Protein AF-A0A7S3K0P5-F1 (afdb_monomer_lite)

InterPro domains:
  IPR003675 CAAX prenyl protease 2/Lysostaphin resistance protein A-like domain [PF02517] (197-302)

Sequence (463 aa):
KKNKDVCHDDGSIIFIKDVLRVMKRLLISLFFVATGFVRAFTLPLLSERALSVGRGRGRRWAVSRKFDEKINYSVLLIERGGSSEERKEKKKLPEKPSLMLIGTLWLNTAIMGMLGLLACCYAGPEVILGDMFEISWKAGMLGILWAMPWLLLSAAPLEKWFPQRLAFLREVGDHTEIFTAMAFGSRFGGIWRWIQVIFGSLLLSISAGIFEEMVFRGTAQRFVEYILQLIFSGMLPINDTKNYIISACAVIGASSAFGYLHNYTAGYALLATLAGIFFGTVYAVTQNLFVAAITHALVDAFAFITCYFALARADTKRLDFLASRNFPITNALRMARENYEMKAKKNFSSKKKSSFSRLSSILMRRMKDSSQKNQQAQFFRFTTFPPPSTKTSDEIYSTFAEANNFSPPQQQNNKTKITGDPFFQEQEPAPYHEDISLGKPPPPPPGYPGPPPYTRPPTLNEE

Structure (mmCIF, N/CA/C/O backbone):
data_AF-A0A7S3K0P5-F1
#
_entry.id   AF-A0A7S3K0P5-F1
#
loop_
_atom_site.group_PDB
_atom_site.id
_atom_site.type_symbol
_atom_site.label_atom_id
_atom_site.label_alt_id
_atom_site.label_comp_id
_atom_site.label_asym_id
_atom_site.label_entity_id
_atom_site.label_seq_id
_atom_site.pdbx_PDB_ins_code
_atom_site.Cartn_x
_atom_site.Cartn_y
_atom_site.Cartn_z
_atom_site.occupancy
_atom_site.B_iso_or_equiv
_atom_site.auth_seq_id
_atom_site.auth_comp_id
_atom_site.auth_asym_id
_atom_site.auth_atom_id
_atom_site.pdbx_PDB_model_num
ATOM 1 N N . LYS A 1 1 ? -35.842 17.636 60.089 1.00 48.03 1 LYS A N 1
ATOM 2 C CA . LYS A 1 1 ? -34.589 18.436 60.037 1.00 48.03 1 LYS A CA 1
ATOM 3 C C . LYS A 1 1 ? -33.426 17.480 59.766 1.00 48.03 1 LYS A C 1
ATOM 5 O O . LYS A 1 1 ? -33.303 16.531 60.522 1.00 48.03 1 LYS A O 1
ATOM 10 N N . LYS A 1 2 ? -32.619 17.765 58.729 1.00 53.16 2 LYS A N 1
ATOM 11 C CA . LYS A 1 2 ? -31.479 17.003 58.157 1.00 53.16 2 LYS A CA 1
ATOM 12 C C . LYS A 1 2 ? -31.813 15.873 57.163 1.00 53.16 2 LYS A C 1
ATOM 14 O O . LYS A 1 2 ? -31.983 14.728 57.550 1.00 53.16 2 LYS A O 1
ATOM 19 N N . ASN A 1 3 ? -31.815 16.220 55.876 1.00 43.03 3 ASN A N 1
ATOM 20 C CA . ASN A 1 3 ? -31.352 15.376 54.765 1.00 43.03 3 ASN A CA 1
ATOM 21 C C . ASN A 1 3 ? -31.008 16.333 53.609 1.00 43.03 3 ASN A C 1
ATOM 23 O O . ASN A 1 3 ? -31.868 17.096 53.190 1.00 43.03 3 ASN A O 1
ATOM 27 N N . LYS A 1 4 ? -29.713 16.522 53.339 1.00 47.66 4 LYS A N 1
ATOM 28 C CA . LYS A 1 4 ? -28.941 15.920 52.231 1.00 47.66 4 LYS A CA 1
ATOM 29 C C . LYS A 1 4 ? -28.885 16.867 51.028 1.00 47.66 4 LYS A C 1
ATOM 31 O O . LYS A 1 4 ? -29.532 16.639 50.015 1.00 47.66 4 LYS A O 1
ATOM 36 N N . ASP A 1 5 ? -28.047 17.890 51.169 1.00 45.16 5 ASP A N 1
ATOM 37 C CA . ASP A 1 5 ? -27.445 18.580 50.032 1.00 45.16 5 ASP A CA 1
ATOM 38 C C . ASP A 1 5 ? -26.342 17.667 49.485 1.00 45.16 5 ASP A C 1
ATOM 40 O O . ASP A 1 5 ? -25.272 17.518 50.078 1.00 45.16 5 ASP A O 1
ATOM 44 N N . VAL A 1 6 ? -26.649 16.963 48.398 1.00 46.88 6 VAL A N 1
ATOM 45 C CA . VAL A 1 6 ? -25.652 16.249 47.600 1.00 46.88 6 VAL A CA 1
ATOM 46 C C . VAL A 1 6 ? -25.029 17.294 46.681 1.00 46.88 6 VAL A C 1
ATOM 48 O O . VAL A 1 6 ? -25.638 17.694 45.692 1.00 46.88 6 VAL A O 1
ATOM 51 N N . CYS A 1 7 ? -23.839 17.778 47.042 1.00 47.38 7 CYS A N 1
ATOM 52 C CA . CYS A 1 7 ? -23.020 18.594 46.153 1.00 47.38 7 CYS A CA 1
ATOM 53 C C . CYS A 1 7 ? -22.741 17.797 44.873 1.00 47.38 7 CYS A C 1
ATOM 55 O O . CYS A 1 7 ? -22.093 16.751 44.917 1.00 47.38 7 CYS A O 1
ATOM 57 N N . HIS A 1 8 ? -23.250 18.287 43.744 1.00 47.25 8 HIS A N 1
ATOM 58 C CA . HIS A 1 8 ? -22.822 17.834 42.430 1.00 47.25 8 HIS A CA 1
ATOM 59 C C . HIS A 1 8 ? -21.351 18.216 42.234 1.00 47.25 8 HIS A C 1
ATOM 61 O O . HIS A 1 8 ? -20.960 19.363 42.428 1.00 47.25 8 HIS A O 1
ATOM 67 N N . ASP A 1 9 ? -20.547 17.211 41.913 1.00 50.94 9 ASP A N 1
ATOM 68 C CA . ASP A 1 9 ? -19.091 17.255 41.901 1.00 50.94 9 ASP A CA 1
ATOM 69 C C . ASP A 1 9 ? -18.570 17.971 40.634 1.00 50.94 9 ASP A C 1
ATOM 71 O O . ASP A 1 9 ? -18.603 17.428 39.520 1.00 50.94 9 ASP A O 1
ATOM 75 N N . ASP A 1 10 ? -18.080 19.205 40.802 1.00 54.06 10 ASP A N 1
ATOM 76 C CA . ASP A 1 10 ? -17.473 20.052 39.757 1.00 54.06 10 ASP A CA 1
ATOM 77 C C . ASP A 1 10 ? -16.227 19.416 39.095 1.00 54.06 10 ASP A C 1
ATOM 79 O O . ASP A 1 10 ? -15.749 19.883 38.053 1.00 54.06 10 ASP A O 1
ATOM 83 N N . GLY A 1 11 ? -15.703 18.318 39.654 1.00 51.38 11 GLY A N 1
ATOM 84 C CA . GLY A 1 11 ? -14.541 17.597 39.128 1.00 51.38 11 GLY A CA 1
ATOM 85 C C . GLY A 1 11 ? -14.735 17.042 37.710 1.00 51.38 11 GLY A C 1
ATOM 86 O O . GLY A 1 11 ? -13.788 16.997 36.920 1.00 51.38 11 GLY A O 1
ATOM 87 N N . SER A 1 12 ? -15.969 16.701 37.336 1.00 48.28 12 SER A N 1
ATOM 88 C CA . SER A 1 12 ? -16.295 16.153 36.010 1.00 48.28 12 SER A CA 1
ATOM 89 C C . SER A 1 12 ? -16.130 17.180 34.875 1.00 48.28 12 SER A C 1
ATOM 91 O O . SER A 1 12 ? -15.656 16.845 33.786 1.00 48.28 12 SER A O 1
ATOM 93 N N . ILE A 1 13 ? -16.416 18.460 35.136 1.00 57.28 13 ILE A N 1
ATOM 94 C CA . ILE A 1 13 ? -16.288 19.547 34.150 1.00 57.28 13 ILE A CA 1
ATOM 95 C C . ILE A 1 13 ? -14.815 19.920 33.921 1.00 57.28 13 ILE A C 1
ATOM 97 O O . ILE A 1 13 ? -14.421 20.264 32.801 1.00 57.28 13 ILE A O 1
ATOM 101 N N . ILE A 1 14 ? -13.986 19.841 34.964 1.00 64.94 14 ILE A N 1
ATOM 102 C CA . ILE A 1 14 ? -12.548 20.136 34.882 1.00 64.94 14 ILE A CA 1
ATOM 103 C C . ILE A 1 14 ? -11.833 19.059 34.056 1.00 64.94 14 ILE A C 1
ATOM 105 O O . ILE A 1 14 ? -11.089 19.397 33.133 1.00 64.94 14 ILE A O 1
ATOM 109 N N . PHE A 1 15 ? -12.149 17.782 34.292 1.00 58.66 15 PHE A N 1
ATOM 110 C CA . PHE A 1 15 ? -11.589 16.664 33.529 1.00 58.66 15 PHE A CA 1
ATOM 111 C C . PHE A 1 15 ? -11.896 16.771 32.027 1.00 58.66 15 PHE A C 1
ATOM 113 O O . PHE A 1 15 ? -10.992 16.669 31.198 1.00 58.66 15 PHE A O 1
ATOM 120 N N . ILE A 1 16 ? -13.145 17.088 31.658 1.00 53.84 16 ILE A N 1
ATOM 121 C CA . ILE A 1 16 ? -13.539 17.279 30.252 1.00 53.84 16 ILE A CA 1
ATOM 122 C C . ILE A 1 16 ? -12.772 18.447 29.612 1.00 53.84 16 ILE A C 1
ATOM 124 O O . ILE A 1 16 ? -12.306 18.334 28.476 1.00 53.84 16 ILE A O 1
ATOM 128 N N . LYS A 1 17 ? -12.587 19.566 30.325 1.00 66.38 17 LYS A N 1
ATOM 129 C CA . LYS A 1 17 ? -11.829 20.720 29.807 1.00 66.38 17 LYS A CA 1
ATOM 130 C C . LYS A 1 17 ? -10.355 20.398 29.575 1.00 66.38 17 LYS A C 1
ATOM 132 O O . LYS A 1 17 ? -9.792 20.866 28.582 1.00 66.38 17 LYS A O 1
ATOM 137 N N . ASP A 1 18 ? -9.735 19.615 30.449 1.00 65.31 18 ASP A N 1
ATOM 138 C CA . ASP A 1 18 ? -8.329 19.238 30.311 1.00 65.31 18 ASP A CA 1
ATOM 139 C C . ASP A 1 18 ? -8.124 18.191 29.209 1.00 65.31 18 ASP A C 1
ATOM 141 O O . ASP A 1 18 ? -7.217 18.354 28.388 1.00 65.31 18 ASP A O 1
ATOM 145 N N . VAL A 1 19 ? -9.033 17.218 29.079 1.00 54.66 19 VAL A N 1
ATOM 146 C CA . VAL A 1 19 ? -9.066 16.276 27.947 1.00 54.66 19 VAL A CA 1
ATOM 147 C C . VAL A 1 19 ? -9.231 17.029 26.624 1.00 54.66 19 VAL A C 1
ATOM 149 O O . VAL A 1 19 ? -8.426 16.848 25.712 1.00 54.66 19 VAL A O 1
ATOM 152 N N . LEU A 1 20 ? -10.183 17.965 26.528 1.00 57.50 20 LEU A N 1
ATOM 153 C CA . LEU A 1 20 ? -10.367 18.797 25.332 1.00 57.50 20 LEU A CA 1
ATOM 154 C C . LEU A 1 20 ? -9.138 19.667 25.025 1.00 57.50 20 LEU A C 1
ATOM 156 O O . LEU A 1 20 ? -8.812 19.891 23.857 1.00 57.50 20 LEU A O 1
ATOM 160 N N . ARG A 1 21 ? -8.419 20.149 26.046 1.00 70.94 21 ARG A N 1
ATOM 161 C CA . ARG A 1 21 ? -7.191 20.939 25.867 1.00 70.94 21 ARG A CA 1
ATOM 162 C C . ARG A 1 21 ? -6.039 20.081 25.341 1.00 70.94 21 ARG A C 1
ATOM 164 O O . ARG A 1 21 ? -5.311 20.539 24.457 1.00 70.94 21 ARG A O 1
ATOM 171 N N . VAL A 1 22 ? -5.885 18.856 25.845 1.00 63.75 22 VAL A N 1
ATOM 172 C CA . VAL A 1 22 ? -4.888 17.890 25.359 1.00 63.75 22 VAL A CA 1
ATOM 173 C C . VAL A 1 22 ? -5.232 17.440 23.941 1.00 63.75 22 VAL A C 1
ATOM 175 O O . VAL A 1 22 ? -4.375 17.525 23.065 1.00 63.75 22 VAL A O 1
ATOM 178 N N . MET A 1 23 ? -6.493 17.098 23.667 1.00 47.06 23 MET A N 1
ATOM 179 C CA . MET A 1 23 ? -6.971 16.738 22.328 1.00 47.06 23 MET A CA 1
ATOM 180 C C . MET A 1 23 ? -6.791 17.875 21.326 1.00 47.06 23 MET A C 1
ATOM 182 O O . MET A 1 23 ? -6.342 17.633 20.213 1.00 47.06 23 MET A O 1
ATOM 186 N N . LYS A 1 24 ? -7.064 19.129 21.710 1.00 67.00 24 LYS A N 1
ATOM 187 C CA . LYS A 1 24 ? -6.801 20.297 20.859 1.00 67.00 24 LYS A CA 1
ATOM 188 C C . LYS A 1 24 ? -5.317 20.409 20.517 1.00 67.00 24 LYS A C 1
ATOM 190 O O . LYS A 1 24 ? -4.986 20.683 19.371 1.00 67.00 24 LYS A O 1
ATOM 195 N N . ARG A 1 25 ? -4.415 20.184 21.478 1.00 66.88 25 ARG A N 1
ATOM 196 C CA . ARG A 1 25 ? -2.963 20.196 21.227 1.00 66.88 25 ARG A CA 1
ATOM 197 C C . ARG A 1 25 ? -2.538 19.042 20.321 1.00 66.88 25 ARG A C 1
ATOM 199 O O . ARG A 1 25 ? -1.798 19.285 19.379 1.00 66.88 25 ARG A O 1
ATOM 206 N N . LEU A 1 26 ? -3.061 17.838 20.545 1.00 50.66 26 LEU A N 1
ATOM 207 C CA . LEU A 1 26 ? -2.803 16.654 19.722 1.00 50.66 26 LEU A CA 1
ATOM 208 C C . LEU A 1 26 ? -3.323 16.822 18.292 1.00 50.66 26 LEU A C 1
ATOM 210 O O . LEU A 1 26 ? -2.578 16.570 17.356 1.00 50.66 26 LEU A O 1
ATOM 214 N N . LEU A 1 27 ? -4.547 17.324 18.114 1.00 53.28 27 LEU A N 1
ATOM 215 C CA . LEU A 1 27 ? -5.126 17.649 16.809 1.00 53.28 27 LEU A CA 1
ATOM 216 C C . LEU A 1 27 ? -4.357 18.762 16.110 1.00 53.28 27 LEU A C 1
ATOM 218 O O . LEU A 1 27 ? -4.160 18.676 14.909 1.00 53.28 27 LEU A O 1
ATOM 222 N N . ILE A 1 28 ? -3.889 19.783 16.831 1.00 62.50 28 ILE A N 1
ATOM 223 C CA . ILE A 1 28 ? -3.033 20.829 16.263 1.00 62.50 28 ILE A CA 1
ATOM 224 C C . ILE A 1 28 ? -1.685 20.236 15.834 1.00 62.50 28 ILE A C 1
ATOM 226 O O . ILE A 1 28 ? -1.234 20.515 14.730 1.00 62.50 28 ILE A O 1
ATOM 230 N N . SER A 1 29 ? -1.058 19.384 16.646 1.00 57.56 29 SER A N 1
ATOM 231 C CA . SER A 1 29 ? 0.200 18.711 16.303 1.00 57.56 29 SER A CA 1
ATOM 232 C C . SER A 1 29 ? 0.039 17.747 15.128 1.00 57.56 29 SER A C 1
ATOM 234 O O . SER A 1 29 ? 0.835 17.805 14.199 1.00 57.56 29 SER A O 1
ATOM 236 N N . LEU A 1 30 ? -1.011 16.923 15.110 1.00 48.41 30 LEU A N 1
ATOM 237 C CA . LEU A 1 30 ? -1.371 16.060 13.983 1.00 48.41 30 LEU A CA 1
ATOM 238 C C . LEU A 1 30 ? -1.714 16.884 12.748 1.00 48.41 30 LEU A C 1
ATOM 240 O O . LEU A 1 30 ? -1.269 16.540 11.665 1.00 48.41 30 LEU A O 1
ATOM 244 N N . PHE A 1 31 ? -2.425 18.001 12.897 1.00 53.06 31 PHE A N 1
ATOM 245 C CA . PHE A 1 31 ? -2.688 18.935 11.811 1.00 53.06 31 PHE A CA 1
ATOM 246 C C . PHE A 1 31 ? -1.395 19.560 11.303 1.00 53.06 31 PHE A C 1
ATOM 248 O O . PHE A 1 31 ? -1.269 19.691 10.101 1.00 53.06 31 PHE A O 1
ATOM 255 N N . PHE A 1 32 ? -0.415 19.902 12.144 1.00 53.06 32 PHE A N 1
ATOM 256 C CA . PHE A 1 32 ? 0.886 20.436 11.717 1.00 53.06 32 PHE A CA 1
ATOM 257 C C . PHE A 1 32 ? 1.804 19.377 11.106 1.00 53.06 32 PHE A C 1
ATOM 259 O O . PHE A 1 32 ? 2.530 19.685 10.168 1.00 53.06 32 PHE A O 1
ATOM 266 N N . VAL A 1 33 ? 1.756 18.132 11.578 1.00 53.12 33 VAL A N 1
ATOM 267 C CA . VAL A 1 33 ? 2.470 17.003 10.966 1.00 53.12 33 VAL A CA 1
ATOM 268 C C . VAL A 1 33 ? 1.826 16.653 9.630 1.00 53.12 33 VAL A C 1
ATOM 270 O O . VAL A 1 33 ? 2.524 16.573 8.628 1.00 53.12 33 VAL A O 1
ATOM 273 N N . ALA A 1 34 ? 0.498 16.558 9.573 1.00 44.94 34 ALA A N 1
ATOM 274 C CA . ALA A 1 34 ? -0.257 16.313 8.353 1.00 44.94 34 ALA A CA 1
ATOM 275 C C . ALA A 1 34 ? -0.165 17.491 7.379 1.00 44.94 34 ALA A C 1
ATOM 277 O O . ALA A 1 34 ? 0.022 17.258 6.200 1.00 44.94 34 ALA A O 1
ATOM 278 N N . THR A 1 35 ? -0.217 18.751 7.822 1.00 46.72 35 THR A N 1
ATOM 279 C CA . THR A 1 35 ? 0.013 19.923 6.955 1.00 46.72 35 THR A CA 1
ATOM 280 C C . THR A 1 35 ? 1.477 20.128 6.630 1.00 46.72 35 THR A C 1
ATOM 282 O O . THR A 1 35 ? 1.754 20.713 5.597 1.00 46.72 35 THR A O 1
ATOM 285 N N . GLY A 1 36 ? 2.416 19.646 7.440 1.00 53.16 36 GLY A N 1
ATOM 286 C CA . GLY A 1 36 ? 3.840 19.587 7.118 1.00 53.16 36 GLY A CA 1
ATOM 287 C C . GLY A 1 36 ? 4.116 18.539 6.044 1.00 53.16 36 GLY A C 1
ATOM 288 O O . GLY A 1 36 ? 4.815 18.826 5.080 1.00 53.16 36 GLY A O 1
ATOM 289 N N . PHE A 1 37 ? 3.479 17.373 6.153 1.00 45.34 37 PHE A N 1
ATOM 290 C CA . PHE A 1 37 ? 3.492 16.296 5.167 1.00 45.34 37 PHE A CA 1
ATOM 291 C C . PHE A 1 37 ? 2.795 16.734 3.872 1.00 45.34 37 PHE A C 1
ATOM 293 O O . PHE A 1 37 ? 3.392 16.736 2.800 1.00 45.34 37 PHE A O 1
ATOM 300 N N . VAL A 1 38 ? 1.572 17.255 3.973 1.00 44.62 38 VAL A N 1
ATOM 301 C CA . VAL A 1 38 ? 0.833 17.872 2.869 1.00 44.62 38 VAL A CA 1
ATOM 302 C C . VAL A 1 38 ? 1.620 19.056 2.316 1.00 44.62 38 VAL A C 1
ATOM 304 O O . VAL A 1 38 ? 1.713 19.159 1.114 1.00 44.62 38 VAL A O 1
ATOM 307 N N . ARG A 1 39 ? 2.285 19.923 3.084 1.00 44.94 39 ARG A N 1
ATOM 308 C CA . ARG A 1 39 ? 3.134 20.990 2.512 1.00 44.94 39 ARG A CA 1
ATOM 309 C C . ARG A 1 39 ? 4.344 20.424 1.780 1.00 44.94 39 ARG A C 1
ATOM 311 O O . ARG A 1 39 ? 4.621 20.875 0.678 1.00 44.94 39 ARG A O 1
ATOM 318 N N . ALA A 1 40 ? 5.043 19.450 2.352 1.00 47.34 40 ALA A N 1
ATOM 319 C CA . ALA A 1 40 ? 6.229 18.852 1.745 1.00 47.34 40 ALA A CA 1
ATOM 320 C C . ALA A 1 40 ? 5.911 18.147 0.415 1.00 47.34 40 ALA A C 1
ATOM 322 O O . ALA A 1 40 ? 6.728 18.186 -0.501 1.00 47.34 40 ALA A O 1
ATOM 323 N N . PHE A 1 41 ? 4.713 17.566 0.289 1.00 45.19 41 PHE A N 1
ATOM 324 C CA . PHE A 1 41 ? 4.298 16.811 -0.895 1.00 45.19 41 PHE A CA 1
ATOM 325 C C . PHE A 1 41 ? 3.310 17.551 -1.817 1.00 45.19 41 PHE A C 1
ATOM 327 O O . PHE A 1 41 ? 3.311 17.301 -3.018 1.00 45.19 41 PHE A O 1
ATOM 334 N N . THR A 1 42 ? 2.509 18.497 -1.313 1.00 42.22 42 THR A N 1
ATOM 335 C CA . THR A 1 42 ? 1.496 19.256 -2.082 1.00 42.22 42 THR A CA 1
ATOM 336 C C . THR A 1 42 ? 1.862 20.709 -2.385 1.00 42.22 42 THR A C 1
ATOM 338 O O . THR A 1 42 ? 1.316 21.242 -3.346 1.00 42.22 42 THR A O 1
ATOM 341 N N . LEU A 1 43 ? 2.808 21.367 -1.691 1.00 45.06 43 LEU A N 1
ATOM 342 C CA . LEU A 1 43 ? 3.287 22.685 -2.160 1.00 45.06 43 LEU A CA 1
ATOM 343 C C . LEU A 1 43 ? 3.972 22.618 -3.533 1.00 45.06 43 LEU A C 1
ATOM 345 O O . LEU A 1 43 ? 3.689 23.505 -4.337 1.00 45.06 43 LEU A O 1
ATOM 349 N N . PRO A 1 44 ? 4.774 21.581 -3.864 1.00 45.34 44 PRO A N 1
ATOM 350 C CA . PRO A 1 44 ? 5.263 21.400 -5.233 1.00 45.34 44 PRO A CA 1
ATOM 351 C C . PRO A 1 44 ? 4.125 21.195 -6.251 1.00 45.34 44 PRO A C 1
ATOM 353 O O . PRO A 1 44 ? 4.267 21.546 -7.416 1.00 45.34 44 PRO A O 1
ATOM 356 N N . LEU A 1 45 ? 2.977 20.661 -5.811 1.00 44.34 45 LEU A N 1
ATOM 357 C CA . LEU A 1 45 ? 1.812 20.367 -6.655 1.00 44.34 45 LEU A CA 1
ATOM 358 C C . LEU A 1 45 ? 0.890 21.569 -6.879 1.00 44.34 45 LEU A C 1
ATOM 360 O O . LEU A 1 45 ? 0.326 21.744 -7.960 1.00 44.34 45 LEU A O 1
ATOM 364 N N . LEU A 1 46 ? 0.717 22.407 -5.858 1.00 41.78 46 LEU A N 1
ATOM 365 C CA . LEU A 1 46 ? -0.109 23.609 -5.937 1.00 41.78 46 LEU A CA 1
ATOM 366 C C . LEU A 1 46 ? 0.620 24.753 -6.653 1.00 41.78 46 LEU A C 1
ATOM 368 O O . LEU A 1 46 ? -0.045 25.554 -7.314 1.00 41.78 46 LEU A O 1
ATOM 372 N N . SER A 1 47 ? 1.960 24.800 -6.610 1.00 48.16 47 SER A N 1
ATOM 373 C CA . SER A 1 47 ? 2.727 25.776 -7.395 1.00 48.16 47 SER A CA 1
ATOM 374 C C . SER A 1 47 ? 2.595 25.558 -8.906 1.00 48.16 47 SER A C 1
ATOM 376 O O . SER A 1 47 ? 2.561 26.536 -9.647 1.00 48.16 47 SER A O 1
ATOM 378 N N . GLU A 1 48 ? 2.443 24.312 -9.378 1.00 44.81 48 GLU A N 1
ATOM 379 C CA . GLU A 1 48 ? 2.206 24.028 -10.805 1.00 44.81 48 GLU A CA 1
ATOM 380 C C . GLU A 1 48 ? 0.793 24.435 -11.260 1.00 44.81 48 GLU A C 1
ATOM 382 O O . GLU A 1 48 ? 0.629 25.027 -12.329 1.00 44.81 48 GLU A O 1
ATOM 387 N N . ARG A 1 49 ? -0.247 24.203 -10.443 1.00 44.38 49 ARG A N 1
ATOM 388 C CA . ARG A 1 49 ? -1.627 24.595 -10.801 1.00 44.38 49 ARG A CA 1
ATOM 389 C C . ARG A 1 49 ? -1.861 26.105 -10.752 1.00 44.38 49 ARG A C 1
ATOM 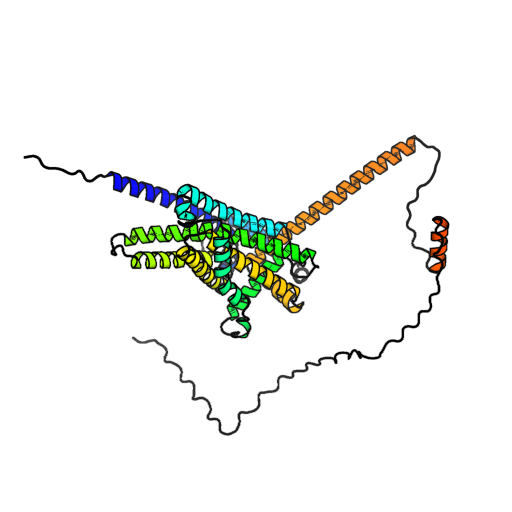391 O O . ARG A 1 49 ? -2.556 26.619 -11.631 1.00 44.38 49 ARG A O 1
ATOM 398 N N . ALA A 1 50 ? -1.249 26.822 -9.806 1.00 46.28 50 ALA A N 1
ATOM 399 C CA . ALA A 1 50 ? -1.358 28.282 -9.700 1.00 46.28 50 ALA A CA 1
ATOM 400 C C . ALA A 1 50 ? -0.732 29.036 -10.894 1.00 46.28 50 ALA A C 1
ATOM 402 O O . ALA A 1 50 ? -1.085 30.186 -11.146 1.00 46.28 50 ALA A O 1
ATOM 403 N N . LEU A 1 51 ? 0.147 28.389 -11.670 1.00 47.09 51 LEU A N 1
ATOM 404 C CA . LEU A 1 51 ? 0.723 28.953 -12.897 1.00 47.09 51 LEU A CA 1
ATOM 405 C C . LEU A 1 51 ? -0.138 28.708 -14.151 1.00 47.09 51 LEU A C 1
ATOM 407 O O . LEU A 1 51 ? 0.064 29.381 -15.162 1.00 47.09 51 LEU A O 1
ATOM 411 N N . SER A 1 52 ? -1.124 27.802 -14.090 1.00 42.88 52 SER A N 1
ATOM 412 C CA . SER A 1 52 ? -2.018 27.490 -15.221 1.00 42.88 52 SER A CA 1
ATOM 413 C C . SER A 1 52 ? -3.312 28.317 -15.252 1.00 42.88 52 SER A C 1
ATOM 415 O O . SER A 1 52 ? -3.945 28.429 -16.300 1.00 42.88 52 SER A O 1
ATOM 417 N N . VAL A 1 53 ? -3.682 28.961 -14.139 1.00 47.28 53 VAL A N 1
ATOM 418 C CA . VAL A 1 53 ? -4.904 29.771 -14.016 1.00 47.28 53 VAL A CA 1
ATOM 419 C C . VAL A 1 53 ? -4.530 31.165 -13.518 1.00 47.28 53 VAL A C 1
ATOM 421 O O . VAL A 1 53 ? -4.523 31.421 -12.320 1.00 47.28 53 VAL A O 1
ATOM 424 N N . GLY A 1 54 ? -4.184 32.084 -14.427 1.00 42.41 54 GLY A N 1
ATOM 425 C CA . GLY A 1 54 ? -3.982 33.479 -14.016 1.00 42.41 54 GLY A CA 1
ATOM 426 C C . GLY A 1 54 ? -3.096 34.373 -14.877 1.00 42.41 54 GLY A C 1
ATOM 427 O O . GLY A 1 54 ? -2.382 35.205 -14.327 1.00 42.41 54 GLY A O 1
ATOM 428 N N . ARG A 1 55 ? -3.165 34.312 -16.214 1.00 44.97 55 ARG A N 1
ATOM 429 C CA . ARG A 1 55 ? -2.853 35.505 -17.034 1.00 44.97 55 ARG A CA 1
ATOM 430 C C . ARG A 1 55 ? -4.117 36.352 -17.193 1.00 44.97 55 ARG A C 1
ATOM 432 O O . ARG A 1 55 ? -4.636 36.525 -18.286 1.00 44.97 55 ARG A O 1
ATOM 439 N N . GLY A 1 56 ? -4.620 36.858 -16.071 1.00 43.62 56 GLY A N 1
ATOM 440 C CA . GLY A 1 56 ? -5.755 37.774 -15.998 1.00 43.62 56 GLY A CA 1
ATOM 441 C C . GLY A 1 56 ? -5.441 38.887 -15.004 1.00 43.62 56 GLY A C 1
ATOM 442 O O . GLY A 1 56 ? -5.343 38.645 -13.811 1.00 43.62 56 GLY A O 1
ATOM 443 N N . ARG A 1 57 ? -5.192 40.082 -15.544 1.00 49.75 57 ARG A N 1
ATOM 444 C CA . ARG A 1 57 ? -4.874 41.379 -14.914 1.00 49.75 57 ARG A CA 1
ATOM 445 C C . ARG A 1 57 ? -5.247 41.561 -13.423 1.00 49.75 57 ARG A C 1
ATOM 447 O O . ARG A 1 57 ? -6.413 41.487 -13.070 1.00 49.75 57 ARG A O 1
ATOM 454 N N . GLY A 1 58 ? -4.292 42.092 -12.643 1.00 46.94 58 GLY A N 1
ATOM 455 C CA . GLY A 1 58 ? -4.579 43.205 -11.716 1.00 46.94 58 GLY A CA 1
ATOM 456 C C . GLY A 1 58 ? -4.285 43.032 -10.215 1.00 46.94 58 GLY A C 1
ATOM 457 O O . GLY A 1 58 ? -5.131 42.580 -9.467 1.00 46.94 58 GLY A O 1
ATOM 458 N N . ARG A 1 59 ? -3.143 43.599 -9.790 1.00 47.59 59 ARG A N 1
ATOM 459 C CA . ARG A 1 59 ? -2.834 44.276 -8.500 1.00 47.59 59 ARG A CA 1
ATOM 460 C C . ARG A 1 59 ? -2.844 43.513 -7.148 1.00 47.59 59 ARG A C 1
ATOM 462 O O . ARG A 1 59 ? -3.865 43.101 -6.630 1.00 47.59 59 ARG A O 1
ATOM 469 N N . ARG A 1 60 ? -1.660 43.630 -6.513 1.00 46.81 60 ARG A N 1
ATOM 470 C CA . ARG A 1 60 ? -1.313 43.766 -5.074 1.00 46.81 60 ARG A CA 1
ATOM 471 C C . ARG A 1 60 ? -1.679 42.636 -4.105 1.00 46.81 60 ARG A C 1
ATOM 473 O O . ARG A 1 60 ? -2.731 42.699 -3.502 1.00 46.81 60 ARG A O 1
ATOM 480 N N . TRP A 1 61 ? -0.682 41.806 -3.779 1.00 37.19 61 TRP A N 1
ATOM 481 C CA . TRP A 1 61 ? -0.308 41.465 -2.393 1.00 37.19 61 TRP A CA 1
ATOM 482 C C . TRP A 1 61 ? 1.215 41.267 -2.335 1.00 37.19 61 TRP A C 1
ATOM 484 O O . TRP A 1 61 ? 1.773 40.426 -3.037 1.00 37.19 61 TRP A O 1
ATOM 494 N N . ALA A 1 62 ? 1.905 42.104 -1.557 1.00 46.97 62 ALA A N 1
ATOM 495 C CA . ALA A 1 62 ? 3.365 42.182 -1.495 1.00 46.97 62 ALA A CA 1
ATOM 496 C C . ALA A 1 62 ? 3.855 41.977 -0.057 1.00 46.97 62 ALA A C 1
ATOM 498 O O . ALA A 1 62 ? 4.337 42.918 0.555 1.00 46.97 62 ALA A O 1
ATOM 499 N N . VAL A 1 63 ? 3.721 40.762 0.491 1.00 42.44 63 VAL A N 1
ATOM 500 C CA . VAL A 1 63 ? 4.413 40.385 1.748 1.00 42.44 63 VAL A CA 1
ATOM 501 C C . VAL A 1 63 ? 4.972 38.946 1.735 1.00 42.44 63 VAL A C 1
ATOM 503 O O . VAL A 1 63 ? 5.906 38.661 2.472 1.00 42.44 63 VAL A O 1
ATOM 506 N N . SER A 1 64 ? 4.557 38.058 0.820 1.00 44.31 64 SER A N 1
ATOM 507 C CA . SER A 1 64 ? 5.073 36.671 0.738 1.00 44.31 64 SER A CA 1
ATOM 508 C C . SER A 1 64 ? 5.950 36.388 -0.497 1.00 44.31 64 SER A C 1
ATOM 510 O O . SER A 1 64 ? 5.834 35.335 -1.106 1.00 44.31 64 SER A O 1
ATOM 512 N N . ARG A 1 65 ? 6.810 37.323 -0.939 1.00 43.25 65 ARG A N 1
ATOM 513 C CA . ARG A 1 65 ? 7.668 37.106 -2.136 1.00 43.25 65 ARG A CA 1
ATOM 514 C C . ARG A 1 65 ? 9.097 36.651 -1.850 1.00 43.25 65 ARG A C 1
ATOM 516 O O . ARG A 1 65 ? 9.661 35.925 -2.658 1.00 43.25 65 ARG A O 1
ATOM 523 N N . LYS A 1 66 ? 9.690 37.019 -0.710 1.00 42.38 66 LYS A N 1
ATOM 524 C CA . LYS A 1 66 ? 11.131 36.779 -0.489 1.00 42.38 66 LYS A CA 1
ATOM 525 C C . LYS A 1 66 ? 11.503 35.322 -0.186 1.00 42.38 66 LYS A C 1
ATOM 527 O O . LYS A 1 66 ? 12.666 34.966 -0.350 1.00 42.38 66 LYS A O 1
ATOM 532 N N . PHE A 1 67 ? 10.552 34.482 0.233 1.00 40.56 67 PHE A N 1
ATOM 533 C CA . PHE A 1 67 ? 10.808 33.053 0.470 1.00 40.56 67 PHE A CA 1
ATOM 534 C C . PHE A 1 67 ? 10.403 32.180 -0.730 1.00 40.56 67 PHE A C 1
ATOM 536 O O . PHE A 1 67 ? 11.145 31.268 -1.092 1.00 40.56 67 PHE A O 1
ATOM 543 N N . ASP A 1 68 ? 9.314 32.538 -1.424 1.00 44.34 68 ASP A N 1
ATOM 544 C CA . ASP A 1 68 ? 8.884 31.872 -2.661 1.00 44.34 68 ASP A CA 1
ATOM 545 C C . ASP A 1 68 ? 9.824 32.136 -3.848 1.00 44.34 68 ASP A C 1
ATOM 547 O O . ASP A 1 68 ? 9.947 31.275 -4.715 1.00 44.34 68 ASP A O 1
ATOM 551 N N . GLU A 1 69 ? 10.551 33.262 -3.895 1.00 44.38 69 GLU A N 1
ATOM 552 C CA . GLU A 1 69 ? 11.564 33.486 -4.940 1.00 44.38 69 GLU A CA 1
ATOM 553 C C . GLU A 1 69 ? 12.705 32.460 -4.868 1.00 44.38 69 GLU A C 1
ATOM 555 O O . GLU A 1 69 ? 13.112 31.936 -5.901 1.00 44.38 69 GLU A O 1
ATOM 560 N N . LYS A 1 70 ? 13.193 32.084 -3.677 1.00 42.84 70 LYS A N 1
ATOM 561 C CA . LYS A 1 70 ? 14.339 31.159 -3.565 1.00 42.84 70 LYS A CA 1
ATOM 562 C C . LYS A 1 70 ? 14.016 29.722 -3.995 1.00 42.84 70 LYS A C 1
ATOM 564 O O . LYS A 1 70 ? 14.879 29.065 -4.578 1.00 42.84 70 LYS A O 1
ATOM 569 N N . ILE A 1 71 ? 12.793 29.244 -3.750 1.00 49.78 71 ILE A N 1
ATOM 570 C CA . ILE A 1 71 ? 12.350 27.910 -4.194 1.00 49.78 71 ILE A CA 1
ATOM 571 C C . ILE A 1 71 ? 11.981 27.939 -5.687 1.00 49.78 71 ILE A C 1
ATOM 573 O O . ILE A 1 71 ? 12.390 27.045 -6.430 1.00 49.78 71 ILE A O 1
ATOM 577 N N . ASN A 1 72 ? 11.333 29.012 -6.163 1.00 42.28 72 ASN A N 1
ATOM 578 C CA . ASN A 1 72 ? 11.020 29.179 -7.585 1.00 42.28 72 ASN A CA 1
ATOM 579 C C . ASN A 1 72 ? 12.269 29.297 -8.463 1.00 42.28 72 ASN A C 1
ATOM 581 O O . ASN A 1 72 ? 12.272 28.744 -9.558 1.00 42.28 72 ASN A O 1
ATOM 585 N N . TYR A 1 73 ? 13.356 29.925 -7.998 1.00 42.12 73 TYR A N 1
ATOM 586 C CA . TYR A 1 73 ? 14.594 29.979 -8.782 1.00 42.12 73 TYR A CA 1
ATOM 587 C C . TYR A 1 73 ? 15.199 28.590 -9.019 1.00 42.12 73 TYR A C 1
ATOM 589 O O . TYR A 1 73 ? 15.765 28.369 -10.079 1.00 42.12 73 TYR A O 1
ATOM 597 N N . SER A 1 74 ? 15.041 27.630 -8.102 1.00 44.97 74 SER A N 1
ATOM 598 C CA . SER A 1 74 ? 15.634 26.292 -8.261 1.00 44.97 74 SER A CA 1
ATOM 599 C C . SER A 1 74 ? 14.851 25.409 -9.241 1.00 44.97 74 SER A C 1
ATOM 601 O O . SER A 1 74 ? 15.459 24.656 -9.994 1.00 44.97 74 SER A O 1
ATOM 603 N N . VAL A 1 75 ? 13.519 25.534 -9.284 1.00 43.81 75 VAL A N 1
ATOM 604 C CA . VAL A 1 75 ? 12.663 24.803 -10.239 1.00 43.81 75 VAL A CA 1
ATOM 605 C C . VAL A 1 75 ? 12.673 25.478 -11.622 1.00 43.81 75 VAL A C 1
ATOM 607 O O . VAL A 1 75 ? 12.813 24.794 -12.634 1.00 43.81 75 VAL A O 1
ATOM 610 N N . LEU A 1 76 ? 12.662 26.817 -11.693 1.00 44.72 76 LEU A N 1
ATOM 611 C CA . LEU A 1 76 ? 12.734 27.561 -12.963 1.00 44.72 76 LEU A CA 1
ATOM 612 C C . LEU A 1 76 ? 14.136 27.580 -13.598 1.00 44.72 76 LEU A C 1
ATOM 614 O O . LEU A 1 76 ? 14.236 27.664 -14.824 1.00 44.72 76 LEU A O 1
ATOM 618 N N . LEU A 1 77 ? 15.225 27.475 -12.822 1.00 45.97 77 LEU A N 1
ATOM 619 C CA . LEU A 1 77 ? 16.576 27.338 -13.395 1.00 45.97 77 LEU A CA 1
ATOM 620 C C . LEU A 1 77 ? 16.809 25.959 -14.030 1.00 45.97 77 LEU A C 1
ATOM 622 O O . LEU A 1 77 ? 17.624 25.858 -14.943 1.00 45.97 77 LEU A O 1
ATOM 626 N N . ILE A 1 78 ? 16.062 24.923 -13.630 1.00 52.12 78 ILE A N 1
ATOM 627 C CA . ILE A 1 78 ? 16.084 23.615 -14.309 1.00 52.12 78 ILE A CA 1
ATOM 628 C C . ILE A 1 78 ? 15.320 23.683 -15.644 1.00 52.12 78 ILE A C 1
ATOM 630 O O . ILE A 1 78 ? 15.683 23.007 -16.612 1.00 52.12 78 ILE A O 1
ATOM 634 N N . GLU A 1 79 ? 14.306 24.548 -15.754 1.00 48.88 79 GLU A N 1
ATOM 635 C CA . GLU A 1 79 ? 13.515 24.661 -16.979 1.00 48.88 79 GLU A CA 1
ATOM 636 C C . GLU A 1 79 ? 14.179 25.465 -18.105 1.00 48.88 79 GLU A C 1
ATOM 638 O O . GLU A 1 79 ? 13.931 25.146 -19.268 1.00 48.88 79 GLU A O 1
ATOM 643 N N . ARG A 1 80 ? 15.046 26.444 -17.808 1.00 48.28 80 ARG A N 1
ATOM 644 C CA . ARG A 1 80 ? 15.490 27.451 -18.796 1.00 48.28 80 ARG A CA 1
ATOM 645 C C . ARG A 1 80 ? 16.809 27.192 -19.542 1.00 48.28 80 ARG A C 1
ATOM 647 O O . ARG A 1 80 ? 17.148 27.999 -20.400 1.00 48.28 80 ARG A O 1
ATOM 654 N N . GLY A 1 81 ? 17.546 26.119 -19.247 1.00 44.94 81 GLY A N 1
ATOM 655 C CA . GLY A 1 81 ? 18.925 25.955 -19.749 1.00 44.94 81 GLY A CA 1
ATOM 656 C C . GLY A 1 81 ? 19.193 24.864 -20.794 1.00 44.94 81 GLY A C 1
ATOM 657 O O . GLY A 1 81 ? 20.275 24.858 -21.366 1.00 44.94 81 GLY A O 1
ATOM 658 N N . GLY A 1 82 ? 18.265 23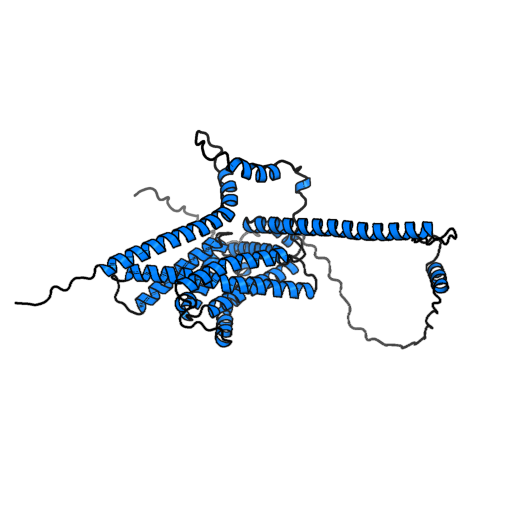.935 -21.043 1.00 49.78 82 GLY A N 1
ATOM 659 C CA . GLY A 1 82 ? 18.508 22.804 -21.951 1.00 49.78 82 GLY A CA 1
ATOM 660 C C . GLY A 1 82 ? 17.927 23.054 -23.337 1.00 49.78 82 GLY A C 1
ATOM 661 O O . GLY A 1 82 ? 16.725 23.300 -23.452 1.00 49.78 82 GLY A O 1
ATOM 662 N N . SER A 1 83 ? 18.753 22.975 -24.384 1.00 53.53 83 SER A N 1
ATOM 663 C CA . SER A 1 83 ? 18.275 22.995 -25.771 1.00 53.53 83 SER A CA 1
ATOM 664 C C . SER A 1 83 ? 17.183 21.927 -25.966 1.00 53.53 83 SER A C 1
ATOM 666 O O . SER A 1 83 ? 17.252 20.839 -25.389 1.00 53.53 83 SER A O 1
ATOM 668 N N . SER A 1 84 ? 16.139 22.224 -26.749 1.00 57.72 84 SER A N 1
ATOM 669 C CA . SER A 1 84 ? 14.992 21.309 -26.903 1.00 57.72 84 SER A CA 1
ATOM 670 C C . SER A 1 84 ? 15.361 19.945 -27.515 1.00 57.72 84 SER A C 1
ATOM 672 O O . SER A 1 84 ? 14.583 18.997 -27.413 1.00 57.72 84 SER A O 1
ATOM 674 N N . GLU A 1 85 ? 16.556 19.827 -28.105 1.00 58.59 85 GLU A N 1
ATOM 675 C CA . GLU A 1 85 ? 17.091 18.570 -28.630 1.00 58.59 85 GLU A CA 1
ATOM 676 C C . GLU A 1 85 ? 17.738 17.692 -27.554 1.00 58.59 85 GLU A C 1
ATOM 678 O O . GLU A 1 85 ? 17.535 16.480 -27.570 1.00 58.59 85 GLU A O 1
ATOM 683 N N . GLU A 1 86 ? 18.411 18.269 -26.555 1.00 54.41 86 GLU A N 1
ATOM 684 C CA . GLU A 1 86 ? 19.045 17.499 -25.472 1.00 54.41 86 GLU A CA 1
ATOM 685 C C . GLU A 1 86 ? 18.002 16.885 -24.513 1.00 54.41 86 GLU A C 1
ATOM 687 O O . GLU A 1 86 ? 18.244 15.871 -23.864 1.00 54.41 86 GLU A O 1
ATOM 692 N N . ARG A 1 87 ? 16.773 17.426 -24.491 1.00 54.38 87 ARG A N 1
ATOM 693 C CA . ARG A 1 87 ? 15.629 16.851 -23.753 1.00 54.38 87 ARG A CA 1
ATOM 694 C C . ARG A 1 87 ? 14.905 15.705 -24.466 1.00 54.38 87 ARG A C 1
ATOM 696 O O . ARG A 1 87 ? 13.987 15.135 -23.876 1.00 54.38 87 ARG A O 1
ATOM 703 N N . LYS A 1 88 ? 15.282 15.347 -25.700 1.00 57.12 88 LYS A N 1
ATOM 704 C CA . LYS A 1 88 ? 14.697 14.189 -26.403 1.00 57.12 88 LYS A CA 1
ATOM 705 C C . LYS A 1 88 ? 15.383 12.864 -26.075 1.00 57.12 88 LYS A C 1
ATOM 707 O O . LYS A 1 88 ? 15.012 11.845 -26.661 1.00 57.12 88 LYS A O 1
ATOM 712 N N . GLU A 1 89 ? 16.326 12.827 -25.132 1.00 70.19 89 GLU A N 1
ATOM 713 C CA . GLU A 1 89 ? 16.738 11.548 -24.562 1.00 70.19 89 GLU A CA 1
ATOM 714 C C . GLU A 1 89 ? 15.525 10.946 -23.839 1.00 70.19 89 GLU A C 1
ATOM 716 O O . GLU A 1 89 ? 15.121 11.392 -22.762 1.00 70.19 89 GLU A O 1
ATOM 721 N N . LYS A 1 90 ? 14.867 9.983 -24.501 1.00 71.25 90 LYS A N 1
ATOM 722 C CA . LYS A 1 90 ? 13.706 9.272 -23.965 1.00 71.25 90 LYS A CA 1
ATOM 723 C C . LYS A 1 90 ? 14.068 8.781 -22.568 1.00 71.25 90 LYS A C 1
ATOM 725 O O . LYS A 1 90 ? 14.919 7.901 -22.436 1.00 71.25 90 LYS A O 1
ATOM 730 N N . LYS A 1 91 ? 13.424 9.338 -21.536 1.00 85.88 91 LYS A N 1
ATOM 731 C CA . LYS A 1 91 ? 13.559 8.842 -20.164 1.00 85.88 91 LYS A CA 1
ATOM 732 C C . LYS A 1 91 ? 13.215 7.360 -20.202 1.00 85.88 91 LYS A C 1
ATOM 734 O O . LYS A 1 91 ? 12.092 7.015 -20.543 1.00 85.88 91 LYS A O 1
ATOM 739 N N . LYS A 1 92 ? 14.182 6.490 -19.927 1.00 94.81 92 LYS A N 1
ATOM 740 C CA . LYS A 1 92 ? 13.960 5.044 -19.841 1.00 94.81 92 LYS A CA 1
ATOM 741 C C . LYS A 1 92 ? 13.614 4.687 -18.404 1.00 94.81 92 LYS A C 1
ATOM 743 O O . LYS A 1 92 ? 14.148 5.283 -17.468 1.00 94.81 92 LYS A O 1
ATOM 748 N N . LEU A 1 93 ? 12.742 3.697 -18.217 1.00 96.44 93 LEU A N 1
ATOM 749 C CA . LEU A 1 93 ? 12.570 3.099 -16.895 1.00 96.44 93 LEU A CA 1
ATOM 750 C C . LEU A 1 93 ? 13.889 2.438 -16.464 1.00 96.44 93 LEU A C 1
ATOM 752 O O . LEU A 1 93 ? 14.588 1.855 -17.296 1.00 96.44 93 LEU A O 1
ATOM 756 N N . PRO A 1 94 ? 14.244 2.498 -15.173 1.00 96.44 94 PRO A N 1
ATOM 757 C CA . PRO A 1 94 ? 15.454 1.865 -14.694 1.00 96.44 94 PRO A CA 1
ATOM 758 C C . PRO A 1 94 ? 15.364 0.348 -14.861 1.00 96.44 94 PRO A C 1
ATOM 760 O O . PRO A 1 94 ? 14.322 -0.268 -14.646 1.00 96.44 94 PRO A O 1
ATOM 763 N N . GLU A 1 95 ? 16.479 -0.277 -15.214 1.00 96.06 95 GLU A N 1
ATOM 764 C CA . GLU A 1 95 ? 16.529 -1.728 -15.435 1.00 96.06 95 GLU A CA 1
ATOM 765 C C . GLU A 1 95 ? 16.844 -2.516 -14.159 1.00 96.06 95 GLU A C 1
ATOM 767 O O . GLU A 1 95 ? 16.575 -3.713 -14.086 1.00 96.06 95 GLU A O 1
ATOM 772 N N . LYS A 1 96 ? 17.444 -1.861 -13.159 1.00 95.38 96 LYS A N 1
ATOM 773 C CA . LYS A 1 96 ? 17.968 -2.495 -11.939 1.00 95.38 96 LYS A CA 1
ATOM 774 C C . LYS A 1 96 ? 17.203 -2.029 -10.696 1.00 95.38 96 LYS A C 1
ATOM 776 O O . LYS A 1 96 ? 16.745 -0.886 -10.682 1.00 95.38 96 LYS A O 1
ATOM 781 N N . PRO A 1 97 ? 17.119 -2.842 -9.634 1.00 95.81 97 PRO A N 1
ATOM 782 C CA . PRO A 1 97 ? 16.567 -2.402 -8.356 1.00 95.81 97 PRO A CA 1
ATOM 783 C C . PRO A 1 97 ? 17.431 -1.311 -7.710 1.00 95.81 97 PRO A C 1
ATOM 785 O O . PRO A 1 97 ? 18.639 -1.234 -7.945 1.00 95.81 97 PRO A O 1
ATOM 788 N N . SER A 1 98 ? 16.811 -0.475 -6.876 1.00 96.12 98 SER A N 1
ATOM 789 C CA . SER A 1 98 ? 17.483 0.554 -6.077 1.00 96.12 98 SER A CA 1
ATOM 790 C C . SER A 1 98 ? 17.286 0.278 -4.587 1.00 96.12 98 SER A C 1
ATOM 792 O O . SER A 1 98 ? 16.291 0.689 -3.993 1.00 96.12 98 SER A O 1
ATOM 794 N N . LEU A 1 99 ? 18.262 -0.387 -3.957 1.00 95.00 99 LEU A N 1
ATOM 795 C CA . LEU A 1 99 ? 18.218 -0.694 -2.517 1.00 95.00 99 LEU A CA 1
ATOM 796 C C . LEU A 1 99 ? 18.112 0.569 -1.646 1.00 95.00 99 LEU A C 1
ATOM 798 O O . LEU A 1 99 ? 17.453 0.550 -0.614 1.00 95.00 99 LEU A O 1
ATOM 802 N N . MET A 1 100 ? 18.726 1.675 -2.078 1.00 95.75 100 MET A N 1
ATOM 803 C CA . MET A 1 100 ? 18.643 2.966 -1.382 1.00 95.75 100 MET A CA 1
ATOM 804 C C . MET A 1 100 ? 17.227 3.542 -1.421 1.00 95.75 100 MET A C 1
ATOM 806 O O . MET A 1 100 ? 16.757 4.082 -0.421 1.00 95.75 100 MET A O 1
ATOM 810 N N . LEU A 1 101 ? 16.534 3.408 -2.559 1.00 95.94 101 LEU A N 1
ATOM 811 C CA . LEU A 1 101 ? 15.145 3.840 -2.665 1.00 95.94 101 LEU A CA 1
ATOM 812 C C . LEU A 1 101 ? 14.230 2.945 -1.824 1.00 95.94 101 LEU A C 1
ATOM 814 O O . LEU A 1 101 ? 13.435 3.476 -1.060 1.00 95.94 101 LEU A O 1
ATOM 818 N N . ILE A 1 102 ? 14.393 1.618 -1.900 1.00 96.69 102 ILE A N 1
ATOM 819 C CA . ILE A 1 102 ? 13.637 0.661 -1.073 1.00 96.69 102 ILE A CA 1
ATOM 820 C C . ILE A 1 102 ? 13.822 0.983 0.417 1.00 96.69 102 ILE A C 1
ATOM 822 O O . ILE A 1 102 ? 12.841 1.130 1.137 1.00 96.69 102 ILE A O 1
ATOM 826 N N . GLY A 1 103 ? 15.061 1.188 0.873 1.00 96.38 103 GLY A N 1
ATOM 827 C CA . GLY A 1 103 ? 15.337 1.565 2.263 1.00 96.38 103 GLY A CA 1
ATOM 828 C C . GLY A 1 103 ? 14.727 2.913 2.663 1.00 96.38 103 GLY A C 1
ATOM 829 O O . GLY A 1 103 ? 14.274 3.069 3.791 1.00 96.38 103 GLY A O 1
ATOM 830 N N . THR A 1 104 ? 14.660 3.875 1.739 1.00 95.75 104 THR A N 1
ATOM 831 C CA . THR A 1 104 ? 14.025 5.181 1.990 1.00 95.75 104 THR A CA 1
ATOM 832 C C . THR A 1 104 ? 12.505 5.062 2.092 1.00 95.75 104 THR A C 1
ATOM 834 O O . THR A 1 104 ? 11.910 5.665 2.981 1.00 95.75 104 THR A O 1
ATOM 837 N N . LEU A 1 105 ? 11.876 4.272 1.217 1.00 95.38 105 LEU A N 1
ATOM 838 C CA . LEU A 1 105 ? 10.441 3.986 1.269 1.00 95.38 105 LEU A CA 1
ATOM 839 C C . LEU A 1 105 ? 10.075 3.265 2.571 1.00 95.38 105 LEU A C 1
ATOM 841 O O . LEU A 1 105 ? 9.156 3.689 3.267 1.00 95.38 105 LEU A O 1
ATOM 845 N N . TRP A 1 106 ? 10.857 2.251 2.949 1.00 96.62 106 TRP A N 1
ATOM 846 C CA . TRP A 1 106 ? 10.710 1.560 4.228 1.00 96.62 106 TRP A CA 1
ATOM 847 C C . TRP A 1 106 ? 10.828 2.532 5.410 1.00 96.62 106 TRP A C 1
ATOM 849 O O . TRP A 1 106 ? 9.951 2.569 6.272 1.00 96.62 106 TRP A O 1
ATOM 859 N N . LEU A 1 107 ? 11.858 3.386 5.427 1.00 95.81 107 LEU A N 1
ATOM 860 C CA . LEU A 1 107 ? 12.054 4.363 6.501 1.00 95.81 107 LEU A CA 1
ATOM 861 C C . LEU A 1 107 ? 10.882 5.350 6.598 1.00 95.81 107 LEU A C 1
ATOM 863 O O . LEU A 1 107 ? 10.469 5.696 7.701 1.00 95.81 107 LEU A O 1
ATOM 867 N N . ASN A 1 108 ? 10.319 5.770 5.463 1.00 93.12 108 ASN A N 1
ATOM 868 C CA . ASN A 1 108 ? 9.141 6.634 5.442 1.00 93.12 108 ASN A CA 1
ATOM 869 C C . ASN A 1 108 ? 7.934 5.961 6.121 1.00 93.12 108 ASN A C 1
ATOM 871 O O . ASN A 1 108 ? 7.277 6.581 6.954 1.00 93.12 108 ASN A O 1
ATOM 875 N N . THR A 1 109 ? 7.691 4.674 5.844 1.00 94.00 109 THR A N 1
ATOM 876 C CA . THR A 1 109 ? 6.643 3.910 6.549 1.00 94.00 109 THR A CA 1
ATOM 877 C C . THR A 1 109 ? 6.964 3.724 8.037 1.00 94.00 109 THR A C 1
ATOM 879 O O . THR A 1 109 ? 6.079 3.849 8.878 1.00 94.00 109 THR A O 1
ATOM 882 N N . ALA A 1 110 ? 8.234 3.530 8.406 1.00 94.06 110 ALA A N 1
ATOM 883 C CA . ALA A 1 110 ? 8.645 3.392 9.805 1.00 94.06 110 ALA A CA 1
ATOM 884 C C . ALA A 1 110 ? 8.401 4.666 10.632 1.00 94.06 110 ALA A C 1
ATOM 886 O O . ALA A 1 110 ? 8.004 4.578 11.794 1.00 94.06 110 ALA A O 1
ATOM 887 N N . ILE A 1 111 ? 8.576 5.852 10.037 1.00 93.94 111 ILE A N 1
ATOM 888 C CA . ILE A 1 111 ? 8.253 7.134 10.687 1.00 93.94 111 ILE A CA 1
ATOM 889 C C . ILE A 1 111 ? 6.756 7.215 11.019 1.00 93.94 111 ILE A C 1
ATOM 891 O O . ILE A 1 111 ? 6.397 7.657 12.109 1.00 93.94 111 ILE A O 1
ATOM 895 N N . MET A 1 112 ? 5.882 6.738 10.128 1.00 91.56 112 MET A N 1
ATOM 896 C CA . MET A 1 112 ? 4.446 6.624 10.419 1.00 91.56 112 MET A CA 1
ATOM 897 C C . MET A 1 112 ? 4.193 5.649 11.573 1.00 91.56 112 MET A C 1
ATOM 899 O O . MET A 1 112 ? 3.425 5.955 12.483 1.00 91.56 112 MET A O 1
ATOM 903 N N . GLY A 1 113 ? 4.918 4.531 11.607 1.00 91.69 113 GLY A N 1
ATOM 904 C CA . GLY A 1 113 ? 4.879 3.572 12.710 1.00 91.69 113 GLY A CA 1
ATOM 905 C C . GLY A 1 113 ? 5.189 4.197 14.070 1.00 91.69 113 GLY A C 1
ATOM 906 O O . GLY A 1 113 ? 4.540 3.874 15.062 1.00 91.69 113 GLY A O 1
ATOM 907 N N . MET A 1 114 ? 6.114 5.158 14.134 1.00 94.44 114 MET A N 1
ATOM 908 C CA . MET A 1 114 ? 6.387 5.879 15.382 1.00 94.44 114 MET A CA 1
ATOM 909 C C . MET A 1 114 ? 5.160 6.641 15.900 1.00 94.44 114 MET A C 1
ATOM 911 O O . MET A 1 114 ? 4.958 6.689 17.109 1.00 94.44 114 MET A O 1
ATOM 915 N N . LEU A 1 115 ? 4.312 7.189 15.022 1.00 93.38 115 LEU A N 1
ATOM 916 C CA . LEU A 1 115 ? 3.068 7.850 15.438 1.00 93.38 115 LEU A CA 1
ATOM 917 C C . LEU A 1 115 ? 2.082 6.856 16.058 1.00 93.38 115 LEU A C 1
ATOM 919 O O . LEU A 1 115 ? 1.484 7.158 17.088 1.00 93.38 115 LEU A O 1
ATOM 923 N N . GLY A 1 116 ? 1.955 5.665 15.468 1.00 93.69 116 GLY A N 1
ATOM 924 C CA . GLY A 1 116 ? 1.126 4.595 16.021 1.00 93.69 116 GLY A CA 1
ATOM 925 C C . GLY A 1 116 ? 1.636 4.100 17.379 1.00 93.69 116 GLY A C 1
ATOM 926 O O . GLY A 1 116 ? 0.855 3.959 18.313 1.00 93.69 116 GLY A O 1
ATOM 927 N N . LEU A 1 117 ? 2.955 3.943 17.542 1.00 95.00 117 LEU A N 1
ATOM 928 C CA . LEU A 1 117 ? 3.553 3.583 18.833 1.00 95.00 117 LEU A CA 1
ATOM 929 C C . LEU A 1 117 ? 3.335 4.665 19.895 1.00 95.00 117 LEU A C 1
ATOM 931 O O . LEU A 1 117 ? 3.025 4.347 21.039 1.00 95.00 117 LEU A O 1
ATOM 935 N N . LEU A 1 118 ? 3.461 5.944 19.529 1.00 96.06 118 LEU A N 1
ATOM 936 C CA . LEU A 1 118 ? 3.152 7.051 20.436 1.00 96.06 118 LEU A CA 1
ATOM 937 C C . LEU A 1 118 ? 1.677 7.036 20.857 1.00 96.06 118 LEU A C 1
ATOM 939 O O . LEU A 1 118 ? 1.381 7.297 22.022 1.00 96.06 118 LEU A O 1
ATOM 943 N N . ALA A 1 119 ? 0.767 6.690 19.944 1.00 94.56 119 ALA A N 1
ATOM 944 C CA . ALA A 1 119 ? -0.637 6.488 20.274 1.00 94.56 119 ALA A CA 1
ATOM 945 C C . ALA A 1 119 ? -0.836 5.299 21.228 1.00 94.56 119 ALA A C 1
ATOM 947 O O . ALA A 1 119 ? -1.568 5.454 22.201 1.00 94.56 119 ALA A O 1
ATOM 948 N N . CYS A 1 120 ? -0.139 4.168 21.033 1.00 94.25 120 CYS A N 1
ATOM 949 C CA . CYS A 1 120 ? -0.159 3.036 21.975 1.00 94.25 120 CYS A CA 1
ATOM 950 C C . CYS A 1 120 ? 0.307 3.457 23.371 1.00 94.25 120 CYS A C 1
ATOM 952 O O . CYS A 1 120 ? -0.335 3.127 24.362 1.00 94.25 120 CYS A O 1
ATOM 954 N N . CYS A 1 121 ? 1.403 4.216 23.459 1.00 96.12 121 CYS A N 1
ATOM 955 C CA . CYS A 1 121 ? 1.913 4.716 24.735 1.00 96.12 121 CYS A CA 1
ATOM 956 C C . CYS A 1 121 ? 0.925 5.661 25.435 1.00 96.12 121 CYS A C 1
ATOM 958 O O . CYS A 1 121 ? 0.917 5.730 26.660 1.00 96.12 121 CYS A O 1
ATOM 960 N N . TYR A 1 122 ? 0.126 6.413 24.671 1.00 96.19 122 TYR A N 1
ATOM 961 C CA . TYR A 1 122 ? -0.821 7.388 25.211 1.00 96.19 122 TYR A CA 1
ATOM 962 C C . TYR A 1 122 ? -2.175 6.773 25.595 1.00 96.19 122 TYR A C 1
ATOM 964 O O . TYR A 1 122 ? -2.692 7.068 26.668 1.00 96.19 122 TYR A O 1
ATOM 972 N N . ALA A 1 123 ? -2.757 5.953 24.718 1.00 95.56 123 ALA A N 1
ATOM 973 C CA . ALA A 1 123 ? -4.100 5.392 24.879 1.00 95.56 123 ALA A CA 1
ATOM 974 C C . ALA A 1 123 ? -4.114 3.990 25.511 1.00 95.56 123 ALA A C 1
ATOM 976 O O . ALA A 1 123 ? -5.172 3.525 25.919 1.00 95.56 123 ALA A O 1
ATOM 977 N N . GLY A 1 124 ? -2.956 3.332 25.597 1.00 96.69 124 GLY A N 1
ATOM 978 C CA . GLY A 1 124 ? -2.826 1.930 25.984 1.00 96.69 124 GLY A CA 1
ATOM 979 C C . GLY A 1 124 ? -2.731 1.006 24.761 1.00 96.69 124 GLY A C 1
ATOM 980 O O . GLY A 1 124 ? -3.365 1.266 23.729 1.00 96.69 124 GLY A O 1
ATOM 981 N N . PRO A 1 125 ? -1.924 -0.070 24.833 1.00 96.12 125 PRO A N 1
ATOM 982 C CA . PRO A 1 125 ? -1.784 -1.020 23.738 1.00 96.12 125 PRO A CA 1
ATOM 983 C C . PRO A 1 125 ? -3.094 -1.755 23.436 1.00 96.12 125 PRO A C 1
ATOM 985 O O . PRO A 1 125 ? -3.341 -2.043 22.273 1.00 96.12 125 PRO A O 1
ATOM 988 N N . GLU A 1 126 ? -3.962 -2.006 24.417 1.00 95.38 126 GLU A N 1
ATOM 989 C CA . GLU A 1 126 ? -5.242 -2.699 24.205 1.00 95.38 126 GLU A CA 1
ATOM 990 C C . GLU A 1 126 ? -6.170 -1.883 23.293 1.00 95.38 126 GLU A C 1
ATOM 992 O O . GLU A 1 126 ? -6.769 -2.417 22.361 1.00 95.38 126 GLU A O 1
ATOM 997 N N . VAL A 1 127 ? -6.203 -0.559 23.480 1.00 94.75 127 VAL A N 1
ATOM 998 C CA . VAL A 1 127 ? -7.032 0.350 22.674 1.00 94.75 127 VAL A CA 1
ATOM 999 C C . VAL A 1 127 ? -6.567 0.378 21.218 1.00 94.75 127 VAL A C 1
ATOM 1001 O O . VAL A 1 127 ? -7.383 0.290 20.301 1.00 94.75 127 VAL A O 1
ATOM 1004 N N . ILE A 1 128 ? -5.255 0.494 20.992 1.00 96.38 128 ILE A N 1
ATOM 1005 C CA . ILE A 1 128 ? -4.693 0.664 19.644 1.00 96.38 128 ILE A CA 1
ATOM 1006 C C . ILE A 1 128 ? -4.529 -0.678 18.923 1.00 96.38 128 ILE A C 1
ATOM 1008 O O . ILE A 1 128 ? -4.831 -0.799 17.738 1.00 96.38 128 ILE A O 1
ATOM 1012 N N . LEU A 1 129 ? -4.061 -1.717 19.607 1.00 96.56 129 LEU A N 1
ATOM 1013 C CA . LEU A 1 129 ? -3.818 -3.026 19.001 1.00 96.56 129 LEU A CA 1
ATOM 1014 C C . LEU A 1 129 ? -5.100 -3.875 18.909 1.00 96.56 129 LEU A C 1
ATOM 1016 O O . LEU A 1 129 ? -5.180 -4.772 18.066 1.00 96.56 129 LEU A O 1
ATOM 1020 N N . GLY A 1 130 ? -6.127 -3.528 19.690 1.00 95.75 130 GLY A N 1
ATOM 1021 C CA . GLY A 1 130 ? -7.407 -4.226 19.786 1.00 95.75 130 GLY A CA 1
ATOM 1022 C C . GLY A 1 130 ? -7.442 -5.251 20.923 1.00 95.75 130 GLY A C 1
ATOM 1023 O O . GLY A 1 130 ? -6.416 -5.814 21.302 1.00 95.75 130 GLY A O 1
ATOM 1024 N N . ASP A 1 131 ? -8.644 -5.511 21.439 1.00 95.94 131 ASP A N 1
ATOM 1025 C CA . ASP A 1 131 ? -8.868 -6.350 22.628 1.00 95.94 131 ASP A CA 1
ATOM 1026 C C . ASP A 1 131 ? -8.408 -7.805 22.451 1.00 95.94 131 ASP A C 1
ATOM 1028 O O . ASP A 1 131 ? -8.063 -8.482 23.416 1.00 95.94 131 ASP A O 1
ATOM 1032 N N . MET A 1 132 ? -8.388 -8.288 21.207 1.00 96.25 132 MET A N 1
ATOM 1033 C CA . MET A 1 132 ? -7.988 -9.648 20.841 1.00 96.25 132 MET A CA 1
ATOM 1034 C C . MET A 1 132 ? -6.597 -9.672 20.197 1.00 96.25 132 MET A C 1
ATOM 1036 O O . MET A 1 132 ? -6.292 -10.579 19.414 1.00 96.25 132 MET A O 1
ATOM 1040 N N . PHE A 1 133 ? -5.759 -8.663 20.460 1.00 97.44 133 PHE A N 1
ATOM 1041 C CA . PHE A 1 133 ? -4.422 -8.604 19.888 1.00 97.44 133 PHE A CA 1
ATOM 1042 C C . PHE A 1 133 ? -3.564 -9.783 20.346 1.00 97.44 133 PHE A C 1
ATOM 1044 O O . PHE A 1 133 ? -3.200 -9.923 21.512 1.00 97.44 133 PHE A O 1
ATOM 1051 N N . GLU A 1 134 ? -3.176 -10.601 19.377 1.00 97.31 134 GLU A N 1
ATOM 1052 C CA . GLU A 1 134 ? -2.212 -11.674 19.553 1.00 97.31 134 GLU A CA 1
ATOM 1053 C C . GLU A 1 134 ? -1.348 -11.815 18.300 1.00 97.31 134 GLU A C 1
ATOM 1055 O O . GLU A 1 134 ? -1.836 -11.756 17.167 1.00 97.31 134 GLU A O 1
ATOM 1060 N N . ILE A 1 135 ? -0.053 -12.050 18.511 1.00 97.81 135 ILE A N 1
ATOM 1061 C CA . ILE A 1 135 ? 0.877 -12.446 17.454 1.00 97.81 135 ILE A CA 1
ATOM 1062 C C . ILE A 1 135 ? 0.998 -13.966 17.523 1.00 97.81 135 ILE A C 1
ATOM 1064 O O . ILE A 1 135 ? 1.857 -14.515 18.212 1.00 97.81 135 ILE A O 1
ATOM 1068 N N . SER A 1 136 ? 0.087 -14.652 16.838 1.00 97.88 136 SER A N 1
ATOM 1069 C CA . SER A 1 136 ? 0.022 -16.112 16.796 1.00 97.88 136 SER A CA 1
ATOM 1070 C C . SER A 1 136 ? 0.024 -16.614 15.351 1.00 97.88 136 SER A C 1
ATOM 1072 O O . SER A 1 136 ? -0.345 -15.898 14.415 1.00 97.88 136 SER A O 1
ATOM 1074 N N . TRP A 1 137 ? 0.400 -17.880 15.153 1.00 98.00 137 TRP A N 1
ATOM 1075 C CA . TRP A 1 137 ? 0.258 -18.539 13.849 1.00 98.00 137 TRP A CA 1
ATOM 1076 C C . TRP A 1 137 ? -1.198 -18.520 13.360 1.00 98.00 137 TRP A C 1
ATOM 1078 O O . TRP A 1 137 ? -1.457 -18.292 12.181 1.00 98.00 137 TRP A O 1
ATOM 1088 N N . LYS A 1 138 ? -2.160 -18.693 14.276 1.00 98.25 138 LYS A N 1
ATOM 1089 C CA . LYS A 1 138 ? -3.595 -18.663 13.972 1.00 98.25 138 LYS A CA 1
ATOM 1090 C C . LYS A 1 138 ? -4.034 -17.287 13.464 1.00 98.25 138 LYS A C 1
ATOM 1092 O O . LYS A 1 138 ? -4.723 -17.223 12.450 1.00 98.25 138 LYS A O 1
ATOM 1097 N N . ALA A 1 139 ? -3.607 -16.206 14.117 1.00 98.19 139 ALA A N 1
ATOM 1098 C CA . ALA A 1 139 ? -3.883 -14.841 13.673 1.00 98.19 139 ALA A CA 1
ATOM 1099 C C . ALA A 1 139 ? -3.245 -14.550 12.302 1.00 98.19 139 ALA A C 1
ATOM 1101 O O . ALA A 1 139 ? -3.897 -13.983 11.427 1.00 98.19 139 ALA A O 1
ATOM 1102 N N . GLY A 1 140 ? -2.015 -15.022 12.071 1.00 98.38 140 GLY A N 1
ATOM 1103 C CA . GLY A 1 140 ? -1.362 -14.936 10.761 1.00 98.38 140 GLY A CA 1
ATOM 1104 C C . GLY A 1 140 ? -2.140 -15.664 9.657 1.00 98.38 140 GLY A C 1
ATOM 1105 O O . GLY A 1 140 ? -2.408 -15.084 8.606 1.00 98.38 140 GLY A O 1
ATOM 1106 N N . MET A 1 141 ? -2.578 -16.901 9.912 1.00 98.38 141 MET A N 1
ATOM 1107 C CA . MET A 1 141 ? -3.413 -17.672 8.980 1.00 98.38 141 MET A CA 1
ATOM 1108 C C . MET A 1 141 ? -4.766 -17.012 8.720 1.00 98.38 141 MET A C 1
ATOM 1110 O O . MET A 1 141 ? -5.244 -17.017 7.586 1.00 98.38 141 MET A O 1
ATOM 1114 N N . LEU A 1 142 ? -5.371 -16.411 9.746 1.00 98.44 142 LEU A N 1
ATOM 1115 C CA . LEU A 1 142 ? -6.601 -15.646 9.590 1.00 98.44 142 LEU A CA 1
ATOM 1116 C C . LEU A 1 142 ? -6.378 -14.422 8.689 1.00 98.44 142 LEU A C 1
ATOM 1118 O O . LEU A 1 142 ? -7.204 -14.159 7.822 1.00 98.44 142 LEU A O 1
ATOM 1122 N N . GLY A 1 143 ? -5.245 -13.726 8.826 1.00 98.38 143 GLY A N 1
ATOM 1123 C CA . GLY A 1 143 ? -4.874 -12.614 7.944 1.00 98.38 143 GLY A CA 1
ATOM 1124 C C . GLY A 1 143 ? -4.658 -13.054 6.494 1.00 98.38 143 GLY A C 1
ATOM 1125 O O . GLY A 1 143 ? -5.140 -12.406 5.569 1.00 98.38 143 GLY A O 1
ATOM 1126 N N . ILE A 1 144 ? -4.010 -14.206 6.280 1.00 98.31 144 ILE A N 1
ATOM 1127 C CA . ILE A 1 144 ? -3.879 -14.818 4.946 1.00 98.31 144 ILE A CA 1
ATOM 1128 C C . ILE A 1 144 ? -5.259 -15.102 4.345 1.00 98.31 144 ILE A C 1
ATOM 1130 O O . ILE A 1 144 ? -5.510 -14.759 3.191 1.00 98.31 144 ILE A O 1
ATOM 1134 N N . LEU A 1 145 ? -6.168 -15.696 5.123 1.00 98.31 145 LEU A N 1
ATOM 1135 C CA . LEU A 1 145 ? -7.519 -16.008 4.662 1.00 98.31 145 LEU A CA 1
ATOM 1136 C C . LEU A 1 145 ? -8.298 -14.739 4.288 1.00 98.31 145 LEU A C 1
ATOM 1138 O O . LEU A 1 145 ? -8.937 -14.706 3.236 1.00 98.31 145 LEU A O 1
ATOM 1142 N N . TRP A 1 146 ? -8.198 -13.683 5.099 1.00 98.31 146 TRP A N 1
ATOM 1143 C CA . TRP A 1 146 ? -8.796 -12.382 4.794 1.00 98.31 146 TRP A CA 1
ATOM 1144 C C . TRP A 1 146 ? -8.156 -11.691 3.588 1.00 98.31 146 TRP A C 1
ATOM 1146 O O . TRP A 1 146 ? -8.831 -10.918 2.922 1.00 98.31 146 TRP A O 1
ATOM 1156 N N . ALA A 1 147 ? -6.902 -11.972 3.230 1.00 98.50 147 ALA A N 1
ATOM 1157 C CA . ALA A 1 147 ? -6.309 -11.407 2.016 1.00 98.50 147 ALA A CA 1
ATOM 1158 C C . ALA A 1 147 ? -6.917 -12.005 0.732 1.00 98.50 147 ALA A C 1
ATOM 1160 O O . ALA A 1 147 ? -6.973 -11.329 -0.298 1.00 98.50 147 ALA A O 1
ATOM 1161 N N . MET A 1 148 ? -7.409 -13.250 0.780 1.00 98.12 148 MET A N 1
ATOM 1162 C CA . MET A 1 148 ? -7.825 -14.009 -0.408 1.00 98.12 148 MET A CA 1
ATOM 1163 C C . MET A 1 148 ? -8.824 -13.285 -1.327 1.00 98.12 148 MET A C 1
ATOM 1165 O O . MET A 1 148 ? -8.578 -13.286 -2.534 1.00 98.12 148 MET A O 1
ATOM 1169 N N . PRO A 1 149 ? -9.901 -12.629 -0.844 1.00 97.44 149 PRO A N 1
ATOM 1170 C CA . PRO A 1 149 ? -10.819 -11.898 -1.720 1.00 97.44 149 PRO A CA 1
ATOM 1171 C C . PRO A 1 149 ? -10.123 -10.817 -2.560 1.00 97.44 149 PRO A C 1
ATOM 1173 O O . PRO A 1 149 ? -10.387 -10.706 -3.756 1.00 97.44 149 PRO A O 1
ATOM 1176 N N . TRP A 1 150 ? -9.189 -10.067 -1.968 1.00 96.12 150 TRP A N 1
ATOM 1177 C CA . TRP A 1 150 ? -8.425 -9.037 -2.677 1.00 96.12 150 TRP A CA 1
ATOM 1178 C C . TRP A 1 150 ? -7.365 -9.617 -3.604 1.00 96.12 150 TRP A C 1
ATOM 1180 O O . TRP A 1 150 ? -7.156 -9.076 -4.688 1.00 96.12 150 TRP A O 1
ATOM 1190 N N . LEU A 1 151 ? -6.728 -10.728 -3.224 1.00 97.19 151 LEU A N 1
ATOM 1191 C CA . LEU A 1 151 ? -5.778 -11.430 -4.091 1.00 97.19 151 LEU A CA 1
ATOM 1192 C C . LEU A 1 151 ? -6.479 -11.966 -5.346 1.00 97.19 151 LEU A C 1
ATOM 1194 O O . LEU A 1 151 ? -5.991 -11.771 -6.458 1.00 97.19 151 LEU A O 1
ATOM 1198 N N . LEU A 1 152 ? -7.659 -12.571 -5.182 1.00 96.56 152 LEU A N 1
ATOM 1199 C CA . LEU A 1 152 ? -8.492 -13.035 -6.292 1.00 96.56 152 LEU A CA 1
ATOM 1200 C C . LEU A 1 152 ? -8.955 -11.870 -7.173 1.00 96.56 152 LEU A C 1
ATOM 1202 O O . LEU A 1 152 ? -8.880 -11.967 -8.397 1.00 96.56 152 LEU A O 1
ATOM 1206 N N . LEU A 1 153 ? -9.376 -10.756 -6.565 1.00 94.56 153 LEU A N 1
ATOM 1207 C CA . LEU A 1 153 ? -9.770 -9.553 -7.299 1.00 94.56 153 LEU A CA 1
ATOM 1208 C C . LEU A 1 153 ? -8.599 -8.953 -8.093 1.00 94.56 153 LEU A C 1
ATOM 1210 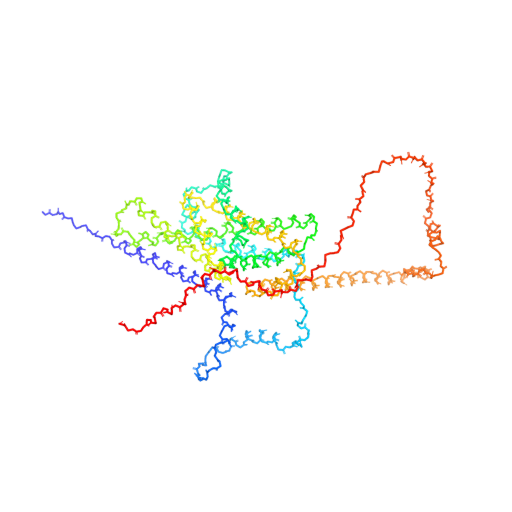O O . LEU A 1 153 ? -8.777 -8.571 -9.244 1.00 94.56 153 LEU A O 1
ATOM 1214 N N . SER A 1 154 ? -7.401 -8.921 -7.504 1.00 92.94 154 SER A N 1
ATOM 1215 C CA . SER A 1 154 ? -6.175 -8.406 -8.136 1.00 92.94 154 SER A CA 1
ATOM 1216 C C . SER A 1 154 ? -5.679 -9.302 -9.272 1.00 92.94 154 SER A C 1
ATOM 1218 O O . SER A 1 154 ? -5.082 -8.820 -10.230 1.00 92.94 154 SER A O 1
ATOM 1220 N N . ALA A 1 155 ? -5.924 -10.611 -9.178 1.00 94.06 155 ALA A N 1
ATOM 1221 C CA . ALA A 1 155 ? -5.590 -11.569 -10.227 1.00 94.06 155 ALA A CA 1
ATOM 1222 C C . ALA A 1 155 ? -6.617 -11.588 -11.374 1.00 94.06 155 ALA A C 1
ATOM 1224 O O . ALA A 1 155 ? -6.311 -12.065 -12.471 1.00 94.06 155 ALA A O 1
ATOM 1225 N N . ALA A 1 156 ? -7.836 -11.094 -11.141 1.00 94.50 156 ALA A N 1
ATOM 1226 C CA . ALA A 1 156 ? -8.883 -11.078 -12.148 1.00 94.50 156 ALA A CA 1
ATOM 1227 C C . ALA A 1 156 ? -8.563 -10.049 -13.253 1.00 94.50 156 ALA A C 1
ATOM 1229 O O . ALA A 1 156 ? -8.242 -8.897 -12.957 1.00 94.50 156 ALA A O 1
ATOM 1230 N N . PRO A 1 157 ? -8.699 -10.401 -14.546 1.00 92.62 157 PRO A N 1
ATOM 1231 C CA . PRO A 1 157 ? -8.444 -9.488 -15.658 1.00 92.62 157 PRO A CA 1
ATOM 1232 C C . PRO A 1 157 ? -9.619 -8.515 -15.869 1.00 92.62 157 PRO A C 1
ATOM 1234 O O . PRO A 1 157 ? -10.166 -8.415 -16.969 1.00 92.62 157 PRO A O 1
ATOM 1237 N N . LEU A 1 158 ? -10.011 -7.787 -14.817 1.00 92.06 158 LEU A N 1
ATOM 1238 C CA . LEU A 1 158 ? -11.171 -6.888 -14.802 1.00 92.06 158 LEU A CA 1
ATOM 1239 C C . LEU A 1 158 ? -11.113 -5.847 -15.925 1.00 92.06 158 LEU A C 1
ATOM 1241 O O . LEU A 1 158 ? -12.135 -5.526 -16.527 1.00 92.06 158 LEU A O 1
ATOM 1245 N N . GLU A 1 159 ? -9.913 -5.372 -16.261 1.00 90.25 159 GLU A N 1
ATOM 1246 C CA . GLU A 1 159 ? -9.688 -4.434 -17.365 1.00 90.25 159 GLU A CA 1
ATOM 1247 C C . GLU A 1 159 ? -10.085 -5.008 -18.731 1.00 90.25 159 GLU A C 1
ATOM 1249 O O . GLU A 1 159 ? -10.565 -4.274 -19.592 1.00 90.25 159 GLU A O 1
ATOM 1254 N N . LYS A 1 160 ? -9.915 -6.322 -18.937 1.00 90.81 160 LYS A N 1
ATOM 1255 C CA . LYS A 1 160 ? -10.320 -6.995 -20.180 1.00 90.81 160 LYS A CA 1
ATOM 1256 C C . LYS A 1 160 ? -11.824 -7.218 -20.226 1.00 90.81 160 LYS A C 1
ATOM 1258 O O . LYS A 1 160 ? -12.414 -7.144 -21.298 1.00 90.81 160 LYS A O 1
ATOM 1263 N N . TRP A 1 161 ? -12.436 -7.496 -19.077 1.00 94.75 161 TRP A N 1
ATOM 1264 C CA . TRP A 1 161 ? -13.875 -7.731 -18.984 1.00 94.75 161 TRP A CA 1
ATOM 1265 C C . TRP A 1 161 ? -14.687 -6.436 -19.089 1.00 94.75 161 TRP A C 1
ATOM 1267 O O . TRP A 1 161 ? -15.767 -6.442 -19.674 1.00 94.75 161 TRP A O 1
ATOM 1277 N N . PHE A 1 162 ? -14.166 -5.314 -18.580 1.00 94.56 162 PHE A N 1
ATOM 1278 C CA . PHE A 1 162 ? -14.886 -4.036 -18.535 1.00 94.56 162 PHE A CA 1
ATOM 1279 C C . PHE A 1 162 ? -14.025 -2.831 -18.969 1.00 94.56 162 PHE A C 1
ATOM 1281 O O . PHE A 1 162 ? -13.916 -1.850 -18.225 1.00 94.56 162 PHE A O 1
ATOM 1288 N N . PRO A 1 163 ? -13.454 -2.833 -20.187 1.00 91.94 163 PRO A N 1
ATOM 1289 C CA . PRO A 1 163 ? -12.441 -1.857 -20.608 1.00 91.94 163 PRO A CA 1
ATOM 1290 C C . PRO A 1 163 ? -12.926 -0.401 -20.582 1.00 91.94 163 PRO A C 1
ATOM 1292 O O . PRO A 1 163 ? -12.166 0.501 -20.244 1.00 91.94 163 PRO A O 1
ATOM 1295 N N . GLN A 1 164 ? -14.201 -0.157 -20.903 1.00 93.50 164 GLN A N 1
ATOM 1296 C CA . GLN A 1 164 ? -14.770 1.196 -20.923 1.00 93.50 164 GLN A CA 1
ATOM 1297 C C . GLN A 1 164 ? -15.096 1.726 -19.520 1.00 93.50 164 GLN A C 1
ATOM 1299 O O . GLN A 1 164 ? -14.944 2.915 -19.260 1.00 93.50 164 GLN A O 1
ATOM 1304 N N . ARG A 1 165 ? -15.548 0.852 -18.610 1.00 91.81 165 ARG A N 1
ATOM 1305 C CA . ARG A 1 165 ? -15.992 1.248 -17.261 1.00 91.81 165 ARG A CA 1
ATOM 1306 C C . ARG A 1 165 ? -14.840 1.311 -16.262 1.00 91.81 165 ARG A C 1
ATOM 1308 O O . ARG A 1 165 ? -14.909 2.066 -15.300 1.00 91.81 165 ARG A O 1
ATOM 1315 N N . LEU A 1 166 ? -13.787 0.533 -16.501 1.00 91.62 166 LEU A N 1
ATOM 1316 C CA . LEU A 1 166 ? -12.645 0.379 -15.603 1.00 91.62 166 LEU A CA 1
ATOM 1317 C C . LEU A 1 166 ? -11.358 0.978 -16.182 1.00 91.62 166 LEU A C 1
ATOM 1319 O O . LEU A 1 166 ? -10.262 0.570 -15.813 1.00 91.62 166 LEU A O 1
ATOM 1323 N N . ALA A 1 167 ? -11.468 1.987 -17.053 1.00 91.94 167 ALA A N 1
ATOM 1324 C CA . ALA A 1 167 ? -10.305 2.697 -17.590 1.00 91.94 167 ALA A CA 1
ATOM 1325 C C . ALA A 1 167 ? -9.409 3.290 -16.481 1.00 91.94 167 ALA A C 1
ATOM 1327 O O . ALA A 1 167 ? -8.192 3.364 -16.641 1.00 91.94 167 ALA A O 1
ATOM 1328 N N . PHE A 1 168 ? -9.992 3.655 -15.333 1.00 93.12 168 PHE A N 1
ATOM 1329 C CA . PHE A 1 168 ? -9.239 4.127 -14.169 1.00 93.12 168 PHE A CA 1
ATOM 1330 C C . PHE A 1 168 ? -8.381 3.028 -13.518 1.00 93.12 168 PHE A C 1
ATOM 1332 O O . PHE A 1 168 ? -7.340 3.354 -12.953 1.00 93.12 168 PHE A O 1
ATOM 1339 N N . LEU A 1 169 ? -8.767 1.743 -13.608 1.00 93.25 169 LEU A N 1
ATOM 1340 C CA . LEU A 1 169 ? -7.939 0.636 -13.109 1.00 93.25 169 LEU A CA 1
ATOM 1341 C C . LEU A 1 169 ? -6.631 0.558 -13.884 1.00 93.25 169 LEU A C 1
ATOM 1343 O O . LEU A 1 169 ? -5.579 0.417 -13.274 1.00 93.25 169 LEU A O 1
ATOM 1347 N N . ARG A 1 170 ? -6.684 0.781 -15.201 1.00 93.44 170 ARG A N 1
ATOM 1348 C CA . ARG A 1 170 ? -5.485 0.824 -16.040 1.00 93.44 170 ARG A CA 1
ATOM 1349 C C . ARG A 1 170 ? -4.551 1.963 -15.646 1.00 93.44 170 ARG A C 1
ATOM 1351 O O . ARG A 1 170 ? -3.338 1.793 -15.646 1.00 93.44 170 ARG A O 1
ATOM 1358 N N . GLU A 1 171 ? -5.098 3.122 -15.284 1.00 93.12 171 GLU A N 1
ATOM 1359 C CA . GLU A 1 171 ? -4.293 4.239 -14.781 1.00 93.12 171 GLU A CA 1
ATOM 1360 C C . GLU A 1 171 ? -3.634 3.911 -13.431 1.00 93.12 171 GLU A C 1
ATOM 1362 O O . GLU A 1 171 ? -2.467 4.245 -13.219 1.00 93.12 171 GLU A O 1
ATOM 1367 N N . VAL A 1 172 ? -4.357 3.229 -12.539 1.00 93.94 172 VAL A N 1
ATOM 1368 C CA . VAL A 1 172 ? -3.806 2.718 -11.276 1.00 93.94 172 VAL A CA 1
ATOM 1369 C C . VAL A 1 172 ? -2.710 1.686 -11.548 1.00 93.94 172 VAL A C 1
ATOM 1371 O O . VAL A 1 172 ? -1.633 1.787 -10.966 1.00 93.94 172 VAL A O 1
ATOM 1374 N N . GLY A 1 173 ? -2.941 0.751 -12.472 1.00 94.88 173 GLY A N 1
ATOM 1375 C CA . GLY A 1 173 ? -1.964 -0.241 -12.910 1.00 94.88 173 GLY A CA 1
ATOM 1376 C C . GLY A 1 173 ? -0.698 0.408 -13.464 1.00 94.88 173 GLY A C 1
ATOM 1377 O O . GLY A 1 173 ? 0.395 0.103 -12.995 1.00 94.88 173 GLY A O 1
ATOM 1378 N N . ASP A 1 174 ? -0.830 1.380 -14.373 1.00 95.56 174 ASP A N 1
ATOM 1379 C CA . ASP A 1 174 ? 0.296 2.160 -14.903 1.00 95.56 174 ASP A CA 1
ATOM 1380 C C . ASP A 1 174 ? 1.098 2.831 -13.771 1.00 95.56 174 ASP A C 1
ATOM 1382 O O . ASP A 1 174 ? 2.331 2.836 -13.785 1.00 95.56 174 ASP A O 1
ATOM 1386 N N . HIS A 1 175 ? 0.410 3.409 -12.782 1.00 94.62 175 HIS A N 1
ATOM 1387 C CA . HIS A 1 175 ? 1.048 4.067 -11.646 1.00 94.62 175 HIS A CA 1
ATOM 1388 C C . HIS A 1 175 ? 1.835 3.076 -10.776 1.00 94.62 175 HIS A C 1
ATOM 1390 O O . HIS A 1 175 ? 3.004 3.318 -10.457 1.00 94.62 175 HIS A O 1
ATOM 1396 N N . THR A 1 176 ? 1.218 1.947 -10.424 1.00 95.50 176 THR A N 1
ATOM 1397 C CA . THR A 1 176 ? 1.840 0.891 -9.619 1.00 95.50 176 THR A CA 1
ATOM 1398 C C . THR A 1 176 ? 2.998 0.232 -10.367 1.00 95.50 176 THR A C 1
ATOM 1400 O O . THR A 1 176 ? 4.045 -0.015 -9.770 1.00 95.50 176 THR A O 1
ATOM 1403 N N . GLU A 1 177 ? 2.891 0.034 -11.683 1.00 97.12 177 GLU A N 1
ATOM 1404 C CA . GLU A 1 177 ? 3.986 -0.434 -12.537 1.00 97.12 177 GLU A CA 1
ATOM 1405 C C . GLU A 1 177 ? 5.161 0.553 -12.537 1.00 97.12 177 GLU A C 1
ATOM 1407 O O . GLU A 1 177 ? 6.306 0.153 -12.339 1.00 97.12 177 GLU A O 1
ATOM 1412 N N . ILE A 1 178 ? 4.925 1.860 -12.684 1.00 96.88 178 ILE A N 1
ATOM 1413 C CA . ILE A 1 178 ? 6.017 2.847 -12.638 1.00 96.88 178 ILE A CA 1
ATOM 1414 C C . ILE A 1 178 ? 6.672 2.867 -11.255 1.00 96.88 178 ILE A C 1
ATOM 1416 O O . ILE A 1 178 ? 7.902 2.882 -11.170 1.00 96.88 178 ILE A O 1
ATOM 1420 N N . PHE A 1 179 ? 5.884 2.836 -10.178 1.00 96.31 179 PHE A N 1
ATOM 1421 C CA . PHE A 1 179 ? 6.401 2.757 -8.811 1.00 96.31 179 PHE A CA 1
ATOM 1422 C C . PHE A 1 179 ? 7.271 1.503 -8.619 1.00 96.31 179 PHE A C 1
ATOM 1424 O O . PHE A 1 179 ? 8.415 1.593 -8.165 1.00 96.31 179 PHE A O 1
ATOM 1431 N N . THR A 1 180 ? 6.764 0.347 -9.051 1.00 97.56 180 THR A N 1
ATOM 1432 C CA . THR A 1 180 ? 7.458 -0.948 -9.011 1.00 97.56 180 THR A CA 1
ATOM 1433 C C . THR A 1 180 ? 8.753 -0.895 -9.817 1.00 97.56 180 THR A C 1
ATOM 1435 O O . THR A 1 180 ? 9.801 -1.307 -9.323 1.00 97.56 180 THR A O 1
ATOM 1438 N N . ALA A 1 181 ? 8.732 -0.313 -11.018 1.00 97.75 181 ALA A N 1
ATOM 1439 C CA . ALA A 1 181 ? 9.925 -0.126 -11.833 1.00 97.75 181 ALA A CA 1
ATOM 1440 C C . ALA A 1 181 ? 10.953 0.769 -11.126 1.00 97.75 181 ALA A C 1
ATOM 1442 O O . ALA A 1 181 ? 12.140 0.444 -11.119 1.00 97.75 181 ALA A O 1
ATOM 1443 N N . MET A 1 182 ? 10.530 1.865 -10.483 1.00 97.25 182 MET A N 1
ATOM 1444 C CA . MET A 1 182 ? 11.442 2.738 -9.733 1.00 97.25 182 MET A CA 1
ATOM 1445 C C . MET A 1 182 ? 12.118 2.010 -8.569 1.00 97.25 182 MET A C 1
ATOM 1447 O O . MET A 1 182 ? 13.312 2.222 -8.353 1.00 97.25 182 MET A O 1
ATOM 1451 N N . ALA A 1 183 ? 11.407 1.143 -7.847 1.00 96.69 183 ALA A N 1
ATOM 1452 C CA . ALA A 1 183 ? 11.965 0.388 -6.726 1.00 96.69 183 ALA A CA 1
ATOM 1453 C C . ALA A 1 183 ? 12.813 -0.816 -7.181 1.00 96.69 183 ALA A C 1
ATOM 1455 O O . ALA A 1 183 ? 13.970 -0.959 -6.775 1.00 96.69 183 ALA A O 1
ATOM 1456 N N . PHE A 1 184 ? 12.267 -1.652 -8.064 1.00 97.50 184 PHE A N 1
ATOM 1457 C CA . PHE A 1 184 ? 12.771 -2.997 -8.365 1.00 97.50 184 PHE A CA 1
ATOM 1458 C C . PHE A 1 184 ? 13.426 -3.136 -9.748 1.00 97.50 184 PHE A C 1
ATOM 1460 O O . PHE A 1 184 ? 14.131 -4.111 -10.013 1.00 97.50 184 PHE A O 1
ATOM 1467 N N . GLY A 1 185 ? 13.277 -2.129 -10.607 1.00 97.00 185 GLY A N 1
ATOM 1468 C CA . GLY A 1 185 ? 13.686 -2.176 -12.007 1.00 97.00 185 GLY A CA 1
ATOM 1469 C C . GLY A 1 185 ? 12.608 -2.780 -12.912 1.00 97.00 185 GLY A C 1
ATOM 1470 O O . GLY A 1 185 ? 11.657 -3.403 -12.453 1.00 97.00 185 GLY A O 1
ATOM 1471 N N . SER A 1 186 ? 12.759 -2.581 -14.218 1.00 96.88 186 SER A N 1
ATOM 1472 C CA . SER A 1 186 ? 11.784 -2.985 -15.244 1.00 96.88 186 SER A CA 1
ATOM 1473 C C . SER A 1 186 ? 12.157 -4.257 -16.009 1.00 96.88 186 SER A C 1
ATOM 1475 O O . SER A 1 186 ? 11.343 -4.779 -16.761 1.00 96.88 186 SER A O 1
ATOM 1477 N N . ARG A 1 187 ? 13.385 -4.769 -15.855 1.00 95.56 187 ARG A N 1
ATOM 1478 C CA . ARG A 1 187 ? 13.885 -5.911 -16.636 1.00 95.56 187 ARG A CA 1
ATOM 1479 C C . ARG A 1 187 ? 14.225 -7.105 -15.763 1.00 95.56 187 ARG A C 1
ATOM 1481 O O . ARG A 1 187 ? 14.824 -6.967 -14.686 1.00 95.56 187 ARG A O 1
ATOM 1488 N N . PHE A 1 188 ? 13.921 -8.287 -16.297 1.00 93.06 188 PHE A N 1
ATOM 1489 C CA . PHE A 1 188 ? 14.385 -9.541 -15.730 1.00 93.06 188 PHE A CA 1
ATOM 1490 C C . PHE A 1 188 ? 15.920 -9.591 -15.721 1.00 93.06 188 PHE A C 1
ATOM 1492 O O . PHE A 1 188 ? 16.576 -9.141 -16.658 1.00 93.06 188 PHE A O 1
ATOM 1499 N N . GLY A 1 189 ? 16.502 -10.095 -14.634 1.00 90.19 189 GLY A N 1
ATOM 1500 C CA . GLY A 1 189 ? 17.953 -10.107 -14.427 1.00 90.19 189 GLY A CA 1
ATOM 1501 C C . GLY A 1 189 ? 18.476 -11.398 -13.812 1.00 90.19 189 GLY A C 1
ATOM 1502 O O . GLY A 1 189 ? 19.481 -11.354 -13.109 1.00 90.19 189 GLY A O 1
ATOM 1503 N N . GLY A 1 190 ? 17.774 -12.515 -14.018 1.00 94.94 190 GLY A N 1
ATOM 1504 C CA . GLY A 1 190 ? 18.104 -13.808 -13.419 1.00 94.94 190 GLY A CA 1
ATOM 1505 C C . GLY A 1 190 ? 17.504 -14.024 -12.024 1.00 94.94 190 GLY A C 1
ATOM 1506 O O . GLY A 1 190 ? 16.817 -13.162 -11.470 1.00 94.94 190 GLY A O 1
ATOM 1507 N N . ILE A 1 191 ? 17.781 -15.197 -11.447 1.00 95.69 191 ILE A N 1
ATOM 1508 C CA . ILE A 1 191 ? 17.220 -15.650 -10.162 1.00 95.69 191 ILE A CA 1
ATOM 1509 C C . ILE A 1 191 ? 17.574 -14.728 -8.988 1.00 95.69 191 ILE A C 1
ATOM 1511 O O . ILE A 1 191 ? 16.725 -14.418 -8.158 1.00 95.69 191 ILE A O 1
ATOM 1515 N N . TRP A 1 192 ? 18.798 -14.197 -8.956 1.00 94.62 192 TRP A N 1
ATOM 1516 C CA . TRP A 1 192 ? 19.228 -13.268 -7.909 1.00 94.62 192 TRP A CA 1
ATOM 1517 C C . TRP A 1 192 ? 18.414 -11.977 -7.901 1.00 94.62 192 TRP A C 1
ATOM 1519 O O . TRP A 1 192 ? 18.146 -11.426 -6.835 1.00 94.62 192 TRP A O 1
ATOM 1529 N N . ARG A 1 193 ? 17.978 -11.509 -9.078 1.00 92.94 193 ARG A N 1
ATOM 1530 C CA . ARG A 1 193 ? 17.099 -10.344 -9.158 1.00 92.94 193 ARG A CA 1
ATOM 1531 C C . ARG A 1 193 ? 15.715 -10.663 -8.608 1.00 92.94 193 ARG A C 1
ATOM 1533 O O . ARG A 1 193 ? 15.195 -9.855 -7.853 1.00 92.94 193 ARG A O 1
ATOM 1540 N N . TRP A 1 194 ? 15.158 -11.836 -8.910 1.00 94.69 194 TRP A N 1
ATOM 1541 C CA . TRP A 1 194 ? 13.887 -12.272 -8.316 1.00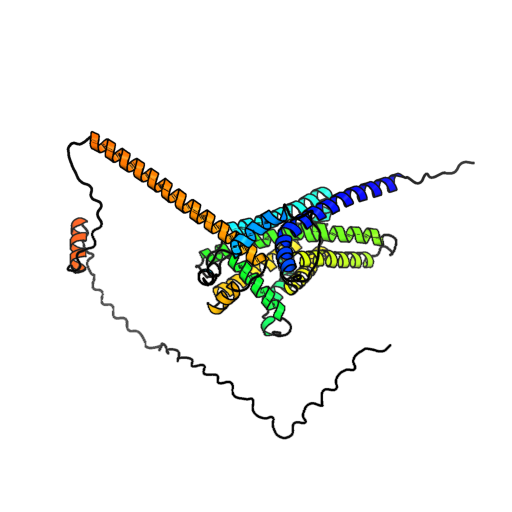 94.69 194 TRP A CA 1
ATOM 1542 C C . TRP A 1 194 ? 13.931 -12.288 -6.797 1.00 94.69 194 TRP A C 1
ATOM 1544 O O . TRP A 1 194 ? 13.032 -11.746 -6.167 1.00 94.69 194 TRP A O 1
ATOM 1554 N N . ILE A 1 195 ? 14.994 -12.847 -6.214 1.00 95.75 195 ILE A N 1
ATOM 1555 C CA . ILE A 1 195 ? 15.162 -12.879 -4.757 1.00 95.75 195 ILE A CA 1
ATOM 1556 C C . ILE A 1 195 ? 15.158 -11.453 -4.187 1.00 95.75 195 ILE A C 1
ATOM 1558 O O . ILE A 1 195 ? 14.479 -11.193 -3.199 1.00 95.75 195 ILE A O 1
ATOM 1562 N N . GLN A 1 196 ? 15.857 -10.512 -4.833 1.00 95.19 196 GLN A N 1
ATOM 1563 C CA . GLN A 1 196 ? 15.866 -9.104 -4.419 1.00 95.19 196 GLN A CA 1
ATOM 1564 C C . GLN A 1 196 ? 14.490 -8.444 -4.527 1.00 95.19 196 GLN A C 1
ATOM 1566 O O . GLN A 1 196 ? 14.132 -7.670 -3.642 1.00 95.19 196 GLN A O 1
ATOM 1571 N N . VAL A 1 197 ? 13.732 -8.730 -5.590 1.00 95.94 197 VAL A N 1
ATOM 1572 C CA . VAL A 1 197 ? 12.372 -8.202 -5.749 1.00 95.94 197 VAL A CA 1
ATOM 1573 C C . VAL A 1 197 ? 11.457 -8.774 -4.682 1.00 95.94 197 VAL A C 1
ATOM 1575 O O . VAL A 1 197 ? 10.854 -7.998 -3.962 1.00 95.94 197 VAL A O 1
ATOM 1578 N N . ILE A 1 198 ? 11.409 -10.097 -4.512 1.00 96.75 198 ILE A N 1
ATOM 1579 C CA . ILE A 1 198 ? 10.560 -10.744 -3.503 1.00 96.75 198 ILE A CA 1
ATOM 1580 C C . ILE A 1 198 ? 10.891 -10.205 -2.112 1.00 96.75 198 ILE A C 1
ATOM 1582 O O . ILE A 1 198 ? 9.997 -9.764 -1.397 1.00 96.75 198 ILE A O 1
ATOM 1586 N N . PHE A 1 199 ? 12.173 -10.176 -1.743 1.00 97.25 199 PHE A N 1
ATOM 1587 C CA . PHE A 1 199 ? 12.594 -9.657 -0.446 1.00 97.25 199 PHE A CA 1
ATOM 1588 C C . PHE A 1 199 ? 12.245 -8.174 -0.278 1.00 97.25 199 PHE A C 1
ATOM 1590 O O . PHE A 1 199 ? 11.722 -7.778 0.758 1.00 97.25 199 PHE A O 1
ATOM 1597 N N . GLY A 1 200 ? 12.512 -7.350 -1.292 1.00 97.19 200 GLY A N 1
ATOM 1598 C CA . GLY A 1 200 ? 12.219 -5.923 -1.245 1.00 97.19 200 GLY A CA 1
ATOM 1599 C C . GLY A 1 200 ? 10.718 -5.623 -1.200 1.00 97.19 200 GLY A C 1
ATOM 1600 O O . GLY A 1 200 ? 10.309 -4.749 -0.444 1.00 97.19 200 GLY A O 1
ATOM 1601 N N . SER A 1 201 ? 9.897 -6.361 -1.951 1.00 97.81 201 SER A N 1
ATOM 1602 C CA . SER A 1 201 ? 8.436 -6.279 -1.900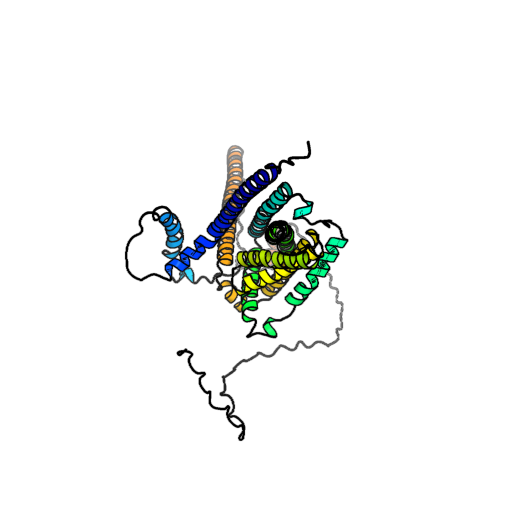 1.00 97.81 201 SER A CA 1
ATOM 1603 C C . SER A 1 201 ? 7.926 -6.683 -0.524 1.00 97.81 201 SER A C 1
ATOM 1605 O O . SER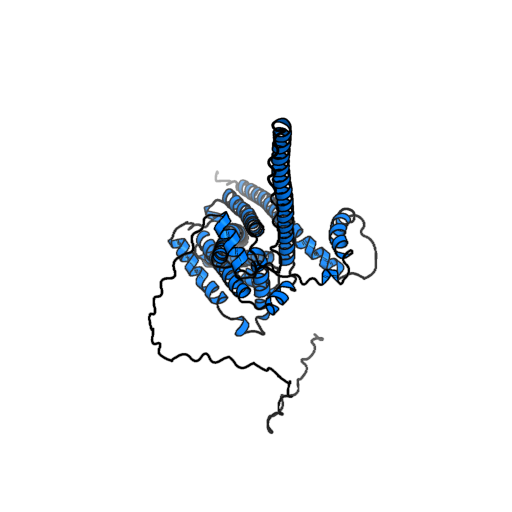 A 1 201 ? 7.220 -5.901 0.092 1.00 97.81 201 SER A O 1
ATOM 1607 N N . LEU A 1 202 ? 8.354 -7.831 0.014 1.00 98.00 202 LEU A N 1
ATOM 1608 C CA . LEU A 1 202 ? 7.971 -8.258 1.363 1.00 98.00 202 LEU A CA 1
ATOM 1609 C C . LEU A 1 202 ? 8.379 -7.233 2.424 1.00 98.00 202 LEU A C 1
ATOM 1611 O O . LEU A 1 202 ? 7.583 -6.927 3.303 1.00 98.00 202 LEU A O 1
ATOM 1615 N N . LEU A 1 203 ? 9.587 -6.672 2.336 1.00 97.56 203 LEU A N 1
ATOM 1616 C CA . LEU A 1 203 ? 10.056 -5.658 3.277 1.00 97.56 203 LEU A CA 1
ATOM 1617 C C . LEU A 1 203 ? 9.167 -4.406 3.263 1.00 97.56 203 LEU A C 1
ATOM 1619 O O . LEU A 1 203 ? 8.800 -3.928 4.333 1.00 97.56 203 LEU A O 1
ATOM 1623 N N . LEU A 1 204 ? 8.831 -3.888 2.074 1.00 97.44 204 LEU A N 1
ATOM 1624 C CA . LEU A 1 204 ? 7.964 -2.713 1.930 1.00 97.44 204 LEU A CA 1
ATOM 1625 C C . LEU A 1 204 ? 6.526 -3.008 2.358 1.00 97.44 204 LEU A C 1
ATOM 1627 O O . LEU A 1 204 ? 5.915 -2.199 3.047 1.00 97.44 204 LEU A O 1
ATOM 1631 N N . SER A 1 205 ? 5.992 -4.164 1.980 1.00 98.00 205 SER A N 1
ATOM 1632 C CA . SER A 1 205 ? 4.605 -4.518 2.263 1.00 98.00 205 SER A CA 1
ATOM 1633 C C . SER A 1 205 ? 4.382 -4.879 3.728 1.00 98.00 205 SER A C 1
ATOM 1635 O O . SER A 1 205 ? 3.374 -4.486 4.299 1.00 98.00 205 SER A O 1
ATOM 1637 N N . ILE A 1 206 ? 5.326 -5.568 4.381 1.00 98.00 206 ILE A N 1
ATOM 1638 C CA . ILE A 1 206 ? 5.251 -5.830 5.827 1.00 98.00 206 ILE A CA 1
ATOM 1639 C C . ILE A 1 206 ? 5.361 -4.518 6.607 1.00 98.00 206 ILE A C 1
ATOM 1641 O O . ILE A 1 206 ? 4.625 -4.327 7.574 1.00 98.00 206 ILE A O 1
ATOM 1645 N N . SER A 1 207 ? 6.251 -3.602 6.204 1.00 97.25 207 SER A N 1
ATOM 1646 C CA . SER A 1 207 ? 6.370 -2.317 6.896 1.00 97.25 207 SER A CA 1
ATOM 1647 C C . SER A 1 207 ? 5.131 -1.447 6.704 1.00 97.25 207 SER A C 1
ATOM 1649 O O . SER A 1 207 ? 4.654 -0.889 7.687 1.00 97.25 207 SER A O 1
ATOM 1651 N N . ALA A 1 208 ? 4.573 -1.379 5.492 1.00 96.88 208 ALA A N 1
ATOM 1652 C CA . ALA A 1 208 ? 3.299 -0.710 5.239 1.00 96.88 208 ALA A CA 1
ATOM 1653 C C . ALA A 1 208 ? 2.168 -1.353 6.059 1.00 96.88 208 ALA A C 1
ATOM 1655 O O . ALA A 1 208 ? 1.543 -0.675 6.869 1.00 96.88 208 ALA A O 1
ATOM 1656 N N . GLY A 1 209 ? 1.996 -2.674 5.970 1.00 97.94 209 GLY A N 1
ATOM 1657 C CA . GLY A 1 209 ? 0.955 -3.400 6.696 1.00 97.94 209 GLY A CA 1
ATOM 1658 C C . GLY A 1 209 ? 1.019 -3.209 8.213 1.00 97.94 209 GLY A C 1
ATOM 1659 O O . GLY A 1 209 ? -0.004 -2.976 8.841 1.00 97.94 209 GLY A O 1
ATOM 1660 N N . ILE A 1 210 ? 2.202 -3.244 8.832 1.00 97.69 210 ILE A N 1
ATOM 1661 C CA . ILE A 1 210 ? 2.320 -3.022 10.283 1.00 97.69 210 ILE A CA 1
ATOM 1662 C C . ILE A 1 210 ? 2.121 -1.543 10.634 1.00 97.69 210 ILE A C 1
ATOM 1664 O O . ILE A 1 210 ? 1.329 -1.208 11.517 1.00 97.69 210 ILE A O 1
ATOM 1668 N N . PHE A 1 211 ? 2.872 -0.648 9.991 1.00 97.75 211 PHE A N 1
ATOM 1669 C CA . PHE A 1 211 ? 2.952 0.742 10.428 1.00 97.75 211 PHE A CA 1
ATOM 1670 C C . PHE A 1 211 ? 1.742 1.570 10.005 1.00 97.75 211 PHE A C 1
ATOM 1672 O O . PHE A 1 211 ? 1.269 2.387 10.795 1.00 97.75 211 PHE A O 1
ATOM 1679 N N . GLU A 1 212 ? 1.213 1.353 8.803 1.00 97.81 212 GLU A N 1
ATOM 1680 C CA . GLU A 1 212 ? 0.014 2.051 8.351 1.00 97.81 212 GLU A CA 1
ATOM 1681 C C . GLU A 1 212 ? -1.218 1.552 9.100 1.00 97.81 212 GLU A C 1
ATOM 1683 O O . GLU A 1 212 ? -1.979 2.380 9.593 1.00 97.81 212 GLU A O 1
ATOM 1688 N N . GLU A 1 213 ? -1.398 0.242 9.304 1.00 98.44 213 GLU A N 1
ATOM 1689 C CA . GLU A 1 213 ? -2.579 -0.242 10.032 1.00 98.44 213 GLU A CA 1
ATOM 1690 C C . GLU A 1 213 ? -2.586 0.228 11.494 1.00 98.44 213 GLU A C 1
ATOM 1692 O O . GLU A 1 213 ? -3.637 0.613 12.007 1.00 98.44 213 GLU A O 1
ATOM 1697 N N . MET A 1 214 ? -1.430 0.316 12.159 1.00 97.62 214 MET A N 1
ATOM 1698 C CA . MET A 1 214 ? -1.349 0.889 13.509 1.00 97.62 214 MET A CA 1
ATOM 1699 C C . MET A 1 214 ? -1.788 2.363 13.553 1.00 97.62 214 MET A C 1
ATOM 1701 O O . MET A 1 214 ? -2.470 2.787 14.491 1.00 97.62 214 MET A O 1
ATOM 1705 N N . VAL A 1 215 ? -1.453 3.148 12.525 1.00 97.50 215 VAL A N 1
ATOM 1706 C CA . VAL A 1 215 ? -1.894 4.546 12.416 1.00 97.50 215 VAL A CA 1
ATOM 1707 C C . VAL A 1 215 ? -3.370 4.634 12.036 1.00 97.50 215 VAL A C 1
ATOM 1709 O O . VAL A 1 215 ? -4.127 5.360 12.673 1.00 97.50 215 VAL A O 1
ATOM 1712 N N . PHE A 1 216 ? -3.818 3.914 11.013 1.00 98.12 216 PHE A N 1
ATOM 1713 C CA . PHE A 1 216 ? -5.163 4.095 10.475 1.00 98.12 216 PHE A CA 1
ATOM 1714 C C . PHE A 1 216 ? -6.230 3.322 11.242 1.00 98.12 216 PHE A C 1
ATOM 1716 O O . PHE A 1 216 ? -7.304 3.870 11.481 1.00 98.12 216 PHE A O 1
ATOM 1723 N N . ARG A 1 217 ? -5.970 2.079 11.651 1.00 98.19 217 ARG A N 1
ATOM 1724 C CA . ARG A 1 217 ? -6.964 1.253 12.363 1.00 98.19 217 ARG A CA 1
ATOM 1725 C C . ARG A 1 217 ? -6.800 1.370 13.852 1.00 98.19 217 ARG A C 1
ATOM 1727 O O . ARG A 1 217 ? -7.764 1.670 14.547 1.00 98.19 217 ARG A O 1
ATOM 1734 N N . GLY A 1 218 ? -5.566 1.218 14.317 1.00 96.69 218 GLY A N 1
ATOM 1735 C CA . GLY A 1 218 ? -5.296 1.329 15.736 1.00 96.69 218 GLY A CA 1
ATOM 1736 C C . GLY A 1 218 ? -5.557 2.737 16.259 1.00 96.69 218 GLY A C 1
ATOM 1737 O O . GLY A 1 218 ? -6.208 2.898 17.282 1.00 96.69 218 GLY A O 1
ATOM 1738 N N . THR A 1 219 ? -5.112 3.771 15.539 1.00 97.31 219 THR A N 1
ATOM 1739 C CA . THR A 1 219 ? -5.238 5.155 16.021 1.00 97.31 219 THR A CA 1
ATOM 1740 C C . THR A 1 219 ? -6.437 5.887 15.419 1.00 97.31 219 THR A C 1
ATOM 1742 O O . THR A 1 219 ? -7.336 6.295 16.149 1.00 97.31 219 THR A O 1
ATOM 1745 N N . ALA A 1 220 ? -6.484 6.080 14.097 1.00 97.38 220 ALA A N 1
ATOM 1746 C CA . ALA A 1 220 ? -7.479 6.957 13.479 1.00 97.38 220 ALA A CA 1
ATOM 1747 C C . ALA A 1 220 ? -8.911 6.402 13.572 1.00 97.38 220 ALA A C 1
ATOM 1749 O O . ALA A 1 220 ? -9.819 7.137 13.953 1.00 97.38 220 ALA A O 1
ATOM 1750 N N . GLN A 1 221 ? -9.124 5.117 13.277 1.00 98.06 221 GLN A N 1
ATOM 1751 C CA . GLN A 1 221 ? -10.441 4.480 13.382 1.00 98.06 221 GLN A CA 1
ATOM 1752 C C . GLN A 1 221 ? -10.948 4.483 14.829 1.00 98.06 221 GLN A C 1
ATOM 1754 O O . GLN A 1 221 ? -12.076 4.914 15.058 1.00 98.06 221 GLN A O 1
ATOM 1759 N N . ARG A 1 222 ? -10.113 4.120 15.813 1.00 97.25 222 ARG A N 1
ATOM 1760 C CA . ARG A 1 222 ? -10.474 4.200 17.242 1.00 97.25 222 ARG A CA 1
ATOM 1761 C C . ARG A 1 222 ? -10.766 5.614 17.711 1.00 97.25 222 ARG A C 1
ATOM 1763 O O . ARG A 1 222 ? -11.706 5.833 18.467 1.00 97.25 222 ARG A O 1
ATOM 1770 N N . PHE A 1 223 ? -10.000 6.589 17.231 1.00 96.25 223 PHE A N 1
ATOM 1771 C CA . PHE A 1 223 ? -10.259 7.989 17.530 1.00 96.25 223 PHE A CA 1
ATOM 1772 C C . PHE A 1 223 ? -11.628 8.434 16.998 1.00 96.25 223 PHE A C 1
ATOM 1774 O O . PHE A 1 223 ? -12.392 9.058 17.731 1.00 96.25 223 PHE A O 1
ATOM 1781 N N . VAL A 1 224 ? -11.974 8.089 15.753 1.00 97.19 224 VAL A N 1
ATOM 1782 C CA . VAL A 1 224 ? -13.296 8.410 15.190 1.00 97.19 224 VAL A CA 1
ATOM 1783 C C . VAL A 1 224 ? -14.406 7.687 15.955 1.00 97.19 224 VAL A C 1
ATOM 1785 O O . VAL A 1 224 ? -15.407 8.314 16.290 1.00 97.19 224 VAL A O 1
ATOM 1788 N N . GLU A 1 225 ? -14.218 6.408 16.283 1.00 96.75 225 GLU A N 1
ATOM 1789 C CA . GLU A 1 225 ? -15.145 5.627 17.108 1.00 96.75 225 GLU A CA 1
ATOM 1790 C C . GLU A 1 225 ? -15.405 6.314 18.457 1.00 96.75 225 GLU A C 1
ATOM 1792 O O . GLU A 1 225 ? -16.560 6.558 18.802 1.00 96.75 225 GLU A O 1
ATOM 1797 N N . TYR A 1 226 ? -14.354 6.742 19.159 1.00 95.50 226 TYR A N 1
ATOM 1798 C CA . TYR A 1 226 ? -14.462 7.481 20.418 1.00 95.50 226 TYR A CA 1
ATOM 1799 C C . TYR A 1 226 ? -15.241 8.799 20.273 1.00 95.50 226 TYR A C 1
ATOM 1801 O O . TYR A 1 226 ? -16.148 9.081 21.057 1.00 95.50 226 TYR A O 1
ATOM 1809 N N . ILE A 1 227 ? -14.941 9.606 19.247 1.00 96.06 227 ILE A N 1
ATOM 1810 C CA . ILE A 1 227 ? -15.662 10.865 18.996 1.00 96.06 227 ILE A CA 1
ATOM 1811 C C . ILE A 1 227 ? -17.150 10.607 18.735 1.00 96.06 227 ILE A C 1
ATOM 1813 O O . ILE A 1 227 ? -18.003 11.308 19.279 1.00 96.06 227 ILE A O 1
ATOM 1817 N N . LEU A 1 228 ? -17.477 9.595 17.931 1.00 95.81 228 LEU A N 1
ATOM 1818 C CA . LEU A 1 228 ? -18.863 9.235 17.644 1.00 95.81 228 LEU A CA 1
ATOM 1819 C C . LEU A 1 228 ? -19.579 8.722 18.900 1.00 95.81 228 LEU A C 1
ATOM 1821 O O . LEU A 1 228 ? -20.718 9.116 19.144 1.00 95.81 228 LEU A O 1
ATOM 1825 N N . GLN A 1 229 ? -18.918 7.921 19.740 1.00 94.75 229 GLN A N 1
ATOM 1826 C CA . GLN A 1 229 ? -19.472 7.494 21.030 1.00 94.75 229 GLN A CA 1
ATOM 1827 C C . GLN A 1 229 ? -19.812 8.689 21.927 1.00 94.75 229 GLN A C 1
ATOM 1829 O O . GLN A 1 229 ? -20.901 8.715 22.501 1.00 94.75 229 GLN A O 1
ATOM 1834 N N . LEU A 1 230 ? -18.941 9.703 21.997 1.00 93.31 230 LEU A N 1
ATOM 1835 C CA . LEU A 1 230 ? -19.211 10.932 22.749 1.00 93.31 230 LEU A CA 1
ATOM 1836 C C . LEU A 1 230 ? -20.416 11.693 22.190 1.00 93.31 230 LEU A C 1
ATOM 1838 O O . LEU A 1 230 ? -21.301 12.073 22.957 1.00 93.31 230 LEU A O 1
ATOM 1842 N N . ILE A 1 231 ? -20.484 11.881 20.868 1.00 93.62 231 ILE A N 1
ATOM 1843 C CA . ILE A 1 231 ? -21.589 12.595 20.207 1.00 93.62 231 ILE A CA 1
ATOM 1844 C C . ILE A 1 231 ? -22.922 11.877 20.452 1.00 93.62 231 ILE A C 1
ATOM 1846 O O . ILE A 1 231 ? -23.923 12.510 20.780 1.00 93.62 231 ILE A O 1
ATOM 1850 N N . PHE A 1 232 ? -22.937 10.548 20.348 1.00 92.69 232 PHE A N 1
ATOM 1851 C CA . PHE A 1 232 ? -24.153 9.752 20.506 1.00 92.69 232 PHE A CA 1
ATOM 1852 C C . PHE A 1 232 ? -24.434 9.320 21.952 1.00 92.69 232 PHE A C 1
ATOM 1854 O O . PHE A 1 232 ? -25.410 8.598 22.181 1.00 92.69 232 PHE A O 1
ATOM 1861 N N . SER A 1 233 ? -23.630 9.736 22.937 1.00 87.62 233 SER A N 1
ATOM 1862 C CA . SER A 1 233 ? -23.718 9.272 24.335 1.00 87.62 233 SER A CA 1
ATOM 1863 C C . SER A 1 233 ? -25.069 9.552 25.016 1.00 87.62 233 SER A C 1
ATOM 1865 O O . SER A 1 233 ? -25.431 8.821 25.931 1.00 87.62 233 SER A O 1
ATOM 1867 N N . GLY A 1 234 ? -25.867 10.503 24.517 1.00 83.75 234 GLY A N 1
ATOM 1868 C CA . GLY A 1 234 ? -27.224 10.787 25.014 1.00 83.75 234 GLY A CA 1
ATOM 1869 C C . GLY A 1 234 ? -28.359 10.647 23.992 1.00 83.75 234 GLY A C 1
ATOM 1870 O O . GLY A 1 234 ? -29.515 10.831 24.354 1.00 83.75 234 GLY A O 1
ATOM 1871 N N . MET A 1 235 ? -28.063 10.348 22.722 1.00 85.31 235 MET A N 1
ATOM 1872 C CA . MET A 1 235 ? -29.076 10.375 21.649 1.00 85.31 235 MET A CA 1
ATOM 1873 C C . MET A 1 235 ? -29.749 9.025 21.392 1.00 85.31 235 MET A C 1
ATOM 1875 O O . MET A 1 235 ? -30.860 8.984 20.874 1.00 85.31 235 MET A O 1
ATOM 1879 N N . LEU A 1 236 ? -29.071 7.919 21.705 1.00 76.75 236 LEU A N 1
ATOM 1880 C CA . LEU A 1 236 ? -29.539 6.571 21.386 1.00 76.75 236 LEU A CA 1
ATOM 1881 C C . LEU A 1 236 ? -29.327 5.633 22.577 1.00 76.75 236 LEU A C 1
ATOM 1883 O O . LEU A 1 236 ? -28.246 5.693 23.184 1.00 76.75 236 LEU A O 1
ATOM 1887 N N . PRO A 1 237 ? -30.299 4.746 22.879 1.00 82.44 237 PRO A N 1
ATOM 1888 C CA . PRO A 1 237 ? -30.120 3.712 23.888 1.00 82.44 237 PRO A CA 1
ATOM 1889 C C . PRO A 1 237 ? -28.883 2.878 23.553 1.00 82.44 237 PRO A C 1
ATOM 1891 O O . PRO A 1 237 ? -28.601 2.596 22.387 1.00 82.44 237 PRO A O 1
ATOM 1894 N N . ILE A 1 238 ? -28.105 2.540 24.580 1.00 79.62 238 ILE A N 1
ATOM 1895 C CA . ILE A 1 238 ? -26.904 1.719 24.431 1.00 79.62 238 ILE A CA 1
ATOM 1896 C C . ILE A 1 238 ? -27.372 0.297 24.112 1.00 79.62 238 ILE A C 1
ATOM 1898 O O . ILE A 1 238 ? -27.779 -0.444 25.000 1.00 79.62 238 ILE A O 1
ATOM 1902 N N . ASN A 1 239 ? -27.372 -0.047 22.829 1.00 89.69 239 ASN A N 1
ATOM 1903 C CA . ASN A 1 239 ? -27.610 -1.392 22.325 1.00 89.69 239 ASN A CA 1
ATOM 1904 C C . ASN A 1 239 ? -26.522 -1.766 21.309 1.00 89.69 239 ASN A C 1
ATOM 1906 O O . ASN A 1 239 ? -25.789 -0.902 20.818 1.00 89.69 239 ASN A O 1
ATOM 1910 N N . ASP A 1 240 ? -26.428 -3.049 20.971 1.00 91.81 240 ASP A N 1
ATOM 1911 C CA . ASP A 1 240 ? -25.404 -3.548 20.045 1.00 91.81 240 ASP A CA 1
ATOM 1912 C C . ASP A 1 240 ? -25.494 -2.871 18.670 1.00 91.81 240 ASP A C 1
ATOM 1914 O O . ASP A 1 240 ? -24.477 -2.530 18.065 1.00 91.81 240 ASP A O 1
ATOM 1918 N N . THR A 1 241 ? -26.712 -2.568 18.206 1.00 90.88 241 THR A N 1
ATOM 1919 C CA . THR A 1 241 ? -26.957 -1.854 16.944 1.00 90.88 241 THR A CA 1
ATOM 1920 C C . THR A 1 241 ? -26.245 -0.502 16.893 1.00 90.88 241 THR A C 1
ATOM 1922 O O . THR A 1 241 ? -25.627 -0.174 15.879 1.00 90.88 241 THR A O 1
ATOM 1925 N N . LYS A 1 242 ? -26.279 0.275 17.982 1.00 90.88 242 LYS A N 1
ATOM 1926 C CA . LYS A 1 242 ? -25.577 1.560 18.082 1.00 90.88 242 LYS A CA 1
ATOM 1927 C C . LYS A 1 242 ? -24.067 1.386 17.919 1.00 90.88 242 LYS A C 1
ATOM 1929 O O . LYS A 1 242 ? -23.452 2.146 17.173 1.00 90.88 242 LYS A O 1
ATOM 1934 N N . ASN A 1 243 ? -23.481 0.379 18.566 1.00 92.12 243 ASN A N 1
ATOM 1935 C CA . ASN A 1 243 ? -22.045 0.111 18.478 1.00 92.12 243 ASN A CA 1
ATOM 1936 C C . ASN A 1 243 ? -21.637 -0.313 17.059 1.00 92.12 243 ASN A C 1
ATOM 1938 O O . ASN A 1 243 ? -20.634 0.181 16.545 1.00 92.12 243 ASN A O 1
ATOM 1942 N N . TYR A 1 244 ? -22.449 -1.128 16.376 1.00 95.00 244 TYR A N 1
ATOM 1943 C CA . TYR A 1 244 ? -22.200 -1.489 14.976 1.00 95.00 244 TYR A CA 1
ATOM 1944 C C . TYR A 1 244 ? -22.237 -0.279 14.037 1.00 95.00 244 TYR A C 1
ATOM 1946 O O . TYR A 1 244 ? -21.357 -0.140 13.189 1.00 95.00 244 TYR A O 1
ATOM 1954 N N . ILE A 1 245 ? -23.215 0.621 14.199 1.00 94.94 245 ILE A N 1
ATOM 1955 C CA . ILE A 1 245 ? -23.315 1.841 13.382 1.00 94.94 245 ILE A CA 1
ATOM 1956 C C . ILE A 1 245 ? -22.103 2.747 13.618 1.00 94.94 245 ILE A C 1
ATOM 1958 O O . ILE A 1 245 ? -21.504 3.237 12.662 1.00 94.94 245 ILE A O 1
ATOM 1962 N N . ILE A 1 246 ? -21.715 2.949 14.881 1.00 96.06 246 ILE A N 1
ATOM 1963 C CA . ILE A 1 246 ? -20.534 3.744 15.234 1.00 96.06 246 ILE A CA 1
ATOM 1964 C C . ILE A 1 246 ? -19.272 3.145 14.606 1.00 96.06 246 ILE A C 1
ATOM 1966 O O . ILE A 1 246 ? -18.510 3.871 13.967 1.00 96.06 246 ILE A O 1
ATOM 1970 N N . SER A 1 247 ? -19.077 1.831 14.741 1.00 96.75 247 SER A N 1
ATOM 1971 C CA . SER A 1 247 ? -17.920 1.130 14.184 1.00 96.75 247 SER A CA 1
ATOM 1972 C C . SER A 1 247 ? -17.873 1.246 12.656 1.00 96.75 247 SER A C 1
ATOM 1974 O O . SER A 1 247 ? -16.841 1.613 12.095 1.00 96.75 247 SER A O 1
ATOM 1976 N N . ALA A 1 248 ? -19.005 1.054 11.969 1.00 97.38 248 ALA A N 1
ATOM 1977 C CA . ALA A 1 248 ? -19.100 1.215 10.518 1.00 97.38 248 ALA A CA 1
ATOM 1978 C C . ALA A 1 248 ? -18.759 2.647 10.066 1.00 97.38 248 ALA A C 1
ATOM 1980 O O . ALA A 1 248 ? -17.966 2.841 9.141 1.00 97.38 248 ALA A O 1
ATOM 1981 N N . CYS A 1 249 ? -19.294 3.664 10.748 1.00 97.31 249 CYS A N 1
ATOM 1982 C CA . CYS A 1 249 ? -18.968 5.065 10.480 1.00 97.31 249 CYS A CA 1
ATOM 1983 C C . CYS A 1 249 ? -17.481 5.368 10.723 1.00 97.31 249 CYS A C 1
ATOM 1985 O O . CYS A 1 249 ? -16.866 6.092 9.937 1.00 97.31 249 CYS A O 1
ATOM 1987 N N . ALA A 1 250 ? -16.885 4.794 11.770 1.00 98.00 250 ALA A N 1
ATOM 1988 C CA . ALA A 1 250 ? -15.464 4.939 12.061 1.00 98.00 250 ALA A CA 1
ATOM 1989 C C . ALA A 1 250 ? -14.580 4.302 10.979 1.00 98.00 250 ALA A C 1
ATOM 1991 O O . ALA A 1 250 ? -13.624 4.935 10.523 1.00 98.00 250 ALA A O 1
ATOM 1992 N N . VAL A 1 251 ? -14.935 3.099 10.509 1.00 98.38 251 VAL A N 1
ATOM 1993 C CA . VAL A 1 251 ? -14.276 2.433 9.374 1.00 98.38 251 VAL A CA 1
ATOM 1994 C C . VAL A 1 251 ? -14.337 3.317 8.129 1.00 98.38 251 VAL A C 1
ATOM 1996 O O . VAL A 1 251 ? -13.300 3.572 7.516 1.00 98.38 251 VAL A O 1
ATOM 1999 N N . ILE A 1 252 ? -15.515 3.833 7.767 1.00 98.31 252 ILE A N 1
ATOM 2000 C CA . ILE A 1 252 ? -15.687 4.696 6.586 1.00 98.31 252 ILE A CA 1
ATOM 2001 C C . ILE A 1 252 ? -14.865 5.984 6.725 1.00 98.31 252 ILE A C 1
ATOM 2003 O O . ILE A 1 252 ? -14.155 6.367 5.791 1.00 98.31 252 ILE A O 1
ATOM 2007 N N . GLY A 1 253 ? -14.917 6.637 7.889 1.00 97.44 253 GLY A N 1
ATOM 2008 C CA . GLY A 1 253 ? -14.196 7.882 8.155 1.00 97.44 253 GLY A CA 1
ATOM 2009 C C . GLY A 1 253 ? -12.678 7.719 8.046 1.00 97.44 253 GLY A C 1
ATOM 2010 O O . GLY A 1 253 ? -12.029 8.436 7.280 1.00 97.44 253 GLY A O 1
ATOM 2011 N N . ALA A 1 254 ? -12.110 6.733 8.747 1.00 97.88 254 ALA A N 1
ATOM 2012 C CA . ALA A 1 254 ? -10.674 6.457 8.705 1.00 97.88 254 ALA A CA 1
ATOM 2013 C C . ALA A 1 254 ? -10.202 6.017 7.307 1.00 97.88 254 ALA A C 1
ATOM 2015 O O . ALA A 1 254 ? -9.138 6.427 6.846 1.00 97.88 254 ALA A O 1
ATOM 2016 N N . SER A 1 255 ? -11.013 5.236 6.592 1.00 98.12 255 SER A N 1
ATOM 2017 C CA . SER A 1 255 ? -10.677 4.743 5.248 1.00 98.12 255 SER A CA 1
ATOM 2018 C C . SER A 1 255 ? -10.774 5.817 4.168 1.00 98.12 255 SER A C 1
ATOM 2020 O O . SER A 1 255 ? -10.012 5.807 3.201 1.00 98.12 255 SER A O 1
ATOM 2022 N N . SER A 1 256 ? -11.665 6.791 4.344 1.00 97.69 256 SER A N 1
ATOM 2023 C CA . SER A 1 256 ? -11.719 7.974 3.482 1.00 97.69 256 SER A CA 1
ATOM 2024 C C . SER A 1 256 ? -10.451 8.818 3.640 1.00 97.69 256 SER A C 1
ATOM 2026 O O . SER A 1 256 ? -9.862 9.235 2.645 1.00 97.69 256 SER A O 1
ATOM 2028 N N . ALA A 1 257 ? -9.972 9.003 4.877 1.00 96.88 257 ALA A N 1
ATOM 2029 C CA . ALA A 1 257 ? -8.697 9.673 5.137 1.00 96.88 257 ALA A CA 1
ATOM 2030 C C . ALA A 1 257 ? -7.506 8.900 4.540 1.00 96.88 257 ALA A C 1
ATOM 2032 O O . ALA A 1 257 ? -6.623 9.507 3.932 1.00 96.88 257 ALA A O 1
ATOM 2033 N N . PHE A 1 258 ? -7.513 7.568 4.653 1.00 97.25 258 PHE A N 1
ATOM 2034 C CA . PHE A 1 258 ? -6.514 6.700 4.028 1.00 97.25 258 PHE A CA 1
ATOM 2035 C C . PHE A 1 258 ? -6.470 6.877 2.503 1.00 97.25 258 PHE A C 1
ATOM 2037 O O . PHE A 1 258 ? -5.401 7.132 1.949 1.00 97.25 258 PHE A O 1
ATOM 2044 N N . GLY A 1 259 ? -7.619 6.829 1.820 1.00 96.50 259 GLY A N 1
ATOM 2045 C CA . GLY A 1 259 ? -7.672 7.040 0.370 1.00 96.50 259 GLY A CA 1
ATOM 2046 C C . GLY A 1 259 ? -7.298 8.459 -0.059 1.00 96.50 259 GLY A C 1
ATOM 2047 O O . GLY A 1 259 ? -6.626 8.639 -1.072 1.00 96.50 259 GLY A O 1
ATOM 2048 N N . TYR A 1 260 ? -7.636 9.473 0.744 1.00 96.19 260 TYR A N 1
ATOM 2049 C CA . TYR A 1 260 ? -7.219 10.853 0.491 1.00 96.19 260 TYR A CA 1
ATOM 2050 C C . TYR A 1 260 ? -5.692 11.026 0.535 1.00 96.19 260 TYR A C 1
ATOM 2052 O O . TYR A 1 260 ? -5.123 11.713 -0.313 1.00 96.19 260 TYR A O 1
ATOM 2060 N N . LEU A 1 261 ? -5.011 10.375 1.484 1.00 94.25 261 LEU A N 1
ATOM 2061 C CA . LEU A 1 261 ? -3.544 10.389 1.567 1.00 94.25 261 LEU A CA 1
ATOM 2062 C C . LEU A 1 261 ? -2.873 9.630 0.411 1.00 94.25 261 LEU A C 1
ATOM 2064 O O . LEU A 1 261 ? -1.714 9.889 0.092 1.00 94.25 261 LEU A O 1
ATOM 2068 N N . HIS A 1 262 ? -3.634 8.774 -0.264 1.00 94.06 262 HIS A N 1
ATOM 2069 C CA . HIS A 1 262 ? -3.246 8.025 -1.453 1.00 94.06 262 HIS A CA 1
ATOM 2070 C C . HIS A 1 262 ? -3.743 8.662 -2.762 1.00 94.06 262 HIS A C 1
ATOM 2072 O O . HIS A 1 262 ? -3.789 8.015 -3.805 1.00 94.06 262 HIS A O 1
ATOM 2078 N N . ASN A 1 263 ? -4.120 9.942 -2.755 1.00 91.88 263 ASN A N 1
ATOM 2079 C CA . ASN A 1 263 ? -4.687 10.610 -3.925 1.00 91.88 263 ASN A CA 1
ATOM 2080 C C . ASN A 1 263 ? -3.634 10.988 -4.985 1.00 91.88 263 ASN A C 1
ATOM 2082 O O . ASN A 1 263 ? -3.320 12.161 -5.195 1.00 91.88 263 ASN A O 1
ATOM 2086 N N . TYR A 1 264 ? -3.087 9.982 -5.668 1.00 88.06 264 TYR A N 1
ATOM 2087 C CA . TYR A 1 264 ? -2.258 10.160 -6.865 1.00 88.06 264 TYR A CA 1
ATOM 2088 C C . TYR A 1 264 ? -3.121 10.429 -8.099 1.00 88.06 264 TYR A C 1
ATOM 2090 O O . TYR A 1 264 ? -2.789 11.269 -8.936 1.00 88.06 264 TYR A O 1
ATOM 2098 N N . THR A 1 265 ? -4.242 9.714 -8.175 1.00 90.44 265 THR A N 1
ATOM 2099 C CA . THR A 1 265 ? -5.330 9.878 -9.138 1.00 90.44 265 THR A CA 1
ATOM 2100 C C . THR A 1 265 ? -6.645 9.621 -8.402 1.00 90.44 265 THR A C 1
ATOM 2102 O O . THR A 1 265 ? -6.661 8.949 -7.368 1.00 90.44 265 THR A O 1
ATOM 2105 N N . ALA A 1 266 ? -7.766 10.112 -8.935 1.00 92.19 266 ALA A N 1
ATOM 2106 C CA . ALA A 1 266 ? -9.073 9.879 -8.316 1.00 92.19 266 ALA A CA 1
ATOM 2107 C C . ALA A 1 266 ? -9.412 8.378 -8.226 1.00 92.19 266 ALA A C 1
ATOM 2109 O O . ALA A 1 266 ? -9.963 7.924 -7.225 1.00 92.19 266 ALA A O 1
ATOM 2110 N N . GLY A 1 267 ? -9.030 7.600 -9.248 1.00 92.81 267 GLY A N 1
ATOM 2111 C CA . GLY A 1 267 ? -9.194 6.146 -9.253 1.00 92.81 267 GLY A CA 1
ATOM 2112 C C . GLY A 1 267 ? -8.362 5.455 -8.173 1.00 92.81 267 GLY A C 1
ATOM 2113 O O . GLY A 1 267 ? -8.872 4.575 -7.484 1.00 92.81 267 GLY A O 1
ATOM 2114 N N . TYR A 1 268 ? -7.114 5.893 -7.975 1.00 93.56 268 TYR A N 1
ATOM 2115 C CA . TYR A 1 268 ? -6.259 5.361 -6.913 1.00 93.56 268 TYR A CA 1
ATOM 2116 C C . TYR A 1 268 ? -6.821 5.697 -5.529 1.00 93.56 268 TYR A C 1
ATOM 2118 O O . TYR A 1 268 ? -6.907 4.814 -4.682 1.00 93.56 268 TYR A O 1
ATOM 2126 N N . ALA A 1 269 ? -7.264 6.941 -5.312 1.00 95.44 269 ALA A N 1
ATOM 2127 C CA . ALA A 1 269 ? -7.871 7.360 -4.049 1.00 95.44 269 ALA A CA 1
ATOM 2128 C C . ALA A 1 269 ? -9.103 6.511 -3.704 1.00 95.44 269 ALA A C 1
ATOM 2130 O O . ALA A 1 269 ? -9.235 6.044 -2.575 1.00 95.44 269 ALA A O 1
ATOM 2131 N N . LEU A 1 270 ? -9.974 6.263 -4.690 1.00 95.94 270 LEU A N 1
ATOM 2132 C CA . LEU A 1 270 ? -11.159 5.425 -4.520 1.00 95.94 270 LEU A CA 1
ATOM 2133 C C . LEU A 1 270 ? -10.789 3.982 -4.155 1.00 95.94 270 LEU A C 1
ATOM 2135 O O . LEU A 1 270 ? -11.334 3.443 -3.195 1.00 95.94 270 LEU A O 1
ATOM 2139 N N . LEU A 1 271 ? -9.858 3.358 -4.885 1.00 95.44 271 LEU A N 1
ATOM 2140 C CA . LEU A 1 271 ? -9.417 1.994 -4.576 1.00 95.44 271 LEU A CA 1
ATOM 2141 C C . LEU A 1 271 ? -8.745 1.903 -3.210 1.00 95.44 271 LEU A C 1
ATOM 2143 O O . LEU A 1 271 ? -9.027 0.970 -2.466 1.00 95.44 271 LEU A O 1
ATOM 2147 N N . ALA A 1 272 ? -7.914 2.882 -2.857 1.00 96.81 272 ALA A N 1
ATOM 2148 C CA . ALA A 1 272 ? -7.300 2.958 -1.541 1.00 96.81 272 ALA A CA 1
ATOM 2149 C C . ALA A 1 272 ? -8.366 3.115 -0.445 1.00 96.81 272 ALA A C 1
ATOM 2151 O O . ALA A 1 272 ? -8.283 2.437 0.573 1.00 96.81 272 ALA A O 1
ATOM 2152 N N . THR A 1 273 ? -9.420 3.915 -0.651 1.00 98.00 273 THR A N 1
ATOM 2153 C CA . THR A 1 273 ? -10.559 3.971 0.282 1.00 98.00 273 THR A CA 1
ATOM 2154 C C . THR A 1 273 ? -11.268 2.624 0.401 1.00 98.00 273 THR A C 1
ATOM 2156 O O . THR A 1 273 ? -11.555 2.205 1.518 1.00 98.00 273 THR A O 1
ATOM 2159 N N . LEU A 1 274 ? -11.526 1.921 -0.706 1.00 97.50 274 LEU A N 1
ATOM 2160 C CA . LEU A 1 274 ? -12.172 0.602 -0.677 1.00 97.50 274 LEU A CA 1
ATOM 2161 C C . LEU A 1 274 ? -11.308 -0.452 0.031 1.00 97.50 274 LEU A C 1
ATOM 2163 O O . LEU A 1 274 ? -11.820 -1.200 0.863 1.00 97.50 274 LEU A O 1
ATOM 2167 N N . ALA A 1 275 ? -10.002 -0.479 -0.245 1.00 97.69 275 ALA A N 1
ATOM 2168 C CA . ALA A 1 275 ? -9.043 -1.315 0.474 1.00 97.69 275 ALA A CA 1
ATOM 2169 C C . ALA A 1 275 ? -9.014 -0.950 1.963 1.00 97.69 275 ALA A C 1
ATOM 2171 O O . ALA A 1 275 ? -9.072 -1.822 2.824 1.00 97.69 275 ALA A O 1
ATOM 2172 N N . GLY A 1 276 ? -9.048 0.347 2.276 1.00 98.25 276 GLY A N 1
ATOM 2173 C CA . GLY A 1 276 ? -9.108 0.823 3.646 1.00 98.25 276 GLY A CA 1
ATOM 2174 C C . GLY A 1 276 ? -10.370 0.376 4.382 1.00 98.25 276 GLY A C 1
ATOM 2175 O O . GLY A 1 276 ? -10.270 -0.057 5.528 1.00 98.25 276 GLY A O 1
ATOM 2176 N N . ILE A 1 277 ? -11.539 0.431 3.728 1.00 98.62 277 ILE A N 1
ATOM 2177 C CA . ILE A 1 277 ? -12.809 -0.052 4.294 1.00 98.62 277 ILE A CA 1
ATOM 2178 C C . ILE A 1 277 ? -12.695 -1.545 4.586 1.00 98.62 277 ILE A C 1
ATOM 2180 O O . ILE A 1 277 ? -13.112 -2.000 5.652 1.00 98.62 277 ILE A O 1
ATOM 2184 N N . PHE A 1 278 ? -12.097 -2.301 3.666 1.00 98.56 278 PHE A N 1
ATOM 2185 C CA . PHE A 1 278 ? -11.868 -3.724 3.851 1.00 98.56 278 PHE A CA 1
ATOM 2186 C C . PHE A 1 278 ? -10.963 -4.003 5.060 1.00 98.56 278 PHE A C 1
ATOM 2188 O O . PHE A 1 278 ? -11.389 -4.704 5.974 1.00 98.56 278 PHE A O 1
ATOM 2195 N N . PHE A 1 279 ? -9.771 -3.404 5.134 1.00 98.56 279 PHE A N 1
ATOM 2196 C CA . PHE A 1 279 ? -8.848 -3.608 6.260 1.00 98.56 279 PHE A CA 1
ATOM 2197 C C . PHE A 1 279 ? -9.430 -3.115 7.594 1.00 98.56 279 PHE A C 1
ATOM 2199 O O . PHE A 1 279 ? -9.298 -3.787 8.616 1.00 98.56 279 PHE A O 1
ATOM 2206 N N . GLY A 1 280 ? -10.157 -1.993 7.587 1.00 98.50 280 GLY A N 1
ATOM 2207 C CA . GLY A 1 280 ? -10.863 -1.491 8.767 1.00 98.50 280 GLY A CA 1
ATOM 2208 C C . GLY A 1 280 ? -11.984 -2.412 9.238 1.00 98.50 280 GLY A C 1
ATOM 2209 O O . GLY A 1 280 ? -12.166 -2.572 10.445 1.00 98.50 280 GLY A O 1
ATOM 2210 N N . THR A 1 281 ? -12.675 -3.080 8.310 1.00 98.56 281 THR A N 1
ATOM 2211 C CA . THR A 1 281 ? -13.659 -4.124 8.630 1.00 98.56 281 THR A CA 1
ATOM 2212 C C . THR A 1 281 ? -12.975 -5.359 9.210 1.00 98.56 281 THR A C 1
ATOM 2214 O O . THR A 1 281 ? -13.430 -5.872 10.227 1.00 98.56 281 THR A O 1
ATOM 2217 N N . VAL A 1 282 ? -11.854 -5.806 8.629 1.00 98.50 282 VAL A N 1
ATOM 2218 C CA . VAL A 1 282 ? -11.057 -6.918 9.178 1.00 98.50 282 VAL A CA 1
ATOM 2219 C C . VAL A 1 282 ? -10.646 -6.614 10.618 1.00 98.50 282 VAL A C 1
ATOM 2221 O O . VAL A 1 282 ? -10.855 -7.448 11.498 1.00 98.50 282 VAL A O 1
ATOM 2224 N N . TYR A 1 283 ? -10.139 -5.409 10.892 1.00 98.62 283 TYR A N 1
ATOM 2225 C CA . TYR A 1 283 ? -9.797 -4.990 12.252 1.00 98.62 283 TYR A CA 1
ATOM 2226 C C . TYR A 1 283 ? -11.026 -4.926 13.173 1.00 98.62 283 TYR A C 1
ATOM 2228 O O . TYR A 1 283 ? -10.983 -5.468 14.273 1.00 98.62 283 TYR A O 1
ATOM 2236 N N . ALA A 1 284 ? -12.142 -4.343 12.723 1.00 97.94 284 ALA A N 1
ATOM 2237 C CA . ALA A 1 284 ? -13.367 -4.235 13.519 1.00 97.94 284 ALA A CA 1
ATOM 2238 C C . ALA A 1 284 ? -13.994 -5.601 13.858 1.00 97.94 284 ALA A C 1
ATOM 2240 O O . ALA A 1 284 ? -14.548 -5.776 14.939 1.00 97.94 284 ALA A O 1
ATOM 2241 N N . VAL A 1 285 ? -13.900 -6.583 12.960 1.00 98.12 285 VAL A N 1
ATOM 2242 C CA . VAL A 1 285 ? -14.445 -7.931 13.183 1.00 98.12 285 VAL A CA 1
ATOM 2243 C C . VAL A 1 285 ? -13.520 -8.767 14.060 1.00 98.12 285 VAL A C 1
ATOM 2245 O O . VAL A 1 285 ? -13.983 -9.493 14.934 1.00 98.12 285 VAL A O 1
ATOM 2248 N N . THR A 1 286 ? -12.212 -8.694 13.821 1.00 98.25 286 THR A N 1
ATOM 2249 C CA . THR A 1 286 ? -11.245 -9.567 14.503 1.00 98.25 286 THR A CA 1
ATOM 2250 C C . THR A 1 286 ? -10.747 -8.996 15.820 1.00 98.25 286 THR A C 1
ATOM 2252 O O . THR A 1 286 ? -10.221 -9.752 16.631 1.00 98.25 286 THR A O 1
ATOM 2255 N N . GLN A 1 287 ? -10.886 -7.680 16.023 1.00 97.81 287 GLN A N 1
ATOM 2256 C CA . GLN A 1 287 ? -10.329 -6.941 17.158 1.00 97.81 287 GLN A CA 1
ATOM 2257 C C . GLN A 1 287 ? -8.828 -7.220 17.357 1.00 97.81 287 GLN A C 1
ATOM 2259 O O . GLN A 1 287 ? -8.318 -7.158 18.472 1.00 97.81 287 GLN A O 1
ATOM 2264 N N . ASN A 1 288 ? -8.118 -7.544 16.271 1.00 98.38 288 ASN A N 1
ATOM 2265 C CA . ASN A 1 288 ? -6.705 -7.895 16.283 1.00 98.38 288 ASN A CA 1
ATOM 2266 C C . ASN A 1 288 ? -5.984 -7.190 15.127 1.00 98.38 288 ASN A C 1
ATOM 2268 O O . ASN A 1 288 ? -6.121 -7.553 13.956 1.00 98.38 288 ASN A O 1
ATOM 2272 N N . LEU A 1 289 ? -5.175 -6.186 15.468 1.00 98.25 289 LEU A N 1
ATOM 2273 C CA . LEU A 1 289 ? -4.426 -5.391 14.496 1.00 98.25 289 LEU A CA 1
ATOM 2274 C C . LEU A 1 289 ? -3.451 -6.229 13.654 1.00 98.25 289 LEU A C 1
ATOM 2276 O O . LEU A 1 289 ? -3.247 -5.926 12.480 1.00 98.25 289 LEU A O 1
ATOM 2280 N N . PHE A 1 290 ? -2.878 -7.301 14.212 1.00 98.56 290 PHE A N 1
ATOM 2281 C CA . PHE A 1 290 ? -1.949 -8.168 13.485 1.00 98.56 290 PHE A CA 1
ATOM 2282 C C . PHE A 1 290 ? -2.631 -8.863 12.299 1.00 98.56 290 PHE A C 1
ATOM 2284 O O . PHE A 1 290 ? -2.027 -8.994 11.235 1.00 98.56 290 PHE A O 1
ATOM 2291 N N . VAL A 1 291 ? -3.910 -9.234 12.432 1.00 98.69 291 VAL A N 1
ATOM 2292 C CA . VAL A 1 291 ? -4.686 -9.841 11.337 1.00 98.69 291 VAL A CA 1
ATOM 2293 C C . VAL A 1 291 ? -4.850 -8.856 10.178 1.00 98.69 291 VAL A C 1
ATOM 2295 O O . VAL A 1 291 ? -4.596 -9.216 9.026 1.00 98.69 291 VAL A O 1
ATOM 2298 N N . ALA A 1 292 ? -5.212 -7.602 10.470 1.00 98.50 292 ALA A N 1
ATOM 2299 C CA . ALA A 1 292 ? -5.316 -6.545 9.462 1.00 98.50 292 ALA A CA 1
ATOM 2300 C C . ALA A 1 292 ? -3.951 -6.232 8.819 1.00 98.50 292 ALA A C 1
ATOM 2302 O O . ALA A 1 292 ? -3.862 -6.140 7.596 1.00 98.50 292 ALA A O 1
ATOM 2303 N N . ALA A 1 293 ? -2.879 -6.174 9.617 1.00 98.56 293 ALA A N 1
ATOM 2304 C CA . ALA A 1 293 ? -1.522 -5.922 9.135 1.00 98.56 293 ALA A CA 1
ATOM 2305 C C . ALA A 1 293 ? -1.025 -7.002 8.162 1.00 98.56 293 ALA A C 1
ATOM 2307 O O . ALA A 1 293 ? -0.484 -6.677 7.106 1.00 98.56 293 ALA A O 1
ATOM 2308 N N . ILE A 1 294 ? -1.238 -8.286 8.479 1.00 98.69 294 ILE A N 1
ATOM 2309 C CA . ILE A 1 294 ? -0.899 -9.399 7.578 1.00 98.69 294 ILE A CA 1
ATOM 2310 C C . ILE A 1 294 ? -1.757 -9.355 6.312 1.00 98.69 294 ILE A C 1
ATOM 2312 O O . ILE A 1 294 ? -1.231 -9.538 5.214 1.00 98.69 294 ILE A O 1
ATOM 2316 N N . THR A 1 295 ? -3.055 -9.073 6.455 1.00 98.69 295 THR A N 1
ATOM 2317 C CA . THR A 1 295 ? -3.978 -8.939 5.319 1.00 98.69 295 THR A CA 1
ATOM 2318 C C . THR A 1 295 ? -3.485 -7.872 4.339 1.00 98.69 295 THR A C 1
ATOM 2320 O O . THR A 1 295 ? -3.328 -8.152 3.152 1.00 98.69 295 THR A O 1
ATOM 2323 N N . HIS A 1 296 ? -3.176 -6.675 4.841 1.00 98.56 296 HIS A N 1
ATOM 2324 C CA . HIS A 1 296 ? -2.656 -5.561 4.050 1.00 98.56 296 HIS A CA 1
ATOM 2325 C C . HIS A 1 296 ? -1.302 -5.916 3.414 1.00 98.56 296 HIS A C 1
ATOM 2327 O O . HIS A 1 296 ? -1.154 -5.845 2.194 1.00 98.56 296 HIS A O 1
ATOM 2333 N N . ALA A 1 297 ? -0.341 -6.403 4.206 1.00 98.44 297 ALA A N 1
ATOM 2334 C CA . ALA A 1 297 ? 0.991 -6.749 3.712 1.00 98.44 297 ALA A CA 1
ATOM 2335 C C . ALA A 1 297 ? 0.961 -7.779 2.569 1.00 98.44 297 ALA A C 1
ATOM 2337 O O . ALA A 1 297 ? 1.750 -7.693 1.629 1.00 98.44 297 ALA A O 1
ATOM 2338 N N . LEU A 1 298 ? 0.059 -8.760 2.617 1.00 98.44 298 LEU A N 1
ATOM 2339 C CA . LEU A 1 298 ? -0.057 -9.763 1.558 1.00 98.44 298 LEU A CA 1
ATOM 2340 C C . LEU A 1 298 ? -0.642 -9.194 0.267 1.00 98.44 298 LEU A C 1
ATOM 2342 O O . LEU A 1 298 ? -0.149 -9.533 -0.811 1.00 98.44 298 LEU A O 1
ATOM 2346 N N . VAL A 1 299 ? -1.657 -8.331 0.367 1.00 98.12 299 VAL A N 1
ATOM 2347 C CA . VAL A 1 299 ? -2.257 -7.662 -0.798 1.00 98.12 299 VAL A CA 1
ATOM 2348 C C . VAL A 1 299 ? -1.207 -6.814 -1.517 1.00 98.12 299 VAL A C 1
ATOM 2350 O O . VAL A 1 299 ? -1.024 -6.962 -2.727 1.00 98.12 299 VAL A O 1
ATOM 2353 N N . ASP A 1 300 ? -0.440 -6.021 -0.772 1.00 97.88 300 ASP A N 1
ATOM 2354 C CA . ASP A 1 300 ? 0.619 -5.181 -1.334 1.00 97.88 300 ASP A CA 1
ATOM 2355 C C . ASP A 1 300 ? 1.764 -6.000 -1.933 1.00 97.88 300 ASP A C 1
ATOM 2357 O O . ASP A 1 300 ? 2.237 -5.711 -3.036 1.00 97.88 300 ASP A O 1
ATOM 2361 N N . ALA A 1 301 ? 2.214 -7.048 -1.234 1.00 98.25 301 ALA A N 1
ATOM 2362 C CA . ALA A 1 301 ? 3.305 -7.886 -1.720 1.00 98.25 301 ALA A CA 1
ATOM 2363 C C . ALA A 1 301 ? 2.914 -8.560 -3.039 1.00 98.25 301 ALA A C 1
ATOM 2365 O O . ALA A 1 301 ? 3.700 -8.583 -3.990 1.00 98.25 301 ALA A O 1
ATOM 2366 N N . PHE A 1 302 ? 1.680 -9.061 -3.120 1.00 97.75 302 PHE A N 1
ATOM 2367 C CA . PHE A 1 302 ? 1.138 -9.639 -4.340 1.00 97.75 302 PHE A CA 1
ATOM 2368 C C . PHE A 1 302 ? 1.050 -8.608 -5.468 1.00 97.75 302 PHE A C 1
ATOM 2370 O O . PHE A 1 302 ? 1.483 -8.897 -6.587 1.00 97.75 302 PHE A O 1
ATOM 2377 N N . ALA A 1 303 ? 0.570 -7.393 -5.189 1.00 96.56 303 ALA A N 1
ATOM 2378 C CA . ALA A 1 303 ? 0.510 -6.312 -6.170 1.00 96.56 303 ALA A CA 1
ATOM 2379 C C . ALA A 1 303 ? 1.903 -5.955 -6.722 1.00 96.56 303 ALA A C 1
ATOM 2381 O O . ALA A 1 303 ? 2.085 -5.891 -7.939 1.00 96.56 303 ALA A O 1
ATOM 2382 N N . PHE A 1 304 ? 2.922 -5.806 -5.867 1.00 97.31 304 PHE A N 1
ATOM 2383 C CA . PHE A 1 304 ? 4.286 -5.515 -6.324 1.00 97.31 304 PHE A CA 1
ATOM 2384 C C . PHE A 1 304 ? 4.896 -6.654 -7.147 1.00 97.31 304 PHE A C 1
ATOM 2386 O O . PHE A 1 304 ? 5.510 -6.401 -8.186 1.00 97.31 304 PHE A O 1
ATOM 2393 N N . ILE A 1 305 ? 4.725 -7.906 -6.715 1.00 97.50 305 ILE A N 1
ATOM 2394 C CA . ILE A 1 305 ? 5.284 -9.073 -7.411 1.00 97.50 305 ILE A CA 1
ATOM 2395 C C . ILE A 1 305 ? 4.624 -9.251 -8.784 1.00 97.50 305 ILE A C 1
ATOM 2397 O O . ILE A 1 305 ? 5.319 -9.464 -9.782 1.00 97.50 305 ILE A O 1
ATOM 2401 N N . THR A 1 306 ? 3.298 -9.123 -8.859 1.00 96.75 306 THR A N 1
ATOM 2402 C CA . THR A 1 306 ? 2.552 -9.226 -10.123 1.00 96.75 306 THR A CA 1
ATOM 2403 C C . THR A 1 306 ? 2.892 -8.084 -11.078 1.00 96.75 306 THR A C 1
ATOM 2405 O O . THR A 1 306 ? 3.167 -8.343 -12.252 1.00 96.75 306 THR A O 1
ATOM 2408 N N . CYS A 1 307 ? 2.997 -6.845 -10.585 1.00 96.88 307 CYS A N 1
ATOM 2409 C CA . CYS A 1 307 ? 3.446 -5.705 -11.388 1.00 96.88 307 CYS A CA 1
ATOM 2410 C C . CYS A 1 307 ? 4.879 -5.895 -11.898 1.00 96.88 307 CYS A C 1
ATOM 2412 O O . CYS A 1 307 ? 5.163 -5.623 -13.064 1.00 96.88 307 CYS A O 1
ATOM 2414 N N . TYR A 1 308 ? 5.794 -6.402 -11.066 1.00 97.44 308 TYR A N 1
ATOM 2415 C CA . TYR A 1 308 ? 7.167 -6.662 -11.500 1.00 97.44 308 TYR A CA 1
ATOM 2416 C C . TYR A 1 308 ? 7.213 -7.713 -12.610 1.00 97.44 308 TYR A C 1
ATOM 2418 O O . TYR A 1 308 ? 7.944 -7.565 -13.589 1.00 97.44 308 TYR A O 1
ATOM 2426 N N . PHE A 1 309 ? 6.401 -8.759 -12.491 1.00 96.75 309 PHE A N 1
ATOM 2427 C CA . PHE A 1 309 ? 6.288 -9.782 -13.519 1.00 96.75 309 PHE A CA 1
ATOM 2428 C C . PHE A 1 309 ? 5.727 -9.238 -14.838 1.00 96.75 309 PHE A C 1
ATOM 2430 O O . PHE A 1 309 ? 6.251 -9.570 -15.904 1.00 96.75 309 PHE A O 1
ATOM 2437 N N . ALA A 1 310 ? 4.708 -8.376 -14.771 1.00 96.38 310 ALA A N 1
ATOM 2438 C CA . ALA A 1 310 ? 4.161 -7.688 -15.937 1.00 96.38 310 ALA A CA 1
ATOM 2439 C C . ALA A 1 310 ? 5.225 -6.810 -16.617 1.00 96.38 310 ALA A C 1
ATOM 2441 O O . ALA A 1 310 ? 5.441 -6.932 -17.822 1.00 96.38 310 ALA A O 1
ATOM 2442 N N . LEU A 1 311 ? 5.971 -6.014 -15.842 1.00 97.44 311 LEU A N 1
ATOM 2443 C CA . LEU A 1 311 ? 7.080 -5.188 -16.335 1.00 97.44 311 LEU A CA 1
ATOM 2444 C C . LEU A 1 311 ? 8.183 -6.016 -16.996 1.00 97.44 311 LEU A C 1
ATOM 2446 O O . LEU A 1 311 ? 8.637 -5.687 -18.089 1.00 97.44 311 LEU A O 1
ATOM 2450 N N . ALA A 1 312 ? 8.597 -7.111 -16.357 1.00 96.81 312 ALA A N 1
ATOM 2451 C CA . ALA A 1 312 ? 9.657 -7.976 -16.860 1.00 96.81 312 ALA A CA 1
ATOM 2452 C C . ALA A 1 312 ? 9.311 -8.613 -18.218 1.00 96.81 312 ALA A C 1
ATOM 2454 O O . ALA A 1 312 ? 10.219 -8.919 -18.993 1.00 96.81 312 ALA A O 1
ATOM 2455 N N . ARG A 1 313 ? 8.013 -8.796 -18.499 1.00 96.75 313 ARG A N 1
ATOM 2456 C CA . ARG A 1 313 ? 7.468 -9.339 -19.753 1.00 96.75 313 ARG A CA 1
ATOM 2457 C C . ARG A 1 313 ? 7.028 -8.269 -20.752 1.00 96.75 313 ARG A C 1
ATOM 2459 O O . ARG A 1 313 ? 6.702 -8.612 -21.884 1.00 96.75 313 ARG A O 1
ATOM 2466 N N . ALA A 1 314 ? 7.000 -7.002 -20.350 1.00 97.19 314 ALA A N 1
ATOM 2467 C CA . ALA A 1 314 ? 6.550 -5.913 -21.198 1.00 97.19 314 ALA A CA 1
ATOM 2468 C C . ALA A 1 314 ? 7.502 -5.697 -22.386 1.00 97.19 314 ALA A C 1
ATOM 2470 O O . ALA A 1 314 ? 8.735 -5.762 -22.268 1.00 97.19 314 ALA A O 1
ATOM 2471 N N . ASP A 1 315 ? 6.915 -5.404 -23.545 1.00 97.25 315 ASP A N 1
ATOM 2472 C CA . ASP A 1 315 ? 7.663 -5.006 -24.728 1.00 97.25 315 ASP A CA 1
ATOM 2473 C C . ASP A 1 315 ? 8.254 -3.592 -24.564 1.00 97.25 315 ASP A C 1
ATOM 2475 O O . ASP A 1 315 ? 7.939 -2.832 -23.642 1.00 97.25 315 ASP A O 1
ATOM 2479 N N . THR A 1 316 ? 9.163 -3.214 -25.463 1.00 96.12 316 THR A N 1
ATOM 2480 C CA . THR A 1 316 ? 9.781 -1.880 -25.438 1.00 96.12 316 THR A CA 1
ATOM 2481 C C . THR A 1 316 ? 8.762 -0.759 -25.624 1.00 96.12 316 THR A C 1
ATOM 2483 O O . THR A 1 316 ? 8.937 0.298 -25.025 1.00 96.12 316 THR A O 1
ATOM 2486 N N . LYS A 1 317 ? 7.681 -0.979 -26.386 1.00 96.50 317 LYS A N 1
ATOM 2487 C CA . LYS A 1 317 ? 6.623 0.023 -26.591 1.00 96.50 317 LYS A CA 1
ATOM 2488 C C . LYS A 1 317 ? 5.894 0.342 -25.285 1.00 96.50 317 LYS A C 1
ATOM 2490 O O . LYS A 1 317 ? 5.704 1.515 -24.970 1.00 96.50 317 LYS A O 1
ATOM 2495 N N . ARG A 1 318 ? 5.523 -0.675 -24.501 1.00 96.81 318 ARG A N 1
ATOM 2496 C CA . ARG A 1 318 ? 4.883 -0.510 -23.190 1.00 96.81 318 ARG A CA 1
ATOM 2497 C C . ARG A 1 318 ? 5.821 0.155 -22.191 1.00 96.81 318 ARG A C 1
ATOM 2499 O O . ARG A 1 318 ? 5.389 1.065 -21.489 1.00 96.81 318 ARG A O 1
ATOM 2506 N N . LEU A 1 319 ? 7.092 -0.247 -22.145 1.00 97.06 319 LEU A N 1
ATOM 2507 C CA . LEU A 1 319 ? 8.075 0.383 -21.259 1.00 97.06 319 LEU A CA 1
ATOM 2508 C C . LEU A 1 319 ? 8.308 1.859 -21.616 1.00 97.06 319 LEU A C 1
ATOM 2510 O O . LEU A 1 319 ? 8.319 2.694 -20.714 1.00 97.06 319 LEU A O 1
ATOM 2514 N N . ASP A 1 320 ? 8.424 2.195 -22.905 1.00 95.50 320 ASP A N 1
ATOM 2515 C CA . ASP A 1 320 ? 8.519 3.582 -23.385 1.00 95.50 320 ASP A CA 1
ATOM 2516 C C . ASP A 1 320 ? 7.256 4.381 -23.020 1.00 95.50 320 ASP A C 1
ATOM 2518 O O . ASP A 1 320 ? 7.350 5.515 -22.541 1.00 95.50 320 ASP A O 1
ATOM 2522 N N . PHE A 1 321 ? 6.070 3.784 -23.192 1.00 95.94 321 PHE A N 1
ATOM 2523 C CA . PHE A 1 321 ? 4.800 4.391 -22.794 1.00 95.94 321 PHE A CA 1
ATOM 2524 C C . PHE A 1 321 ? 4.788 4.718 -21.296 1.00 95.94 321 PHE A C 1
ATOM 2526 O O . PHE A 1 321 ? 4.567 5.871 -20.930 1.00 95.94 321 PHE A O 1
ATOM 2533 N N . LEU A 1 322 ? 5.099 3.754 -20.426 1.00 96.44 322 LEU A N 1
ATOM 2534 C CA . LEU A 1 322 ? 5.150 3.964 -18.975 1.00 96.44 322 LEU A CA 1
ATOM 2535 C C . LEU A 1 322 ? 6.196 5.012 -18.577 1.00 96.44 322 LEU A C 1
ATOM 2537 O O . LEU A 1 322 ? 5.958 5.834 -17.693 1.00 96.44 322 LEU A O 1
ATOM 2541 N N . ALA A 1 323 ? 7.350 5.023 -19.244 1.00 95.94 323 ALA A N 1
ATOM 2542 C CA . ALA A 1 323 ? 8.394 6.003 -18.978 1.00 95.94 323 ALA A CA 1
ATOM 2543 C C . ALA A 1 323 ? 7.980 7.432 -19.370 1.00 95.94 323 ALA A C 1
ATOM 2545 O O . ALA A 1 323 ? 8.405 8.393 -18.727 1.00 95.94 323 ALA A O 1
ATOM 2546 N N . SER A 1 324 ? 7.113 7.570 -20.381 1.00 94.38 324 SER A N 1
ATOM 2547 C CA . SER A 1 324 ? 6.556 8.858 -20.810 1.00 94.38 324 SER A CA 1
ATOM 2548 C C . SER A 1 324 ? 5.463 9.407 -19.883 1.00 94.38 324 SER A C 1
ATOM 2550 O O . SER A 1 324 ? 5.206 10.613 -19.884 1.00 94.38 324 SER A O 1
ATOM 2552 N N . ARG A 1 325 ? 4.823 8.552 -19.071 1.00 94.94 325 ARG A N 1
ATOM 2553 C CA . ARG A 1 325 ? 3.794 8.972 -18.108 1.00 94.94 325 ARG A CA 1
ATOM 2554 C C . ARG A 1 325 ? 4.429 9.786 -16.984 1.00 94.94 325 ARG A C 1
ATOM 2556 O O . ARG A 1 325 ? 5.514 9.467 -16.496 1.00 94.94 325 ARG A O 1
ATOM 2563 N N . ASN A 1 326 ? 3.733 10.827 -16.544 1.00 91.38 326 ASN A N 1
ATOM 2564 C CA . ASN A 1 326 ? 4.190 11.714 -15.481 1.00 91.38 326 ASN A CA 1
ATOM 2565 C C . ASN A 1 326 ? 3.119 11.791 -14.403 1.00 91.38 326 ASN A C 1
ATOM 2567 O O . ASN A 1 326 ? 2.083 12.418 -14.604 1.00 91.38 326 ASN A O 1
ATOM 2571 N N . PHE A 1 327 ? 3.397 11.170 -13.260 1.00 90.62 327 PHE A N 1
ATOM 2572 C CA . PHE A 1 327 ? 2.615 11.361 -12.047 1.00 90.62 327 PHE A CA 1
ATOM 2573 C C . PHE A 1 327 ? 3.482 12.058 -10.998 1.00 90.62 327 PHE A C 1
ATOM 2575 O O . PHE A 1 327 ? 4.669 11.731 -10.891 1.00 90.62 327 PHE A O 1
ATOM 2582 N N . PRO A 1 328 ? 2.924 12.966 -10.188 1.00 90.94 328 PRO A N 1
ATOM 2583 C CA . PRO A 1 328 ? 3.678 13.724 -9.193 1.00 90.94 328 PRO A CA 1
ATOM 2584 C C . PRO A 1 328 ? 4.586 12.886 -8.291 1.00 90.94 328 PRO A C 1
ATOM 2586 O O . PRO A 1 328 ? 5.789 13.135 -8.204 1.00 90.94 328 PRO A O 1
ATOM 2589 N N . ILE A 1 329 ? 4.032 11.840 -7.673 1.00 89.69 329 ILE A N 1
ATOM 2590 C CA . ILE A 1 329 ? 4.790 10.970 -6.771 1.00 89.69 329 ILE A CA 1
ATOM 2591 C C . ILE A 1 329 ? 5.842 10.161 -7.537 1.00 89.69 329 ILE A C 1
ATOM 2593 O O . ILE A 1 329 ? 6.980 10.049 -7.092 1.00 89.69 329 ILE A O 1
ATOM 2597 N N . THR A 1 330 ? 5.522 9.677 -8.742 1.00 90.94 330 THR A N 1
ATOM 2598 C CA . THR A 1 330 ? 6.496 8.955 -9.575 1.00 90.94 330 THR A CA 1
ATOM 2599 C C . THR A 1 330 ? 7.649 9.854 -10.020 1.00 90.94 330 THR A C 1
ATOM 2601 O O . THR A 1 330 ? 8.787 9.398 -10.083 1.00 90.94 330 THR A O 1
ATOM 2604 N N . ASN A 1 331 ? 7.398 11.146 -10.252 1.00 92.50 331 ASN A N 1
ATOM 2605 C CA . ASN A 1 331 ? 8.439 12.125 -10.551 1.00 92.50 331 ASN A CA 1
ATOM 2606 C C . ASN A 1 331 ? 9.339 12.365 -9.337 1.00 92.50 331 ASN A C 1
ATOM 2608 O O . ASN A 1 331 ? 10.560 12.384 -9.485 1.00 92.50 331 ASN A O 1
ATOM 2612 N N . ALA A 1 332 ? 8.764 12.469 -8.135 1.00 93.06 332 ALA A N 1
ATOM 2613 C CA . ALA A 1 332 ? 9.541 12.545 -6.900 1.00 93.06 332 ALA A CA 1
ATOM 2614 C C . ALA A 1 332 ? 10.439 11.309 -6.713 1.00 93.06 332 ALA A C 1
ATOM 2616 O O . ALA A 1 332 ? 11.618 11.449 -6.385 1.00 93.06 332 ALA A O 1
ATOM 2617 N N . LEU A 1 333 ? 9.927 10.108 -7.006 1.00 94.56 333 LEU A N 1
ATOM 2618 C CA . LEU A 1 333 ? 10.703 8.865 -6.944 1.00 94.56 333 LEU A CA 1
ATOM 2619 C C . LEU A 1 333 ? 11.815 8.806 -7.995 1.00 94.56 333 LEU A C 1
ATOM 2621 O O . LEU A 1 333 ? 12.925 8.386 -7.669 1.00 94.56 333 LEU A O 1
ATOM 2625 N N . ARG A 1 334 ? 11.553 9.265 -9.228 1.00 94.75 334 ARG A N 1
ATOM 2626 C CA . ARG A 1 334 ? 12.577 9.396 -10.281 1.00 94.75 334 ARG A CA 1
ATOM 2627 C C . ARG A 1 334 ? 13.709 10.308 -9.819 1.00 94.75 334 ARG A C 1
ATOM 2629 O O . ARG A 1 334 ? 14.860 9.883 -9.821 1.00 94.75 334 ARG A O 1
ATOM 2636 N N . MET A 1 335 ? 13.382 11.501 -9.319 1.00 94.44 335 MET A N 1
ATOM 2637 C CA . MET A 1 335 ? 14.374 12.453 -8.806 1.00 94.44 335 MET A CA 1
ATOM 2638 C C . MET A 1 335 ? 15.159 11.887 -7.616 1.00 94.44 335 MET A C 1
ATOM 2640 O O . MET A 1 335 ? 16.384 12.007 -7.559 1.00 94.44 335 MET A O 1
ATOM 2644 N N . ALA A 1 336 ? 14.483 11.239 -6.661 1.00 95.31 336 ALA A N 1
ATOM 2645 C CA . ALA A 1 336 ? 15.142 10.598 -5.523 1.00 95.31 336 ALA A CA 1
ATOM 2646 C C . ALA A 1 336 ? 16.132 9.524 -5.995 1.00 95.31 336 ALA A C 1
ATOM 2648 O O . ALA A 1 336 ? 17.289 9.499 -5.570 1.00 95.31 336 ALA A O 1
ATOM 2649 N N . ARG A 1 337 ? 15.704 8.677 -6.935 1.00 95.44 337 ARG A N 1
ATOM 2650 C CA . ARG A 1 337 ? 16.530 7.623 -7.516 1.00 95.44 337 ARG A CA 1
ATOM 2651 C C . ARG A 1 337 ? 17.736 8.170 -8.277 1.00 95.44 337 ARG A C 1
ATOM 2653 O O . ARG A 1 337 ? 18.852 7.727 -8.011 1.00 95.44 337 ARG A O 1
ATOM 2660 N N . GLU A 1 338 ? 17.534 9.137 -9.166 1.00 94.56 338 GLU A N 1
ATOM 2661 C CA . GLU A 1 338 ? 18.607 9.809 -9.909 1.00 94.56 338 GLU A CA 1
ATOM 2662 C C . GLU A 1 338 ? 19.651 10.395 -8.949 1.00 94.56 338 GLU A C 1
ATOM 2664 O O . GLU A 1 338 ? 20.854 10.192 -9.125 1.00 94.56 338 GLU A O 1
ATOM 2669 N N . ASN A 1 339 ? 19.203 11.027 -7.860 1.00 95.50 339 ASN A N 1
ATOM 2670 C CA . ASN A 1 339 ? 20.083 11.545 -6.815 1.00 95.50 339 ASN A CA 1
ATOM 2671 C C . ASN A 1 339 ? 20.909 10.445 -6.129 1.00 95.50 339 ASN A C 1
ATOM 2673 O O . ASN A 1 339 ? 22.104 10.642 -5.881 1.00 95.50 339 ASN A O 1
ATOM 2677 N N . TYR A 1 340 ? 20.318 9.284 -5.828 1.00 95.19 340 TYR A N 1
ATOM 2678 C CA . TYR A 1 340 ? 21.060 8.150 -5.266 1.00 95.19 340 TYR A CA 1
ATOM 2679 C C . TYR A 1 340 ? 22.089 7.591 -6.253 1.00 95.19 340 TYR A C 1
ATOM 2681 O O . TYR A 1 340 ? 23.235 7.343 -5.870 1.00 95.19 340 TYR A O 1
ATOM 2689 N N . GLU A 1 341 ? 21.722 7.442 -7.525 1.00 92.75 341 GLU A N 1
ATOM 2690 C CA . GLU A 1 341 ? 22.617 6.924 -8.562 1.00 92.75 341 GLU A CA 1
ATOM 2691 C C . GLU A 1 341 ? 23.780 7.888 -8.849 1.00 92.75 341 GLU A C 1
ATOM 2693 O O . GLU A 1 341 ? 24.930 7.454 -8.968 1.00 92.75 341 GLU A O 1
ATOM 2698 N N . MET A 1 342 ? 23.530 9.201 -8.873 1.00 93.06 342 MET A N 1
ATOM 2699 C CA . MET A 1 342 ? 24.580 10.219 -8.992 1.00 93.06 342 MET A CA 1
ATOM 2700 C C . MET A 1 342 ? 25.555 10.181 -7.809 1.00 93.06 342 MET A C 1
ATOM 2702 O O . MET A 1 342 ? 26.775 10.191 -8.010 1.00 93.06 342 MET A O 1
ATOM 2706 N N . LYS A 1 343 ? 25.048 10.079 -6.571 1.00 94.56 343 LYS A N 1
ATOM 2707 C CA . LYS A 1 343 ? 25.890 9.944 -5.368 1.00 94.56 343 LYS A CA 1
ATOM 2708 C C . LYS A 1 343 ? 26.726 8.663 -5.410 1.00 94.56 343 LYS A C 1
ATOM 2710 O O . LYS A 1 343 ? 27.922 8.711 -5.119 1.00 94.56 343 LYS A O 1
ATOM 2715 N N . ALA A 1 344 ? 26.139 7.544 -5.834 1.00 92.50 344 ALA A N 1
ATOM 2716 C CA . ALA A 1 344 ? 26.848 6.276 -5.985 1.00 92.50 344 ALA A CA 1
ATOM 2717 C C . ALA A 1 344 ? 27.981 6.372 -7.024 1.00 92.50 344 ALA A C 1
ATOM 2719 O O . ALA A 1 344 ? 29.113 5.979 -6.734 1.00 92.50 344 ALA A O 1
ATOM 2720 N N . LYS A 1 345 ? 27.721 6.976 -8.195 1.00 93.06 345 LYS A N 1
ATOM 2721 C CA . LYS A 1 345 ? 28.737 7.219 -9.238 1.00 93.06 345 LYS A CA 1
ATOM 2722 C C . LYS A 1 345 ? 29.875 8.113 -8.732 1.00 93.06 345 LYS A C 1
ATOM 2724 O O . LYS A 1 345 ? 31.047 7.794 -8.949 1.00 93.06 345 LYS A O 1
ATOM 2729 N N . LYS A 1 346 ? 29.557 9.199 -8.013 1.00 94.38 346 LYS A N 1
ATOM 2730 C CA . LYS A 1 346 ? 30.555 10.115 -7.430 1.00 94.38 346 LYS A CA 1
ATOM 2731 C C . LYS A 1 346 ? 31.447 9.405 -6.406 1.00 94.38 346 LYS A C 1
ATOM 2733 O O . LYS A 1 346 ? 32.668 9.534 -6.480 1.00 94.38 346 LYS A O 1
ATOM 2738 N N . ASN A 1 347 ? 30.851 8.616 -5.510 1.00 92.44 347 ASN A N 1
ATOM 2739 C CA . ASN A 1 347 ? 31.574 7.846 -4.491 1.00 92.44 347 ASN A CA 1
ATOM 2740 C C . ASN A 1 347 ? 32.452 6.744 -5.103 1.00 92.44 347 ASN A C 1
ATOM 2742 O O . ASN A 1 347 ? 33.555 6.485 -4.624 1.00 92.44 347 ASN A O 1
ATOM 2746 N N . PHE A 1 348 ? 31.998 6.113 -6.189 1.00 91.50 348 PHE A N 1
ATOM 2747 C CA . PHE A 1 348 ? 32.794 5.117 -6.901 1.00 91.50 348 PHE A CA 1
ATOM 2748 C C . PHE A 1 348 ? 33.999 5.749 -7.614 1.00 91.50 348 PHE A C 1
ATOM 2750 O O . PHE A 1 348 ? 35.119 5.248 -7.506 1.00 91.50 348 PHE A O 1
ATOM 2757 N N . SER A 1 349 ? 33.798 6.888 -8.288 1.00 91.06 349 SER A N 1
ATOM 2758 C CA . SER A 1 349 ? 34.873 7.628 -8.962 1.00 91.06 349 SER A CA 1
ATOM 2759 C C . SER A 1 349 ? 35.930 8.141 -7.976 1.00 91.06 349 SER A C 1
ATOM 2761 O O . SER A 1 349 ? 37.128 7.979 -8.218 1.00 91.06 349 SER A O 1
ATOM 2763 N N . SER A 1 350 ? 35.517 8.685 -6.824 1.00 89.44 350 SER A N 1
ATOM 2764 C CA . SER A 1 350 ? 36.452 9.156 -5.793 1.00 89.44 350 SER A CA 1
ATOM 2765 C C . SER A 1 350 ? 37.249 8.011 -5.159 1.00 89.44 350 SER A C 1
ATOM 2767 O O . SER A 1 350 ? 38.465 8.133 -5.006 1.00 89.44 350 SER A O 1
ATOM 2769 N N . LYS A 1 351 ? 36.606 6.870 -4.866 1.00 89.25 351 LYS A N 1
ATOM 2770 C CA . LYS A 1 351 ? 37.278 5.684 -4.313 1.00 89.25 351 LYS A CA 1
ATOM 2771 C C . LYS A 1 351 ? 38.243 5.051 -5.317 1.00 89.25 351 LYS A C 1
ATOM 2773 O O . LYS A 1 351 ? 39.354 4.699 -4.940 1.00 89.25 351 LYS A O 1
ATOM 2778 N N . LYS A 1 352 ? 37.881 4.974 -6.604 1.00 88.62 352 LYS A N 1
ATOM 2779 C CA . LYS A 1 352 ? 38.788 4.479 -7.656 1.00 88.62 352 LYS A CA 1
ATOM 2780 C C . LYS A 1 352 ? 40.017 5.381 -7.798 1.00 88.62 352 LYS A C 1
ATOM 2782 O O . LYS A 1 352 ? 41.132 4.870 -7.865 1.00 88.62 352 LYS A O 1
ATOM 2787 N N . LYS A 1 353 ? 39.832 6.708 -7.770 1.00 86.44 353 LYS A N 1
ATOM 2788 C CA . LYS A 1 353 ? 40.941 7.676 -7.789 1.00 86.44 353 LYS A CA 1
ATOM 2789 C C . LYS A 1 353 ? 41.840 7.554 -6.556 1.00 86.44 353 LYS A C 1
ATOM 2791 O O . LYS A 1 353 ? 43.054 7.586 -6.717 1.00 86.44 353 LYS A O 1
ATOM 2796 N N . SER A 1 354 ? 41.282 7.368 -5.354 1.00 88.00 354 SER A N 1
ATOM 2797 C CA . SER A 1 354 ? 42.090 7.236 -4.130 1.00 88.00 354 SER A CA 1
ATOM 2798 C C . SER A 1 354 ? 42.811 5.889 -4.028 1.00 88.00 354 SER A C 1
ATOM 2800 O O . SER A 1 354 ? 43.967 5.848 -3.617 1.00 88.00 354 SER A O 1
ATOM 2802 N N . SER A 1 355 ? 42.184 4.786 -4.449 1.00 87.88 355 SER A N 1
ATOM 2803 C CA . SER A 1 355 ? 42.841 3.477 -4.527 1.00 87.88 355 SER A CA 1
ATOM 2804 C C . SER A 1 355 ? 43.959 3.475 -5.569 1.00 87.88 355 SER A C 1
ATOM 2806 O O . SER A 1 355 ? 45.041 2.966 -5.287 1.00 87.88 355 SER A O 1
ATOM 2808 N N . PHE A 1 356 ? 43.741 4.092 -6.736 1.00 87.62 356 PHE A N 1
ATOM 2809 C CA . PHE A 1 356 ? 44.771 4.207 -7.768 1.00 87.62 356 PHE A CA 1
ATOM 2810 C C . PHE A 1 356 ? 45.906 5.151 -7.350 1.00 87.62 356 PHE A C 1
ATOM 2812 O O . PHE A 1 356 ? 47.068 4.812 -7.551 1.00 87.62 356 PHE A O 1
ATOM 2819 N N . SER A 1 357 ? 45.611 6.288 -6.704 1.00 84.88 357 SER A N 1
ATOM 2820 C CA . SER A 1 357 ? 46.659 7.189 -6.201 1.00 84.88 357 SER A CA 1
ATOM 2821 C C . SER A 1 357 ? 47.474 6.545 -5.080 1.00 84.88 357 SER A C 1
ATOM 2823 O O . SER A 1 357 ? 48.697 6.663 -5.077 1.00 84.88 357 SER A O 1
ATOM 2825 N N . ARG A 1 358 ? 46.836 5.786 -4.175 1.00 88.94 358 ARG A N 1
ATOM 2826 C CA . ARG A 1 358 ? 47.540 4.994 -3.155 1.00 88.94 358 ARG A CA 1
ATOM 2827 C C . ARG A 1 358 ? 48.432 3.936 -3.797 1.00 88.94 358 ARG A C 1
ATOM 2829 O O . ARG A 1 358 ? 49.614 3.894 -3.469 1.00 88.94 358 ARG A O 1
ATOM 2836 N N . LEU A 1 359 ? 47.916 3.146 -4.741 1.00 89.06 359 LEU A N 1
ATOM 2837 C CA . LEU A 1 359 ? 48.704 2.122 -5.434 1.00 89.06 359 LEU A CA 1
ATOM 2838 C C . LEU A 1 359 ? 49.880 2.737 -6.209 1.00 89.06 359 LEU A C 1
ATOM 2840 O O . LEU A 1 359 ? 51.007 2.268 -6.082 1.00 89.06 359 LEU A O 1
ATOM 2844 N N . SER A 1 360 ? 49.642 3.831 -6.936 1.00 86.56 360 SER A N 1
ATOM 2845 C CA . SER A 1 360 ? 50.685 4.579 -7.643 1.00 86.56 360 SER A CA 1
ATOM 2846 C C . SER A 1 360 ? 51.733 5.139 -6.679 1.00 86.56 360 SER A C 1
ATOM 2848 O O . SER A 1 360 ? 52.923 5.009 -6.945 1.00 86.56 360 SER A O 1
ATOM 2850 N N . SER A 1 361 ? 51.329 5.688 -5.529 1.00 89.06 361 SER A N 1
ATOM 2851 C CA . SER A 1 361 ? 52.271 6.210 -4.532 1.00 89.06 361 SER A CA 1
ATOM 2852 C C . SER A 1 361 ? 53.136 5.111 -3.905 1.00 89.06 361 SER A C 1
ATOM 2854 O O . SER A 1 361 ? 54.326 5.326 -3.681 1.00 89.06 361 SER A O 1
ATOM 2856 N N . ILE A 1 362 ? 52.574 3.918 -3.679 1.00 91.25 362 ILE A N 1
ATOM 2857 C CA . ILE A 1 362 ? 53.311 2.750 -3.180 1.00 91.25 362 ILE A CA 1
ATOM 2858 C C . ILE A 1 362 ? 54.306 2.262 -4.239 1.00 91.25 362 ILE A C 1
ATOM 2860 O O . ILE A 1 362 ? 55.465 2.012 -3.911 1.00 91.25 362 ILE A O 1
ATOM 2864 N N . LEU A 1 363 ? 53.887 2.175 -5.506 1.00 86.31 363 LEU A N 1
ATOM 2865 C CA . LEU A 1 363 ? 54.762 1.794 -6.619 1.00 86.31 363 LEU A CA 1
ATOM 2866 C C . LEU A 1 363 ? 55.898 2.804 -6.825 1.00 86.31 363 LEU A C 1
ATOM 2868 O O . LEU A 1 363 ? 57.048 2.398 -6.952 1.00 86.31 363 LEU A O 1
ATOM 2872 N N . MET A 1 364 ? 55.612 4.109 -6.784 1.00 84.75 364 MET A N 1
ATOM 2873 C CA . MET A 1 364 ? 56.633 5.156 -6.918 1.00 84.75 364 MET A CA 1
ATOM 2874 C C . MET A 1 364 ? 57.619 5.160 -5.744 1.00 84.75 364 MET A C 1
ATOM 2876 O O . MET A 1 364 ? 58.813 5.336 -5.967 1.00 84.75 364 MET A O 1
ATOM 2880 N N . ARG A 1 365 ? 57.162 4.913 -4.505 1.00 89.31 365 ARG A N 1
ATOM 2881 C CA . ARG A 1 365 ? 58.067 4.734 -3.353 1.00 89.31 365 ARG A CA 1
ATOM 2882 C C . ARG A 1 365 ? 58.972 3.519 -3.539 1.00 89.31 365 ARG A C 1
ATOM 2884 O O . ARG A 1 365 ? 60.179 3.657 -3.406 1.00 89.31 365 ARG A O 1
ATOM 2891 N N . ARG A 1 366 ? 58.418 2.372 -3.953 1.00 85.38 366 ARG A N 1
ATOM 2892 C CA . ARG A 1 366 ? 59.217 1.169 -4.241 1.00 85.38 366 ARG A CA 1
ATOM 2893 C C . ARG A 1 366 ? 60.228 1.387 -5.368 1.00 85.38 366 ARG A C 1
ATOM 2895 O O . ARG A 1 366 ? 61.352 0.923 -5.238 1.00 85.38 366 ARG A O 1
ATOM 2902 N N . MET A 1 367 ? 59.862 2.114 -6.428 1.00 76.44 367 MET A N 1
ATOM 2903 C CA . MET A 1 367 ? 60.787 2.450 -7.519 1.00 76.44 367 MET A CA 1
ATOM 2904 C C . MET A 1 367 ? 61.892 3.420 -7.083 1.00 76.44 367 MET A C 1
ATOM 2906 O O . MET A 1 367 ? 63.036 3.287 -7.515 1.00 76.44 367 MET A O 1
ATOM 2910 N N . LYS A 1 368 ? 61.581 4.379 -6.204 1.00 82.31 368 LYS A N 1
ATOM 2911 C CA . LYS A 1 368 ? 62.578 5.295 -5.635 1.00 82.31 368 LYS A CA 1
ATOM 2912 C C . LYS A 1 368 ? 63.555 4.557 -4.714 1.00 82.31 368 LYS A C 1
ATOM 2914 O O . LYS A 1 368 ? 64.761 4.756 -4.835 1.00 82.31 368 LYS A O 1
ATOM 2919 N N . ASP A 1 369 ? 63.050 3.652 -3.879 1.00 79.75 369 ASP A N 1
ATOM 2920 C CA . ASP A 1 369 ? 63.874 2.824 -2.994 1.00 79.75 369 ASP A CA 1
ATOM 2921 C C . ASP A 1 369 ? 64.726 1.812 -3.788 1.00 79.75 369 ASP A C 1
ATOM 2923 O O . ASP A 1 369 ? 65.872 1.548 -3.425 1.00 79.75 369 ASP A O 1
ATOM 2927 N N . SER A 1 370 ? 64.223 1.283 -4.914 1.00 62.81 370 SER A N 1
ATOM 2928 C CA . SER A 1 370 ? 65.009 0.418 -5.808 1.00 62.81 370 SER A CA 1
ATOM 2929 C C . SER A 1 370 ? 66.045 1.190 -6.628 1.00 62.81 370 SER A C 1
ATOM 2931 O O . SER A 1 370 ? 67.136 0.676 -6.856 1.00 62.81 370 SER A O 1
ATOM 2933 N N . SER A 1 371 ? 65.750 2.438 -7.016 1.00 55.69 371 SER A N 1
ATOM 2934 C CA . SER A 1 371 ? 66.707 3.331 -7.689 1.00 55.69 371 SER A CA 1
ATOM 2935 C C . SER A 1 371 ? 67.888 3.711 -6.792 1.00 55.69 371 SER A C 1
ATOM 2937 O O . SER A 1 371 ? 68.951 4.027 -7.316 1.00 55.69 371 SER A O 1
ATOM 2939 N N . GLN A 1 372 ? 67.729 3.676 -5.464 1.00 56.97 372 GLN A N 1
ATOM 2940 C CA . GLN A 1 372 ? 68.840 3.849 -4.523 1.00 56.97 372 GLN A CA 1
ATOM 2941 C C . GLN A 1 372 ? 69.604 2.552 -4.233 1.00 56.97 372 GLN A C 1
ATOM 2943 O O . GLN A 1 372 ? 70.735 2.623 -3.759 1.00 56.97 372 GLN A O 1
ATOM 2948 N N . LYS A 1 373 ? 69.024 1.377 -4.513 1.00 54.62 373 LYS A N 1
ATOM 2949 C CA . LYS A 1 373 ? 69.646 0.084 -4.193 1.00 54.62 373 LYS A CA 1
ATOM 2950 C C . LYS A 1 373 ? 70.305 -0.637 -5.362 1.00 54.62 373 LYS A C 1
ATOM 2952 O O . LYS A 1 373 ? 71.049 -1.567 -5.086 1.00 54.62 373 LYS A O 1
ATOM 2957 N N . ASN A 1 374 ? 70.094 -0.245 -6.622 1.00 47.44 374 ASN A N 1
ATOM 2958 C CA . ASN A 1 374 ? 70.709 -0.960 -7.742 1.00 47.44 374 ASN A CA 1
ATOM 2959 C C . ASN A 1 374 ? 71.089 -0.072 -8.937 1.00 47.44 374 ASN A C 1
ATOM 2961 O O . ASN A 1 374 ? 70.261 0.275 -9.775 1.00 47.44 374 ASN A O 1
ATOM 2965 N N . GLN A 1 375 ? 72.402 0.142 -9.067 1.00 46.25 375 GLN A N 1
ATOM 2966 C CA . GLN A 1 375 ? 73.137 0.310 -10.328 1.00 46.25 375 GLN A CA 1
ATOM 2967 C C . GLN A 1 375 ? 73.206 -0.992 -11.167 1.00 46.25 375 GLN A C 1
ATOM 2969 O O . GLN A 1 375 ? 73.952 -1.056 -12.137 1.00 46.25 375 GLN A O 1
ATOM 2974 N N . GLN A 1 376 ? 72.432 -2.034 -10.851 1.00 47.50 376 GLN A N 1
ATOM 2975 C CA . GLN A 1 376 ? 72.301 -3.226 -11.694 1.00 47.50 376 GLN A CA 1
ATOM 2976 C C . GLN A 1 376 ? 70.871 -3.345 -12.222 1.00 47.50 376 GLN A C 1
ATOM 2978 O O . GLN A 1 376 ? 69.928 -3.674 -11.504 1.00 47.50 376 GLN A O 1
ATOM 2983 N N . ALA A 1 377 ? 70.728 -3.005 -13.500 1.00 45.06 377 ALA A N 1
ATOM 2984 C CA . ALA A 1 377 ? 69.479 -2.986 -14.236 1.00 45.06 377 ALA A CA 1
ATOM 2985 C C . ALA A 1 377 ? 68.964 -4.403 -14.537 1.00 45.06 377 ALA A C 1
ATOM 2987 O O . ALA A 1 377 ? 69.626 -5.179 -15.220 1.00 45.06 377 ALA A O 1
ATOM 2988 N N . GLN A 1 378 ? 67.723 -4.688 -14.139 1.00 47.66 378 GLN A N 1
ATOM 2989 C CA . GLN A 1 378 ? 66.846 -5.604 -14.869 1.00 47.66 378 GLN A CA 1
ATOM 2990 C C . GLN A 1 378 ? 65.486 -4.927 -15.066 1.00 47.66 378 GLN A C 1
ATOM 2992 O O . GLN A 1 378 ? 64.787 -4.574 -14.117 1.00 47.66 378 GLN A O 1
ATOM 2997 N N . PHE A 1 379 ? 65.154 -4.683 -16.333 1.00 41.31 379 PHE A N 1
ATOM 2998 C CA . PHE A 1 379 ? 63.916 -4.057 -16.784 1.00 41.31 379 PHE A CA 1
ATOM 2999 C C . PHE A 1 379 ? 62.736 -5.026 -16.623 1.00 41.31 379 PHE A C 1
ATOM 3001 O O . PHE A 1 379 ? 62.658 -6.021 -17.336 1.00 41.31 379 PHE A O 1
ATOM 3008 N N . PHE A 1 380 ? 61.757 -4.690 -15.780 1.00 42.75 380 PHE A N 1
ATOM 3009 C CA . PHE A 1 380 ? 60.409 -5.258 -15.885 1.00 42.75 380 PHE A CA 1
ATOM 3010 C C . PHE A 1 380 ? 59.542 -4.335 -16.751 1.00 42.75 380 PHE A C 1
ATOM 3012 O O . PHE A 1 380 ? 59.040 -3.311 -16.289 1.00 42.75 380 PHE A O 1
ATOM 3019 N N . ARG A 1 381 ? 59.375 -4.689 -18.032 1.00 40.47 381 ARG A N 1
ATOM 3020 C CA . ARG A 1 381 ? 58.371 -4.096 -18.930 1.00 40.47 381 ARG A CA 1
ATOM 3021 C C . ARG A 1 381 ? 57.093 -4.933 -18.868 1.00 40.47 381 ARG A C 1
ATOM 3023 O O . ARG A 1 381 ? 57.074 -6.053 -19.360 1.00 40.47 381 ARG A O 1
ATOM 3030 N N . PHE A 1 382 ? 56.010 -4.365 -18.344 1.00 43.19 382 PHE A N 1
ATOM 3031 C CA . PHE A 1 382 ? 54.658 -4.829 -18.664 1.00 43.19 382 PHE A CA 1
ATOM 3032 C C . PHE A 1 382 ? 54.151 -4.024 -19.858 1.00 43.19 382 PHE A C 1
ATOM 3034 O O . PHE A 1 382 ? 53.578 -2.948 -19.709 1.00 43.19 382 PHE A O 1
ATOM 3041 N N . THR A 1 383 ? 54.409 -4.537 -21.056 1.00 41.78 383 THR A N 1
ATOM 3042 C CA . THR A 1 383 ? 53.825 -4.043 -22.305 1.00 41.78 383 THR A CA 1
ATOM 3043 C C . THR A 1 383 ? 52.993 -5.162 -22.905 1.00 41.78 383 THR A C 1
ATOM 3045 O O . THR A 1 383 ? 53.537 -6.182 -23.319 1.00 41.78 383 THR A O 1
ATOM 3048 N N . THR A 1 384 ? 51.679 -4.976 -22.966 1.00 39.22 384 THR A N 1
ATOM 3049 C CA . THR A 1 384 ? 50.802 -5.768 -23.829 1.00 39.22 384 THR A CA 1
ATOM 3050 C C . THR A 1 384 ? 50.972 -5.248 -25.251 1.00 39.22 384 THR A C 1
ATOM 3052 O O . THR A 1 384 ? 50.470 -4.171 -25.574 1.00 39.22 384 THR A O 1
ATOM 3055 N N . PHE A 1 385 ? 51.710 -5.975 -26.085 1.00 48.88 385 PHE A N 1
ATOM 3056 C CA . PHE A 1 385 ? 51.704 -5.742 -27.525 1.00 48.88 385 PHE A CA 1
ATOM 3057 C C . PHE A 1 385 ? 50.549 -6.534 -28.153 1.00 48.88 385 PHE A C 1
ATOM 3059 O O . PHE A 1 385 ? 50.392 -7.712 -27.823 1.00 48.88 385 PHE A O 1
ATOM 3066 N N . PRO A 1 386 ? 49.737 -5.937 -29.043 1.00 47.97 386 PRO A N 1
ATOM 3067 C CA . PRO A 1 386 ? 48.887 -6.733 -29.918 1.00 47.97 386 PRO A CA 1
ATOM 3068 C C . PRO A 1 386 ? 49.789 -7.600 -30.817 1.00 47.97 386 PRO A C 1
ATOM 3070 O O . PRO A 1 386 ? 50.835 -7.115 -31.263 1.00 47.97 386 PRO A O 1
ATOM 3073 N N . PRO A 1 387 ? 49.441 -8.875 -31.068 1.00 58.44 387 PRO A N 1
ATOM 3074 C CA . PRO A 1 387 ? 50.233 -9.713 -31.956 1.00 58.44 387 PRO A CA 1
ATOM 3075 C C . PRO A 1 387 ? 50.241 -9.110 -33.373 1.00 58.44 387 PRO A C 1
ATOM 3077 O O . PRO A 1 387 ? 49.233 -8.539 -33.800 1.00 58.44 387 PRO A O 1
ATOM 3080 N N . PRO A 1 388 ? 51.362 -9.204 -34.111 1.00 59.53 388 PRO A N 1
ATOM 3081 C CA . PRO A 1 388 ? 51.421 -8.746 -35.494 1.00 59.53 388 PRO A CA 1
ATOM 3082 C C . PRO A 1 388 ? 50.395 -9.510 -36.342 1.00 59.53 388 PRO A C 1
ATOM 3084 O O . PRO A 1 388 ? 50.281 -10.730 -36.229 1.00 59.53 388 PRO A O 1
ATOM 3087 N N . SER A 1 389 ? 49.667 -8.796 -37.206 1.00 60.84 389 SER A N 1
ATOM 3088 C CA . SER A 1 389 ? 48.539 -9.309 -38.007 1.00 60.84 389 SER A CA 1
ATOM 3089 C C . SER A 1 389 ? 48.907 -10.372 -39.050 1.00 60.84 389 SER A C 1
ATOM 3091 O O . SER A 1 389 ? 48.052 -10.794 -39.821 1.00 60.84 389 SER A O 1
ATOM 3093 N N . THR A 1 390 ? 50.173 -10.780 -39.110 1.00 65.06 390 THR A N 1
ATOM 3094 C CA . THR A 1 390 ? 50.706 -11.752 -40.067 1.00 65.06 390 THR A CA 1
ATOM 3095 C C . THR A 1 390 ? 50.930 -13.141 -39.473 1.00 65.06 390 THR A C 1
ATOM 3097 O O . THR A 1 390 ? 51.227 -14.058 -40.232 1.00 65.06 390 THR A O 1
ATOM 3100 N N . LYS A 1 391 ? 50.788 -13.324 -38.151 1.00 65.38 391 LYS A N 1
ATOM 3101 C CA . LYS A 1 391 ? 50.945 -14.638 -37.510 1.00 65.38 391 LYS A CA 1
ATOM 3102 C C . LYS A 1 391 ? 49.618 -15.380 -37.422 1.00 65.38 391 LYS A C 1
ATOM 3104 O O . LYS A 1 391 ? 48.600 -14.803 -37.037 1.00 65.38 391 LYS A O 1
ATOM 3109 N N . THR A 1 392 ? 49.638 -16.665 -37.757 1.00 77.00 392 THR A N 1
ATOM 3110 C CA . THR A 1 392 ? 48.471 -17.547 -37.620 1.00 77.00 392 THR A CA 1
ATOM 3111 C C . THR A 1 392 ? 48.207 -17.856 -36.141 1.00 77.00 392 THR A C 1
ATOM 3113 O O . THR A 1 392 ? 49.098 -17.733 -35.296 1.00 77.00 392 THR A O 1
ATOM 3116 N N . SER A 1 393 ? 46.973 -18.246 -35.799 1.00 68.56 393 SER A N 1
ATOM 3117 C CA . SER A 1 393 ? 46.589 -18.609 -34.423 1.00 68.56 393 SER A CA 1
ATOM 3118 C C . SER A 1 393 ? 47.508 -19.667 -33.809 1.00 68.56 393 SER A C 1
ATOM 3120 O O . SER A 1 393 ? 47.783 -19.619 -32.610 1.00 68.56 393 SER A O 1
ATOM 3122 N N . ASP A 1 394 ? 48.024 -20.569 -34.641 1.00 73.38 394 ASP A N 1
ATOM 3123 C CA . ASP A 1 394 ? 48.824 -21.716 -34.222 1.00 73.38 394 ASP A CA 1
ATOM 3124 C C . ASP A 1 394 ? 50.262 -21.309 -33.867 1.00 73.38 394 ASP A C 1
ATOM 3126 O O . ASP A 1 394 ? 50.816 -21.804 -32.886 1.00 73.38 394 ASP A O 1
ATOM 3130 N N . GLU A 1 395 ? 50.839 -20.327 -34.572 1.00 74.00 395 GLU A N 1
ATOM 3131 C CA . GLU A 1 395 ? 52.140 -19.736 -34.220 1.00 74.00 395 GLU A CA 1
ATOM 3132 C C . GLU A 1 395 ? 52.080 -18.924 -32.922 1.00 74.00 395 GLU A C 1
ATOM 3134 O O . GLU A 1 395 ? 53.035 -18.896 -32.141 1.00 74.00 395 GLU A O 1
ATOM 3139 N N . ILE A 1 396 ? 50.957 -18.243 -32.674 1.00 70.75 396 ILE A N 1
ATOM 3140 C CA . ILE A 1 396 ? 50.749 -17.505 -31.424 1.00 70.75 396 ILE A CA 1
ATOM 3141 C C . ILE A 1 396 ? 50.649 -18.493 -30.255 1.00 70.75 396 ILE A C 1
ATOM 3143 O O . ILE A 1 396 ? 51.257 -18.261 -29.208 1.00 70.75 396 ILE A O 1
ATOM 3147 N N . TYR A 1 397 ? 49.937 -19.607 -30.445 1.00 70.00 397 TYR A N 1
ATOM 3148 C CA . TYR A 1 397 ? 49.779 -20.643 -29.426 1.00 70.00 397 TYR A CA 1
ATOM 3149 C C . TYR A 1 397 ? 51.076 -21.399 -29.130 1.00 70.00 397 TYR A C 1
ATOM 3151 O O . TYR A 1 397 ? 51.374 -21.619 -27.957 1.00 70.00 397 TYR A O 1
ATOM 3159 N N . SER A 1 398 ? 51.872 -21.756 -30.142 1.00 69.06 398 SER A N 1
ATOM 3160 C CA . SER A 1 398 ? 53.144 -22.463 -29.932 1.00 69.06 398 SER A CA 1
ATOM 3161 C C . SER A 1 398 ? 54.159 -21.600 -29.178 1.00 69.06 398 SER A C 1
ATOM 3163 O O . SER A 1 398 ? 54.749 -22.063 -28.204 1.00 69.06 398 SER A O 1
ATOM 3165 N N . THR A 1 399 ? 54.263 -20.313 -29.530 1.00 72.69 399 THR A N 1
ATOM 3166 C CA . THR A 1 399 ? 55.150 -19.361 -28.838 1.00 72.69 399 THR A CA 1
ATOM 3167 C C . THR A 1 399 ? 54.741 -19.176 -27.368 1.00 72.69 399 THR A C 1
ATOM 3169 O O . THR A 1 399 ? 55.589 -19.069 -26.482 1.00 72.69 399 THR A O 1
ATOM 3172 N N . PHE A 1 400 ? 53.433 -19.156 -27.079 1.00 66.06 400 PHE A N 1
ATOM 3173 C CA . PHE A 1 400 ? 52.925 -19.050 -25.706 1.00 66.06 400 PHE A CA 1
ATOM 3174 C C . PHE A 1 400 ? 53.069 -20.351 -24.906 1.00 66.06 400 PHE A C 1
ATOM 3176 O O . PHE A 1 400 ? 53.300 -20.295 -23.697 1.00 66.06 400 PHE A O 1
ATOM 3183 N N . ALA A 1 401 ? 52.918 -21.507 -25.553 1.00 66.25 401 ALA A N 1
ATOM 3184 C CA . ALA A 1 401 ? 53.044 -22.813 -24.915 1.00 66.25 401 ALA A CA 1
ATOM 3185 C C . ALA A 1 401 ? 54.500 -23.119 -24.531 1.00 66.25 401 ALA A C 1
ATOM 3187 O O . ALA A 1 401 ? 54.743 -23.608 -23.426 1.00 66.25 401 ALA A O 1
ATOM 3188 N N . GLU A 1 402 ? 55.459 -22.753 -25.389 1.00 66.06 402 GLU A N 1
ATOM 3189 C CA . GLU A 1 402 ? 56.898 -22.928 -25.155 1.00 66.06 402 GLU A CA 1
ATOM 3190 C C . GLU A 1 402 ? 57.403 -22.023 -24.018 1.00 66.06 402 GLU A C 1
ATOM 3192 O O . GLU A 1 402 ? 58.130 -22.473 -23.136 1.00 66.06 402 GLU A O 1
ATOM 3197 N N . ALA A 1 403 ? 56.917 -20.778 -23.942 1.00 68.62 403 ALA A N 1
ATOM 3198 C CA . ALA A 1 403 ? 57.257 -19.859 -22.852 1.00 68.62 403 ALA A CA 1
ATOM 3199 C C . ALA A 1 403 ? 56.718 -20.292 -21.472 1.00 68.62 403 ALA A C 1
ATOM 3201 O O . ALA A 1 403 ? 57.202 -19.809 -20.449 1.00 68.62 403 ALA A O 1
ATOM 3202 N N . ASN A 1 404 ? 55.718 -21.180 -21.430 1.00 65.75 404 ASN A N 1
ATOM 3203 C CA . ASN A 1 404 ? 55.034 -21.583 -20.198 1.00 65.75 404 ASN A CA 1
ATOM 3204 C C . ASN A 1 404 ? 55.125 -23.092 -19.894 1.00 65.75 404 ASN A C 1
ATOM 3206 O O . ASN A 1 404 ? 54.419 -23.557 -19.002 1.00 65.75 404 ASN A O 1
ATOM 3210 N N . ASN A 1 405 ? 55.975 -23.859 -20.596 1.00 71.44 405 ASN A N 1
ATOM 3211 C CA . ASN A 1 405 ? 56.141 -25.312 -20.411 1.00 71.44 405 ASN A CA 1
ATOM 3212 C C . ASN A 1 405 ? 54.816 -26.111 -20.415 1.00 71.44 405 ASN A C 1
ATOM 3214 O O . ASN A 1 405 ? 54.653 -27.077 -19.666 1.00 71.44 405 ASN A O 1
ATOM 3218 N N . PHE A 1 406 ? 53.850 -25.730 -21.255 1.00 55.47 406 PHE A N 1
ATOM 3219 C CA . PHE A 1 406 ? 52.595 -26.477 -21.388 1.00 55.47 406 PHE A CA 1
ATOM 3220 C C . PHE A 1 406 ? 52.746 -27.615 -22.407 1.00 55.47 406 PHE A C 1
ATOM 3222 O O . PHE A 1 406 ? 53.022 -27.373 -23.578 1.00 55.47 406 PHE A O 1
ATOM 3229 N N . SER A 1 407 ? 52.522 -28.862 -21.978 1.00 47.50 407 SER A N 1
ATOM 3230 C CA . SER A 1 407 ? 52.421 -30.013 -22.890 1.00 47.50 407 SER A CA 1
ATOM 3231 C C . SER A 1 407 ? 51.003 -30.111 -23.478 1.00 47.50 407 SER A C 1
ATOM 3233 O O . SER A 1 407 ? 50.037 -30.018 -22.714 1.00 47.50 407 SER A O 1
ATOM 3235 N N . PRO A 1 408 ? 50.834 -30.305 -24.800 1.00 52.41 408 PRO A N 1
ATOM 3236 C CA . PRO A 1 408 ? 49.512 -30.423 -25.405 1.00 52.41 408 PRO A CA 1
ATOM 3237 C C . PRO A 1 408 ? 48.825 -31.748 -25.016 1.00 52.41 408 PRO A C 1
ATOM 3239 O O . PRO A 1 408 ? 49.494 -32.778 -24.895 1.00 52.41 408 PRO A O 1
ATOM 3242 N N . PRO A 1 409 ? 47.491 -31.760 -24.830 1.00 44.88 409 PRO A N 1
ATOM 3243 C CA . PRO A 1 409 ? 46.751 -32.977 -24.512 1.00 44.88 409 PRO A CA 1
ATOM 3244 C C . PRO A 1 409 ? 46.711 -33.937 -25.712 1.00 44.88 409 PRO A C 1
ATOM 3246 O O . PRO A 1 409 ? 46.402 -33.540 -26.836 1.00 44.88 409 PRO A O 1
ATOM 3249 N N . GLN A 1 410 ? 46.994 -35.220 -25.462 1.00 42.47 410 GLN A N 1
ATOM 3250 C CA . GLN A 1 410 ? 46.867 -36.289 -26.453 1.00 42.47 410 GLN A CA 1
ATOM 3251 C C . GLN A 1 410 ? 45.396 -36.480 -26.857 1.00 42.47 410 GLN A C 1
ATOM 3253 O O . GLN A 1 410 ? 44.541 -36.767 -26.019 1.00 42.47 410 GLN A O 1
ATOM 3258 N N . GLN A 1 411 ? 45.103 -36.349 -28.152 1.00 41.09 411 GLN A N 1
ATOM 3259 C CA . GLN A 1 411 ? 43.794 -36.666 -28.722 1.00 41.09 411 GLN A CA 1
ATOM 3260 C C . GLN A 1 411 ? 43.557 -38.185 -28.698 1.00 41.09 411 GLN A C 1
ATOM 3262 O O . GLN A 1 411 ? 44.152 -38.930 -29.475 1.00 41.09 411 GLN A O 1
ATOM 3267 N N . GLN A 1 412 ? 42.657 -38.651 -27.828 1.00 39.44 412 GLN A N 1
ATOM 3268 C CA . GLN A 1 412 ? 42.093 -39.998 -27.912 1.00 39.44 412 GLN A CA 1
ATOM 3269 C C . GLN A 1 412 ? 40.960 -40.026 -28.947 1.00 39.44 412 GLN A C 1
ATOM 3271 O O . GLN A 1 412 ? 39.888 -39.457 -28.750 1.00 39.44 412 GLN A O 1
ATOM 3276 N N . ASN A 1 413 ? 41.212 -40.724 -30.055 1.00 42.56 413 ASN A N 1
ATOM 3277 C CA . ASN A 1 413 ? 40.221 -41.081 -31.065 1.00 42.56 413 ASN A CA 1
ATOM 3278 C C . ASN A 1 413 ? 39.269 -42.159 -30.521 1.00 42.56 413 ASN A C 1
ATOM 3280 O O . ASN A 1 413 ? 39.569 -43.345 -30.618 1.00 42.56 413 ASN A O 1
ATOM 3284 N N . ASN A 1 414 ? 38.097 -41.763 -30.021 1.00 39.78 414 ASN A N 1
ATOM 3285 C CA . ASN A 1 414 ? 36.973 -42.678 -29.818 1.00 39.78 414 ASN A CA 1
ATOM 3286 C C . ASN A 1 414 ? 35.879 -42.391 -30.854 1.00 39.78 414 ASN A C 1
ATOM 3288 O O . ASN A 1 414 ? 35.081 -41.467 -30.719 1.00 39.78 414 ASN A O 1
ATOM 3292 N N . LYS A 1 415 ? 35.851 -43.216 -31.908 1.00 42.53 415 LYS A N 1
ATOM 3293 C CA . LYS A 1 415 ? 34.716 -43.345 -32.829 1.00 42.53 415 LYS A CA 1
ATOM 3294 C C . LYS A 1 415 ? 33.616 -44.142 -32.130 1.00 42.53 415 LYS A C 1
ATOM 3296 O O . LYS A 1 415 ? 33.697 -45.365 -32.067 1.00 42.53 415 LYS A O 1
ATOM 3301 N N . THR A 1 416 ? 32.565 -43.474 -31.668 1.00 39.25 416 THR A N 1
ATOM 3302 C CA . THR A 1 416 ? 31.304 -44.134 -31.302 1.00 39.25 416 THR A CA 1
ATOM 3303 C C . THR A 1 416 ? 30.211 -43.656 -32.249 1.00 39.25 416 THR A C 1
ATOM 3305 O O . THR A 1 416 ? 29.897 -42.473 -32.338 1.00 39.25 416 THR A O 1
ATOM 3308 N N . LYS A 1 417 ? 29.692 -44.606 -33.026 1.00 39.34 417 LYS A N 1
ATOM 3309 C CA . LYS A 1 417 ? 28.647 -44.442 -34.033 1.00 39.34 417 LYS A CA 1
ATOM 3310 C C . LYS A 1 417 ? 27.300 -44.447 -33.301 1.00 39.34 417 LYS A C 1
ATOM 3312 O O . LYS A 1 417 ? 26.874 -45.503 -32.847 1.00 39.34 417 LYS A O 1
ATOM 3317 N N . ILE A 1 418 ? 26.668 -43.284 -33.154 1.00 40.59 418 ILE A N 1
ATOM 3318 C CA . ILE A 1 418 ? 25.299 -43.157 -32.635 1.00 40.59 418 ILE A CA 1
ATOM 3319 C C . ILE A 1 418 ? 24.367 -43.000 -33.837 1.00 40.59 418 ILE A C 1
ATOM 3321 O O . ILE A 1 418 ? 24.443 -42.021 -34.575 1.00 40.59 418 ILE A O 1
ATOM 3325 N N . THR A 1 419 ? 23.523 -44.003 -34.057 1.00 39.41 419 THR A N 1
ATOM 3326 C CA . THR A 1 419 ? 22.356 -43.958 -34.944 1.00 39.41 419 THR A CA 1
ATOM 3327 C C . THR A 1 419 ? 21.226 -43.226 -34.221 1.00 39.41 419 THR A C 1
ATOM 3329 O O . THR A 1 419 ? 20.794 -43.688 -33.167 1.00 39.41 419 THR A O 1
ATOM 3332 N N . GLY A 1 420 ? 20.785 -42.088 -34.760 1.00 38.28 420 GLY A N 1
ATOM 3333 C CA . GLY A 1 420 ? 19.628 -41.331 -34.275 1.00 38.28 420 GLY A CA 1
ATOM 3334 C C . GLY A 1 420 ? 18.461 -41.415 -35.258 1.00 38.28 420 GLY A C 1
ATOM 3335 O O . GLY A 1 420 ? 18.659 -41.238 -36.461 1.00 38.28 420 GLY A O 1
ATOM 3336 N N . ASP A 1 421 ? 17.274 -41.700 -34.723 1.00 37.91 421 ASP A N 1
ATOM 3337 C CA . ASP A 1 421 ? 15.978 -41.698 -35.408 1.00 37.91 421 ASP A CA 1
ATOM 3338 C C . ASP A 1 421 ? 15.556 -40.290 -35.884 1.00 37.91 421 ASP A C 1
ATOM 3340 O O . ASP A 1 421 ? 15.941 -39.291 -35.267 1.00 37.91 421 ASP A O 1
ATOM 3344 N N . PRO A 1 422 ? 14.722 -40.173 -36.939 1.00 44.56 422 PRO A N 1
ATOM 3345 C CA . PRO A 1 422 ? 14.328 -38.894 -37.512 1.00 44.56 422 PRO A CA 1
ATOM 3346 C C . PRO A 1 422 ? 12.923 -38.490 -37.048 1.00 44.56 422 PRO A C 1
ATOM 3348 O O . PRO A 1 422 ? 11.942 -38.826 -37.698 1.00 44.56 422 PRO A O 1
ATOM 3351 N N . PHE A 1 423 ? 12.791 -37.732 -35.962 1.00 45.53 423 PHE A N 1
ATOM 3352 C CA . PHE A 1 423 ? 11.536 -37.031 -35.661 1.00 45.53 423 PHE A CA 1
ATOM 3353 C C . PHE A 1 423 ? 11.824 -35.757 -34.871 1.00 45.53 423 PHE A C 1
ATOM 3355 O O . PHE A 1 423 ? 11.987 -35.816 -33.663 1.00 45.53 423 PHE A O 1
ATOM 3362 N N . PHE A 1 424 ? 11.937 -34.633 -35.582 1.00 39.88 424 PHE A N 1
ATOM 3363 C CA . PHE A 1 424 ? 11.470 -33.286 -35.217 1.00 39.88 424 PHE A CA 1
ATOM 3364 C C . PHE A 1 424 ? 11.924 -32.338 -36.341 1.00 39.88 424 PHE A C 1
ATOM 3366 O O . PHE A 1 424 ? 13.062 -31.878 -36.370 1.00 39.88 424 PHE A O 1
ATOM 3373 N N . GLN A 1 425 ? 11.045 -32.100 -37.319 1.00 37.62 425 GLN A N 1
ATOM 3374 C CA . GLN A 1 425 ? 11.195 -30.990 -38.259 1.00 37.62 425 GLN A CA 1
ATOM 3375 C C . GLN A 1 425 ? 10.745 -29.714 -37.545 1.00 37.62 425 GLN A C 1
ATOM 3377 O O . GLN A 1 425 ? 9.567 -29.545 -37.233 1.00 37.62 425 GLN A O 1
ATOM 3382 N N . GLU A 1 426 ? 11.701 -28.834 -37.273 1.00 37.38 426 GLU A N 1
ATOM 3383 C CA . GLU A 1 426 ? 11.466 -27.455 -36.860 1.00 37.38 426 GLU A CA 1
ATOM 3384 C C . GLU A 1 426 ? 10.869 -26.703 -38.064 1.00 37.38 426 GLU A C 1
ATOM 3386 O O . GLU A 1 426 ? 11.553 -26.433 -39.050 1.00 37.38 426 GLU A O 1
ATOM 3391 N N . GLN A 1 427 ? 9.560 -26.440 -38.033 1.00 40.16 427 GLN A N 1
ATOM 3392 C CA . GLN A 1 427 ? 8.918 -25.523 -38.975 1.00 40.16 427 GLN A CA 1
ATOM 3393 C C . GLN A 1 427 ? 9.230 -24.086 -38.550 1.00 40.16 427 GLN A C 1
ATOM 3395 O O . GLN A 1 427 ? 8.834 -23.651 -37.468 1.00 40.16 427 GLN A O 1
ATOM 3400 N N . GLU A 1 428 ? 9.922 -23.348 -39.418 1.00 43.56 428 GLU A N 1
ATOM 3401 C CA . GLU A 1 428 ? 10.075 -21.901 -39.292 1.00 43.56 428 GLU A CA 1
ATOM 3402 C C . GLU A 1 428 ? 8.694 -21.216 -39.292 1.00 43.56 428 GLU A C 1
ATOM 3404 O O . GLU A 1 428 ? 7.849 -21.528 -40.140 1.00 43.56 428 GLU A O 1
ATOM 3409 N N . PRO A 1 429 ? 8.424 -20.270 -38.375 1.00 42.06 429 PRO A N 1
ATOM 3410 C CA . PRO A 1 429 ? 7.188 -19.508 -38.418 1.00 42.06 429 PRO A CA 1
ATOM 3411 C C . PRO A 1 429 ? 7.215 -18.514 -39.586 1.00 42.06 429 PRO A C 1
ATOM 3413 O O . PRO A 1 429 ? 8.113 -17.680 -39.703 1.00 42.06 429 PRO A O 1
ATOM 3416 N N . ALA A 1 430 ? 6.188 -18.596 -40.433 1.00 43.78 430 ALA A N 1
ATOM 3417 C CA . ALA A 1 430 ? 5.955 -17.682 -41.544 1.00 43.78 430 ALA A CA 1
ATOM 3418 C C . ALA A 1 430 ? 5.845 -16.211 -41.075 1.00 43.78 430 ALA A C 1
ATOM 3420 O O . ALA A 1 430 ? 5.309 -15.944 -39.992 1.00 43.78 430 ALA A O 1
ATOM 3421 N N . PRO A 1 431 ? 6.303 -15.238 -41.884 1.00 41.56 431 PRO A N 1
ATOM 3422 C CA . PRO A 1 431 ? 6.222 -13.824 -41.542 1.00 41.56 431 PRO A CA 1
ATOM 3423 C C . PRO A 1 431 ? 4.766 -13.334 -41.527 1.00 41.56 431 PRO A C 1
ATOM 3425 O O . PRO A 1 431 ? 4.030 -13.462 -42.505 1.00 41.56 431 PRO A O 1
ATOM 3428 N N . TYR A 1 432 ? 4.367 -12.737 -40.404 1.00 39.72 432 TYR A N 1
ATOM 3429 C CA . TYR A 1 432 ? 3.100 -12.022 -40.247 1.00 39.72 432 TYR A CA 1
ATOM 3430 C C . TYR A 1 432 ? 3.161 -10.694 -41.023 1.00 39.72 432 TYR A C 1
ATOM 3432 O O . TYR A 1 432 ? 3.871 -9.772 -40.623 1.00 39.72 432 TYR A O 1
ATOM 3440 N N . HIS A 1 433 ? 2.405 -10.591 -42.118 1.00 38.88 433 HIS A N 1
ATOM 3441 C CA . HIS A 1 433 ? 2.074 -9.320 -42.765 1.00 38.88 433 HIS A CA 1
ATOM 3442 C C . HIS A 1 433 ? 0.704 -8.845 -42.257 1.00 38.88 433 HIS A C 1
ATOM 3444 O O . HIS A 1 433 ? -0.327 -9.387 -42.646 1.00 38.88 433 HIS A O 1
ATOM 3450 N N . GLU A 1 434 ? 0.686 -7.836 -41.381 1.00 42.47 434 GLU A N 1
ATOM 3451 C CA . GLU A 1 434 ? -0.518 -7.053 -41.076 1.00 42.47 434 GLU A CA 1
ATOM 3452 C C . GLU A 1 434 ? -0.579 -5.839 -42.013 1.00 42.47 434 GLU A C 1
ATOM 3454 O O . GLU A 1 434 ? -0.044 -4.779 -41.700 1.00 42.47 434 GLU A O 1
ATOM 3459 N N . ASP A 1 435 ? -1.266 -5.985 -43.146 1.00 41.03 435 ASP A N 1
ATOM 3460 C CA . ASP A 1 435 ? -1.849 -4.856 -43.877 1.00 41.03 435 ASP A CA 1
ATOM 3461 C C . ASP A 1 435 ? -3.351 -4.817 -43.567 1.00 41.03 435 ASP A C 1
ATOM 3463 O O . ASP A 1 435 ? -4.181 -5.390 -44.272 1.00 41.03 435 ASP A O 1
ATOM 3467 N N . ILE A 1 436 ? -3.722 -4.153 -42.468 1.00 45.16 436 ILE A N 1
ATOM 3468 C CA . ILE A 1 436 ? -5.124 -3.829 -42.175 1.00 45.16 436 ILE A CA 1
ATOM 3469 C C . ILE A 1 436 ? -5.421 -2.461 -42.791 1.00 45.16 436 ILE A C 1
ATOM 3471 O O . ILE A 1 436 ? -5.298 -1.415 -42.152 1.00 45.16 436 ILE A O 1
ATOM 3475 N N . SER A 1 437 ? -5.847 -2.467 -44.054 1.00 43.81 437 SER A N 1
ATOM 3476 C CA . SER A 1 437 ? -6.581 -1.341 -44.625 1.00 43.81 437 SER A CA 1
ATOM 3477 C C . SER A 1 437 ? -7.962 -1.276 -43.965 1.00 43.81 437 SER A C 1
ATOM 3479 O O . SER A 1 437 ? -8.747 -2.219 -44.077 1.00 43.81 437 SER A O 1
ATOM 3481 N N . LEU A 1 438 ? -8.268 -0.172 -43.280 1.00 47.06 438 LEU A N 1
ATOM 3482 C CA . LEU A 1 438 ? -9.592 0.125 -42.724 1.00 47.06 438 LEU A CA 1
ATOM 3483 C C . LEU A 1 438 ? -10.630 0.242 -43.855 1.00 47.06 438 LEU A C 1
ATOM 3485 O O . LEU A 1 438 ? -10.872 1.321 -44.396 1.00 47.06 438 LEU A O 1
ATOM 3489 N N . GLY A 1 439 ? -11.238 -0.885 -44.223 1.00 47.22 439 GLY A N 1
ATOM 3490 C CA . GLY A 1 439 ? -12.408 -0.930 -45.092 1.00 47.22 439 GLY A CA 1
ATOM 3491 C C . GLY A 1 439 ? -13.621 -0.314 -44.394 1.00 47.22 439 GLY A C 1
ATOM 3492 O O . GLY A 1 439 ? -13.845 -0.530 -43.202 1.00 47.22 439 GLY A O 1
ATOM 3493 N N . LYS A 1 440 ? -14.408 0.473 -45.137 1.00 54.91 440 LYS A N 1
ATOM 3494 C CA . LYS A 1 440 ? -15.698 1.003 -44.668 1.00 54.91 440 LYS A CA 1
ATOM 3495 C C . LYS A 1 440 ? -16.607 -0.155 -44.226 1.00 54.91 440 LYS A C 1
ATOM 3497 O O . LYS A 1 440 ? -16.605 -1.192 -44.892 1.00 54.91 440 LYS A O 1
ATOM 3502 N N . PRO A 1 441 ? -17.396 0.010 -43.149 1.00 65.06 441 PRO A N 1
ATOM 3503 C CA . PRO A 1 441 ? -18.325 -1.024 -42.717 1.00 65.06 441 PRO A CA 1
ATOM 3504 C C . PRO A 1 441 ? -19.336 -1.327 -43.835 1.00 65.06 441 PRO A C 1
ATOM 3506 O O . PRO A 1 441 ? -19.748 -0.402 -44.546 1.00 65.06 441 PRO A O 1
ATOM 3509 N N . PRO A 1 442 ? -19.730 -2.601 -44.011 1.00 70.94 442 PRO A N 1
ATOM 3510 C CA . PRO A 1 442 ? -20.735 -2.971 -44.996 1.00 70.94 442 PRO A CA 1
ATOM 3511 C C . PRO A 1 442 ? -22.065 -2.261 -44.692 1.00 70.94 442 PRO A C 1
ATOM 3513 O O . PRO A 1 442 ? -22.378 -2.017 -43.521 1.00 70.94 442 PRO A O 1
ATOM 3516 N N . PRO A 1 443 ? -22.851 -1.908 -45.725 1.00 74.25 443 PRO A N 1
ATOM 3517 C CA . PRO A 1 443 ? -24.164 -1.314 -45.523 1.00 74.25 443 PRO A CA 1
ATOM 3518 C C . PRO A 1 443 ? -25.071 -2.282 -44.744 1.00 74.25 443 PRO A C 1
ATOM 3520 O O . PRO A 1 443 ? -24.956 -3.501 -44.912 1.00 74.25 443 PRO A O 1
ATOM 3523 N N . PRO A 1 444 ? -25.967 -1.764 -43.887 1.00 74.94 444 PRO A N 1
ATOM 3524 C CA . PRO A 1 444 ? -26.904 -2.603 -43.157 1.00 74.94 444 PRO A CA 1
ATOM 3525 C C . PRO A 1 444 ? -27.818 -3.365 -44.134 1.00 74.94 444 PRO A C 1
ATOM 3527 O O . PRO A 1 444 ? -28.142 -2.845 -45.207 1.00 74.94 444 PRO A O 1
ATOM 3530 N N . PRO A 1 445 ? -28.243 -4.589 -43.779 1.00 67.75 445 PRO A N 1
ATOM 3531 C CA . PRO A 1 445 ? -29.126 -5.383 -44.620 1.00 67.75 445 PRO A CA 1
ATOM 3532 C C . PRO A 1 445 ? -30.472 -4.668 -44.848 1.00 67.75 445 PRO A C 1
ATOM 3534 O O . PRO A 1 445 ? -30.968 -3.975 -43.950 1.00 67.75 445 PRO A O 1
ATOM 3537 N N . PRO A 1 446 ? -31.077 -4.821 -46.040 1.00 62.56 446 PRO A N 1
ATOM 3538 C CA . PRO A 1 446 ? -32.344 -4.179 -46.369 1.00 62.56 446 PRO A CA 1
ATOM 3539 C C . PRO A 1 446 ? -33.448 -4.674 -45.426 1.00 62.56 446 PRO A C 1
ATOM 3541 O O . PRO A 1 446 ? -33.673 -5.876 -45.307 1.00 62.56 446 PRO A O 1
ATOM 3544 N N . GLY A 1 447 ? -34.126 -3.742 -44.750 1.00 73.38 447 GLY A N 1
ATOM 3545 C CA . GLY A 1 447 ? -35.254 -4.038 -43.856 1.00 73.38 447 GLY A CA 1
ATOM 3546 C C . GLY A 1 447 ? -35.035 -3.731 -42.371 1.00 73.38 447 GLY A C 1
ATOM 3547 O O . GLY A 1 447 ? -35.957 -3.938 -41.589 1.00 73.38 447 GLY A O 1
ATOM 3548 N N . TYR A 1 448 ? -33.873 -3.206 -41.962 1.00 56.25 448 TYR A N 1
ATOM 3549 C CA . TYR A 1 448 ? -33.705 -2.694 -40.596 1.00 56.25 448 TYR A CA 1
ATOM 3550 C C . TYR A 1 448 ? -34.391 -1.324 -40.438 1.00 56.25 448 TYR A C 1
ATOM 3552 O O . TYR A 1 448 ? -33.963 -0.366 -41.090 1.00 56.25 448 TYR A O 1
ATOM 3560 N N . PRO A 1 449 ? -35.423 -1.180 -39.582 1.00 67.19 449 PRO A N 1
ATOM 3561 C CA . PRO A 1 449 ? -35.931 0.135 -39.223 1.00 67.19 449 PRO A CA 1
ATOM 3562 C C . PRO A 1 449 ? -34.818 0.887 -38.488 1.00 67.19 449 PRO A C 1
ATOM 3564 O O . PRO A 1 449 ? -34.265 0.398 -37.500 1.00 67.19 449 PRO A O 1
ATOM 3567 N N . GLY A 1 450 ? -34.441 2.053 -39.015 1.00 69.50 450 GLY A N 1
ATOM 3568 C CA . GLY A 1 450 ? -33.442 2.913 -38.389 1.00 69.50 450 GLY A CA 1
ATOM 3569 C C . GLY A 1 450 ? -33.844 3.279 -36.954 1.00 69.50 450 GLY A C 1
ATOM 3570 O O . GLY A 1 450 ? -35.033 3.267 -36.625 1.00 69.50 450 GLY A O 1
ATOM 3571 N N . PRO A 1 451 ? -32.873 3.598 -36.080 1.00 64.62 451 PRO A N 1
ATOM 3572 C CA . PRO A 1 451 ? -33.182 4.038 -34.728 1.00 64.62 451 PRO A CA 1
ATOM 3573 C C . PRO A 1 451 ? -34.097 5.274 -34.776 1.00 64.62 451 PRO A C 1
ATOM 3575 O O . PRO A 1 451 ? -33.920 6.127 -35.654 1.00 64.62 451 PRO A O 1
ATOM 3578 N N . PRO A 1 452 ? -35.075 5.388 -33.858 1.00 66.12 452 PRO A N 1
ATOM 3579 C CA . PRO A 1 452 ? -35.963 6.539 -33.816 1.00 66.12 452 PRO A CA 1
ATOM 3580 C C . PRO A 1 452 ? -35.149 7.833 -33.649 1.00 66.12 452 PRO A C 1
ATOM 3582 O O . PRO A 1 452 ? -34.094 7.821 -33.003 1.00 66.12 452 PRO A O 1
ATOM 3585 N N . PRO A 1 453 ? -35.607 8.953 -34.235 1.00 61.22 453 PRO A N 1
ATOM 3586 C CA . PRO A 1 453 ? -34.902 10.221 -34.146 1.00 61.22 453 PRO A CA 1
ATOM 3587 C C . PRO A 1 453 ? -34.709 10.619 -32.680 1.00 61.22 453 PRO A C 1
ATOM 3589 O O . PRO A 1 453 ? -35.643 10.600 -31.881 1.00 61.22 453 PRO A O 1
ATOM 3592 N N . TYR A 1 454 ? -33.471 10.977 -32.344 1.00 50.56 454 TYR A N 1
ATOM 3593 C CA . TYR A 1 454 ? -33.072 11.449 -31.022 1.00 50.56 454 TYR A CA 1
ATOM 3594 C C . TYR A 1 454 ? -33.853 12.729 -30.679 1.00 50.56 454 TYR A C 1
ATOM 3596 O O . TYR A 1 454 ? -33.519 13.821 -31.142 1.00 50.56 454 TYR A O 1
ATOM 3604 N N . THR A 1 455 ? -34.904 12.618 -29.870 1.00 55.41 455 THR A N 1
ATOM 3605 C CA . THR A 1 455 ? -35.563 13.778 -29.264 1.00 55.41 455 THR A CA 1
ATOM 3606 C C . THR A 1 455 ? -34.650 14.344 -28.181 1.00 55.41 455 THR A C 1
ATOM 3608 O O . THR A 1 455 ? -34.296 13.645 -27.231 1.00 55.41 455 THR A O 1
ATOM 3611 N N . ARG A 1 456 ? -34.239 15.611 -28.333 1.00 47.59 456 ARG A N 1
ATOM 3612 C CA . ARG A 1 456 ? -33.500 16.348 -27.296 1.00 47.59 456 ARG A CA 1
ATOM 3613 C C . ARG A 1 456 ? -34.294 16.319 -25.983 1.00 47.59 456 ARG A C 1
ATOM 3615 O O . ARG A 1 456 ? -35.481 16.642 -26.021 1.00 47.59 456 ARG A O 1
ATOM 3622 N N . PRO A 1 457 ? -33.670 16.005 -24.837 1.00 51.25 457 PRO A N 1
ATOM 3623 C CA . PRO A 1 457 ? -34.309 16.241 -23.552 1.00 51.25 457 PRO A CA 1
ATOM 3624 C C . PRO A 1 457 ? -34.539 17.753 -23.365 1.00 51.25 457 PRO A C 1
ATOM 3626 O O . PRO A 1 457 ? -33.684 18.548 -23.777 1.00 51.25 457 PRO A O 1
ATOM 3629 N N . PRO A 1 458 ? -35.678 18.164 -22.781 1.00 52.22 458 PRO A N 1
ATOM 3630 C CA . PRO A 1 458 ? -35.958 19.565 -22.508 1.00 52.22 458 PRO A CA 1
ATOM 3631 C C . PRO A 1 458 ? -34.926 20.120 -21.523 1.00 52.22 458 PRO A C 1
ATOM 3633 O O . PRO A 1 458 ? -34.586 19.497 -20.517 1.00 52.22 458 PRO A O 1
ATOM 3636 N N . THR A 1 459 ? -34.395 21.295 -21.845 1.00 53.38 459 THR A N 1
ATOM 3637 C CA . THR A 1 459 ? -33.527 22.063 -20.957 1.00 53.38 459 THR A CA 1
ATOM 3638 C C . THR A 1 459 ? -34.342 22.558 -19.769 1.00 53.38 459 THR A C 1
ATOM 3640 O O . THR A 1 459 ? -35.302 23.299 -19.957 1.00 53.38 459 THR A O 1
ATOM 3643 N N . LEU A 1 460 ? -33.939 22.157 -18.563 1.00 54.09 460 LEU A N 1
ATOM 3644 C CA . LEU A 1 460 ? -34.388 22.732 -17.296 1.00 54.09 460 LEU A CA 1
ATOM 3645 C C . LEU A 1 460 ? -34.015 24.219 -17.253 1.00 54.09 460 LEU A C 1
ATOM 3647 O O . LEU A 1 460 ? -32.858 24.556 -17.026 1.00 54.09 460 LEU A O 1
ATOM 3651 N N . ASN A 1 461 ? -34.997 25.071 -17.519 1.00 58.66 461 ASN A N 1
ATOM 3652 C CA . ASN A 1 461 ? -35.098 26.456 -17.077 1.00 58.66 461 ASN A CA 1
ATOM 3653 C C . ASN A 1 461 ? -36.579 26.821 -17.182 1.00 58.66 461 ASN A C 1
ATOM 3655 O O . ASN A 1 461 ? -37.023 27.173 -18.268 1.00 58.66 461 ASN A O 1
ATOM 3659 N N . GLU A 1 462 ? -37.302 26.628 -16.079 1.00 48.94 462 GLU A N 1
ATOM 3660 C CA . GLU A 1 462 ? -38.522 27.327 -15.635 1.00 48.94 462 GLU A CA 1
ATOM 3661 C C . GLU A 1 462 ? -39.248 26.426 -14.626 1.00 48.94 462 GLU A C 1
ATOM 3663 O O . GLU A 1 462 ? -39.995 25.531 -15.009 1.00 48.94 462 GLU A O 1
ATOM 3668 N N . GLU A 1 463 ? -38.925 26.619 -13.344 1.00 42.97 463 GLU A N 1
ATOM 3669 C CA . GLU A 1 463 ? -39.876 26.782 -12.227 1.00 42.97 463 GLU A CA 1
ATOM 3670 C C . GLU A 1 463 ? -39.136 27.277 -10.977 1.00 42.97 463 GLU A C 1
ATOM 3672 O O . GLU A 1 463 ? -38.117 26.654 -10.591 1.00 42.97 463 GLU A O 1
#

Organism: NCBI:txid44058

Foldseek 3Di:
DDDDDPPDDPVVVVVVVVVVVVVVVVVVVVVCVVVVVCCVQCVVVVVVVVVVPDPPDDDDDPDPDPVVVVVCCVVVVVVPPDDPVVVPPQQFQFAAADPVLLVVLLVVLVVLLVVLVVVCVVVNVCQQQFVLADDDPVLLVLLVVLLVVLLVVLPDPVCVVCVPVVVLVVVVLLVLLLVLCLHLNLADDDPVSVVVLLVSLLSNLLSCLNSVLSCLQRPQLSVQLVVLCVVCVPPDPDDPVSSVVSLLVSQQVSLLVQLVVQPLDPSSSVVSSVLSSSLSVQCVVNSGSSSSSSSRSVSRSSSSSVSSVCSNPDDPVSSSVSSPDDTSVSVVSVVVSVVVVVVVVVVVVVVVVVVVVVVVVVVVVVVVVVVVVDPPDDDDDPDDDDPPPPDDPVNVVVVVCVVVVNDDDDDDDDDDDDDDDDDDDDDDDDDDDDPDDPDDDDDDDPPDDDDPDDDDDDDDDDD

Secondary structure (DSSP, 8-state):
---------THHHHHHHHHHHHHHHHHHHHHHHHHHHHHHHHHHHHHHHHTTS---------SS-TTHHHHHHHHHHHHSSS-TTGGGS--PPPSS--HHHHHHHHHHHHHHHHHHHHHHHHH-HHHHH-TT----HHHHHHHHHHHHHHHHHHHS-HHHHSTTT-HHHHHHHHHHHHHHHHHH-SS---HHHHHHHHHHHHHHHHHHHHHHHIIIIIIIIHHHHHHHHHHTTTTS---HHHHHHHHHHHHHHHHHHHHHHT-SSHHHHHHHHHHHHHHHHHHHHH--HHHHHHHHHHHHHHHHHHHHHHHHH--HHHHHHHHH---HHHHHHHHHHHHHHHHHHHHHHHHHHHHHHHHHHHHHHHHHHHHHH-SS--------PPPPTTS-HHHHHHHHHHHTTPPPPP----------------PPPPP-------PPPPPPPTTPPPPPP-PPPPP----

Radius of gyration: 34.71 Å; chains: 1; bounding box: 113×89×106 Å

pLDDT: mean 77.62, std 22.28, range [37.19, 98.69]